Protein 2D74 (pdb70)

Solvent-accessible surface area: 25184 Å² total; per-residue (Å²): 222,34,150,6,1,54,0,4,0,0,0,0,1,33,52,98,0,11,2,48,68,0,0,126,5,2,8,20,3,56,69,127,182,114,68,136,0,77,17,5,90,1,1,17,8,21,1,19,4,38,90,0,64,89,54,25,72,24,5,6,0,41,72,1,5,43,56,37,98,139,8,98,43,62,14,26,0,0,2,2,12,1,93,31,19,47,22,2,0,14,5,2,0,11,2,18,77,7,15,32,0,0,0,0,0,0,0,5,63,59,81,0,36,80,52,37,0,100,0,1,7,33,0,0,83,50,24,34,20,137,69,4,0,0,0,0,5,47,0,24,110,9,81,107,135,122,0,38,83,4,44,129,55,0,81,145,21,0,156,65,32,18,0,70,125,4,1,6,0,0,0,0,4,84,35,10,0,0,6,13,11,0,3,74,0,0,41,100,40,2,73,42,49,205,89,88,47,134,106,54,8,35,0,15,0,0,41,1,60,31,58,67,142,143,57,102,61,123,125,188,77,58,14,0,23,0,26,0,2,3,36,58,9,57,0,100,57,51,29,100,1,26,0,27,10,10,40,70,155,141,133,157,48,194,111,129,47,88,50,30,75,11,78,3,82,25,0,80,4,25,62,120,136,19,137,33,0,39,15,5,2,34,0,10,0,0,3,116,24,74,25,172,51,0,116,64,23,139,8,17,6,13,7,1,0,96,59,66,126,39,8,56,66,28,86,47,2,68,0,48,15,76,68,15,128,12,61,26,48,80,134,100,53,58,119,24,121,90,14,122,152,154,45,78,0,8,0,7,4,15,3,13,105,2,41,2,66,0,72,29,88,43,182,100,54,12,41,0,114,12,108,62,29,1,10,1,62,58,55,52,64,0,0,0,5,24,72,39,62,104,154,52,19,1,2,0,27,0,40,3,83,114,124,116,86,30,113,50,8,73,139,0,1,137,49,0,47,125,28,1,13,42,2,46,56,96,154,86,32,16,152,124,24,56,22,24,73,28,49,20,118,47,112,78,0,8,2,76,17,4,54,52,8,1,96,25,3,104,12,67,68,114,36,0,11,128,7,1,42,113,68,12,102,29,61,18,80,63,117,67,144,113,0,39,2,120,20,49,10,1,23,16,5,0,16,20,8,17,56,62,0,9,128,41,8,0,17,1,101,108,44,14,12,34,83,1,100,49,69,125,117,86,217,133,49,53,1,14,9,127,73,63,43,32,86,42,76,9,108,144

InterPro domains:
  IPR000795 Translational (tr)-type GTP-binding domain [PF00009] (12-200)
  IPR000795 Translational (tr)-type GTP-binding domain [PR00315] (13-26)
  IPR000795 Translational (tr)-type GTP-binding domain [PR00315] (87-97)
  IPR000795 Translational (tr)-type GTP-binding domain [PR00315] (103-114)
  IPR000795 Translational (tr)-type GTP-binding domain [PR00315] (141-150)
  IPR000795 Translational (tr)-type GTP-binding domain [PS51722] (9-203)
  IPR004161 Translation elongation factor EFTu-like, domain 2 [PF03144] (232-312)
  IPR005225 Small GTP-binding domain [TIGR00231] (10-196)
  IPR009000 Translation protein, beta-barrel domain superfamily [SSF50447] (204-317)
  IPR009001 Translation elongation factor EF1A/initiation factor IF2gamma, C-terminal [SSF50465] (318-410)
  IPR015256 Initiation factor eIF2 gamma, C-terminal [PF09173] (325-409)
  IPR015256 Initiation factor eIF2 gamma, C-terminal [cd15490] (320-409)
  IPR022424 Translation initiation factor 2, gamma subunit [MF_00119] (4-410)
  IPR022424 Translation initiation factor 2, gamma subunit [TIGR03680] (8-410)
  IPR027417 P-loop containing nucleoside triphosphate hydrolase [G3DSA:3.40.50.300] (2-204)
  IPR027417 P-loop containing nucleoside triphosphate hydrolase [SSF52540] (9-200)
  IPR044127 Initiation factor eIF2 gamma, domain 2 [cd03688] (205-317)
  IPR044128 Initiation factor eIF2 gamma, GTP-binding domain [cd01888] (12-204)
  IPR050543 Eukaryotic Initiation Factor 2 Gamma Subunit [PTHR42854] (7-410)

Sequence (540 aa):
KTRQAEVNIGMVGHVDHGKTTLTKALTGVWTDTLRRGITIKIGFADAEIRRCSNCGRYSTSPICPYCGHETEFIRRVSFIDSPGHEALMTTMLAGASLMDGAILVIAANEPCPRPQTREHLMALQIIGQKNIIIAQNKIELVDKEKALENYRQIKEFIKGTVAENAPIIPISALHGANIDVLVKAIEEFIPTPKRDSNKPPKMLVLRSFDVNKPGTPPEKLVGGVLDGSIVQGKLKVGDEIEIRPGVPYEEHGRIKYEPITTEIVSLQAGGQFVEEAYPGGLVGIGTKLDPYLTKGDLMAGNVVGKPGKLPPVWTDLRLEVHLLERVVGTEQELNVEPIKRKEVLLLNVGTARTMGLVTALGKDEIELKLQIPVCAEPGERVAISRQIGSRWRLIGYGIIKELIDYYDYEKLLEKAYQELPENVKHHKSRFEVPGALVTIEGNKTIIENFKDIADALNRDPQHLLKFLLREIATAGTLEGRRVVLQGRFTPYLIANKLKKYIKEYVICPVCGSPDTKIIKRDRFHFLKCEACGAETPIQH

Radius of gyration: 26.27 Å; Cα contacts (8 Å, |Δi|>4): 1322; chains: 2; bounding box: 48×88×66 Å

CATH classification: 3.40.50.300 (+2 more: 2.40.30.10, 2.40.30.10)

B-factor: mean 60.65, std 18.27, range [8.81, 100.0]

Nearest PDB structures (foldseek):
  2d74-assembly1_A  TM=1.002E+00  e=1.323E-93  Pyrococcus furiosus DSM 3638
  2dcu-assembly1_A  TM=9.996E-01  e=8.457E-89  Pyrococcus furiosus DSM 3638
  4m0l-assembly1_A  TM=9.168E-01  e=8.173E-57  Saccharolobus solfataricus P2
  4m0l-assembly5_E  TM=9.181E-01  e=2.247E-56  Saccharolobus solfataricus P2
  4rd6-assembly1_A  TM=8.730E-01  e=1.995E-56  Saccharolobus solfataricus P2

Structure (mmCIF, N/CA/C/O backbone):
data_2D74
#
_entry.id   2D74
#
_cell.length_a   68.467
_cell.length_b   76.177
_cell.length_c   98.210
_cell.angle_alpha   90.00
_cell.angle_beta   90.00
_cell.angle_gamma   90.00
#
_symmetry.space_group_name_H-M   'P 21 21 21'
#
loop_
_entity.id
_entity.type
_entity.pdbx_descriptio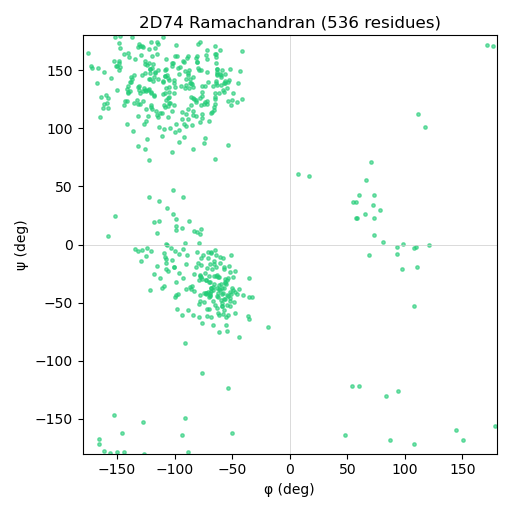n
1 polymer 'Translation initiation factor 2 gamma subunit'
2 polymer 'Translation initiation factor 2 beta subunit'
3 non-polymer 'ZINC ION'
4 water water
#
loop_
_atom_site.group_PDB
_atom_site.id
_atom_site.type_symbol
_atom_site.label_atom_id
_atom_site.label_alt_id
_atom_site.label_comp_id
_atom_site.label_asym_id
_atom_site.label_entity_id
_atom_site.label_seq_id
_atom_site.pdbx_PDB_ins_code
_atom_site.Cartn_x
_atom_site.Cartn_y
_atom_site.Cartn_z
_atom_site.occupancy
_atom_site.B_iso_or_equiv
_atom_site.auth_seq_id
_atom_site.auth_comp_id
_atom_site.auth_asym_id
_atom_site.auth_atom_id
_atom_site.pdbx_PDB_model_num
ATOM 1 N N . LYS A 1 6 ? 15.494 41.620 19.688 1.00 68.25 6 LYS A N 1
ATOM 2 C CA . LYS A 1 6 ? 16.844 41.491 19.064 1.00 68.02 6 LYS A CA 1
ATOM 3 C C . LYS A 1 6 ? 17.519 42.848 18.837 1.00 67.77 6 LYS A C 1
ATOM 4 O O . LYS A 1 6 ? 17.028 43.880 19.302 1.00 68.42 6 LYS A O 1
ATOM 10 N N . THR A 1 7 ? 18.648 42.838 18.127 1.00 67.30 7 THR A N 1
ATOM 11 C CA . THR A 1 7 ? 19.410 44.060 17.838 1.00 64.67 7 THR A CA 1
ATOM 12 C C . THR A 1 7 ? 19.116 44.587 16.437 1.00 63.23 7 THR A C 1
ATOM 13 O O . THR A 1 7 ? 18.446 43.927 15.640 1.00 63.85 7 THR A O 1
ATOM 17 N N . ARG A 1 8 ? 19.625 45.780 16.146 1.00 60.43 8 ARG A N 1
ATOM 18 C CA . ARG A 1 8 ? 19.467 46.383 14.831 1.00 57.82 8 ARG A CA 1
ATOM 19 C C . ARG A 1 8 ? 20.767 46.111 14.101 1.00 54.86 8 ARG A C 1
ATOM 20 O O . ARG A 1 8 ? 21.131 46.812 13.161 1.00 55.28 8 ARG A O 1
ATOM 28 N N . GLN A 1 9 ? 21.471 45.088 14.566 1.00 50.87 9 GLN A N 1
ATOM 29 C CA . GLN A 1 9 ? 22.739 44.693 13.979 1.00 47.22 9 GLN A CA 1
ATOM 30 C C . GLN A 1 9 ? 22.518 44.200 12.559 1.00 45.10 9 GLN A C 1
ATOM 31 O O . GLN A 1 9 ? 21.384 44.006 12.124 1.00 43.86 9 GLN A O 1
ATOM 37 N N . ALA A 1 10 ? 23.618 43.995 11.844 1.00 43.47 10 ALA A N 1
ATOM 38 C CA . ALA A 1 10 ? 23.563 43.507 10.475 1.00 41.70 10 ALA A CA 1
ATOM 39 C C . ALA A 1 10 ? 22.821 42.173 10.460 1.00 39.69 10 ALA A C 1
ATOM 40 O O . ALA A 1 10 ? 23.100 41.295 11.274 1.00 38.67 10 ALA A O 1
ATOM 42 N N . GLU A 1 11 ? 21.883 42.031 9.527 1.00 37.85 11 GLU A N 1
ATOM 43 C CA . GLU A 1 11 ? 21.075 40.820 9.411 1.00 35.32 11 GLU A CA 1
ATOM 44 C C . GLU A 1 11 ? 21.528 39.852 8.313 1.00 34.46 11 GLU A C 1
ATOM 45 O O . GLU A 1 11 ? 21.165 38.674 8.331 1.00 31.37 11 GLU A O 1
ATOM 51 N N . VAL A 1 12 ? 22.309 40.350 7.356 1.00 33.87 12 VAL A N 1
ATOM 52 C CA . VAL A 1 12 ? 22.799 39.525 6.256 1.00 34.57 12 VAL A CA 1
ATOM 53 C C . VAL A 1 12 ? 24.160 39.992 5.775 1.00 35.89 12 VAL A C 1
ATOM 54 O O . VAL A 1 12 ? 24.533 41.148 5.952 1.00 39.75 12 VAL A O 1
ATOM 58 N N . ASN A 1 13 ? 24.896 39.080 5.154 1.00 36.10 13 ASN A N 1
ATOM 59 C CA . ASN A 1 13 ? 26.208 39.400 4.606 1.00 34.77 13 ASN A CA 1
ATOM 60 C C . ASN A 1 13 ? 26.137 39.396 3.089 1.00 33.69 13 ASN A C 1
ATOM 61 O O . ASN A 1 13 ? 25.800 38.381 2.479 1.00 35.13 13 ASN A O 1
ATOM 66 N N . ILE A 1 14 ? 26.450 40.535 2.485 1.00 30.96 14 ILE A N 1
ATOM 67 C CA . ILE A 1 14 ? 26.434 40.659 1.036 1.00 28.15 14 ILE A CA 1
ATOM 68 C C . ILE A 1 14 ? 27.876 40.741 0.558 1.00 28.48 14 ILE A C 1
ATOM 69 O O . ILE A 1 14 ? 28.616 41.652 0.931 1.00 26.42 14 ILE A O 1
ATOM 74 N N . GLY A 1 15 ? 28.283 39.778 -0.256 1.00 29.63 15 GLY A N 1
ATOM 75 C CA . GLY A 1 15 ? 29.640 39.800 -0.758 1.00 31.26 15 GLY A CA 1
ATOM 76 C C . GLY A 1 15 ? 29.711 40.705 -1.967 1.00 33.10 15 GLY A C 1
ATOM 77 O O . GLY A 1 15 ? 28.827 40.661 -2.827 1.00 34.68 15 GLY A O 1
ATOM 78 N N . MET A 1 16 ? 30.736 41.546 -2.024 1.00 32.55 16 MET A N 1
ATOM 79 C CA . MET A 1 16 ? 30.922 42.449 -3.149 1.00 32.44 16 MET A CA 1
ATOM 80 C C . MET A 1 16 ? 31.940 41.801 -4.065 1.00 33.53 16 MET A C 1
ATOM 81 O O . MET A 1 16 ? 33.138 41.819 -3.785 1.00 35.95 16 MET A O 1
ATOM 86 N N . VAL A 1 17 ? 31.461 41.234 -5.164 1.00 33.57 17 VAL A N 1
ATOM 87 C CA . VAL A 1 17 ? 32.336 40.541 -6.092 1.00 33.89 17 VAL A CA 1
ATOM 88 C C . VAL A 1 17 ? 32.271 41.052 -7.528 1.00 34.47 17 VAL A C 1
ATOM 89 O O . VAL A 1 17 ? 31.264 41.604 -7.965 1.00 35.46 17 VAL A O 1
ATOM 93 N N . GLY A 1 18 ? 33.366 40.849 -8.251 1.00 35.37 18 GLY A N 1
ATOM 94 C CA . GLY A 1 18 ? 33.466 41.277 -9.636 1.00 35.19 18 GLY A CA 1
ATOM 95 C C . GLY A 1 18 ? 34.921 41.585 -9.938 1.00 36.56 18 GLY A C 1
ATOM 96 O O . GLY A 1 18 ? 35.794 41.243 -9.138 1.00 36.74 18 GLY A O 1
ATOM 97 N N . HIS A 1 19 ? 35.205 42.214 -11.076 1.00 35.99 19 HIS A N 1
ATOM 98 C CA . HIS A 1 19 ? 36.590 42.540 -11.391 1.00 34.84 19 HIS A CA 1
ATOM 99 C C . HIS A 1 19 ? 37.088 43.529 -10.347 1.00 34.41 19 HIS A C 1
ATOM 100 O O . HIS A 1 19 ? 36.358 44.428 -9.931 1.00 31.93 19 HIS A O 1
ATOM 107 N N . VAL A 1 20 ? 38.338 43.358 -9.934 1.00 34.06 20 VAL A N 1
ATOM 108 C CA . VAL A 1 20 ? 38.940 44.222 -8.932 1.00 35.13 20 VAL A CA 1
ATOM 109 C C . VAL A 1 20 ? 38.814 45.712 -9.268 1.00 35.29 20 VAL A C 1
ATOM 110 O O . VAL A 1 20 ? 38.843 46.559 -8.376 1.00 35.25 20 VAL A O 1
ATOM 114 N N . ASP A 1 21 ? 38.659 46.031 -10.551 1.00 37.33 21 ASP A N 1
ATOM 115 C CA . ASP A 1 21 ? 38.546 47.426 -10.982 1.00 37.73 21 ASP A CA 1
ATOM 116 C C . ASP A 1 21 ? 37.180 47.906 -11.455 1.00 37.71 21 ASP A C 1
ATOM 117 O O . ASP A 1 21 ? 36.981 49.113 -11.634 1.00 36.13 21 ASP A O 1
ATOM 122 N N . HIS A 1 22 ? 36.234 46.995 -11.648 1.00 38.53 22 HIS A N 1
ATOM 123 C CA . HIS A 1 22 ? 34.935 47.426 -12.130 1.00 40.71 22 HIS A CA 1
ATOM 124 C C . HIS A 1 22 ? 34.161 48.341 -11.180 1.00 41.11 22 HIS A C 1
ATOM 125 O O . HIS A 1 22 ? 33.133 48.897 -11.558 1.00 39.50 22 HIS A O 1
ATOM 132 N N . GLY A 1 23 ? 34.655 48.509 -9.956 1.00 41.32 23 GLY A N 1
ATOM 133 C CA . GLY A 1 23 ? 33.981 49.403 -9.027 1.00 41.74 23 GLY A CA 1
ATOM 134 C C . GLY A 1 23 ? 33.469 48.862 -7.702 1.00 40.88 23 GLY A C 1
ATOM 135 O O . GLY A 1 23 ? 32.905 49.623 -6.912 1.00 40.90 23 GLY A O 1
ATOM 136 N N . LYS A 1 24 ? 33.649 47.572 -7.439 1.00 39.33 24 LYS A N 1
ATOM 137 C CA . LYS A 1 24 ? 33.179 47.003 -6.184 1.00 35.73 24 LYS A CA 1
ATOM 138 C C . LYS A 1 24 ? 33.674 47.786 -4.967 1.00 34.94 24 LYS A C 1
ATOM 139 O O . LYS A 1 24 ? 32.910 48.086 -4.062 1.00 35.32 24 LYS A O 1
ATOM 145 N N . THR A 1 25 ? 34.955 48.125 -4.959 1.00 35.72 25 THR A N 1
ATOM 146 C CA . THR A 1 25 ? 35.554 48.856 -3.846 1.00 38.14 25 THR A CA 1
ATOM 147 C C . THR A 1 25 ? 34.973 50.250 -3.595 1.00 39.46 25 THR A C 1
ATOM 148 O O . THR A 1 25 ? 34.759 50.638 -2.442 1.00 39.89 25 THR A O 1
ATOM 152 N N . THR A 1 26 ? 34.728 50.999 -4.668 1.00 38.24 26 THR A N 1
ATOM 153 C CA . THR A 1 26 ? 34.189 52.349 -4.553 1.00 36.86 26 THR A CA 1
ATOM 154 C C . THR A 1 26 ? 32.727 52.343 -4.103 1.00 35.47 26 THR A C 1
ATOM 155 O O . THR A 1 26 ? 32.312 53.167 -3.282 1.00 33.60 26 THR A O 1
ATOM 159 N N . LEU A 1 27 ? 31.952 51.410 -4.641 1.00 32.71 27 LEU A N 1
ATOM 160 C CA . LEU A 1 27 ? 30.546 51.309 -4.286 1.00 31.93 27 LEU A CA 1
ATOM 161 C C . LEU A 1 27 ? 30.416 50.973 -2.800 1.00 31.72 27 LEU A C 1
ATOM 162 O O . LEU A 1 27 ? 29.591 51.560 -2.098 1.00 31.91 27 LEU A O 1
ATOM 167 N N . THR A 1 28 ? 31.227 50.034 -2.318 1.00 29.78 28 THR A N 1
ATOM 168 C CA . THR A 1 28 ? 31.165 49.654 -0.910 1.00 28.24 28 THR A CA 1
ATOM 169 C C . THR A 1 28 ? 31.430 50.860 -0.004 1.00 29.28 28 THR A C 1
ATOM 170 O O . THR A 1 28 ? 30.632 51.158 0.882 1.00 31.76 28 THR A O 1
ATOM 174 N N . LYS A 1 29 ? 32.534 51.564 -0.233 1.00 29.14 29 LYS A N 1
ATOM 175 C CA . LYS A 1 29 ? 32.873 52.738 0.579 1.00 29.63 29 LYS A CA 1
ATOM 176 C C . LYS A 1 29 ? 31.789 53.811 0.556 1.00 29.18 29 LYS A C 1
ATOM 177 O O . LYS A 1 29 ? 31.476 54.424 1.575 1.00 30.22 29 LYS A O 1
ATOM 183 N N . ALA A 1 30 ? 31.230 54.049 -0.621 1.00 30.27 30 ALA A N 1
ATOM 184 C CA . ALA A 1 30 ? 30.197 55.062 -0.773 1.00 30.71 30 ALA A CA 1
ATOM 185 C C . ALA A 1 30 ? 28.968 54.701 0.053 1.00 31.84 30 ALA A C 1
ATOM 186 O O . ALA A 1 30 ? 28.341 55.572 0.656 1.00 31.02 30 ALA A O 1
ATOM 188 N N . LEU A 1 31 ? 28.644 53.411 0.101 1.00 31.57 31 LEU A N 1
ATOM 189 C CA . LEU A 1 31 ? 27.479 52.955 0.850 1.00 33.63 31 LEU A CA 1
ATOM 190 C C . LEU A 1 31 ? 27.744 52.770 2.335 1.00 34.22 31 LEU A C 1
ATOM 191 O O . LEU A 1 31 ? 26.819 52.852 3.143 1.00 34.96 31 LEU A O 1
ATOM 196 N N . THR A 1 32 ? 28.999 52.525 2.692 1.00 31.80 32 THR A N 1
ATOM 197 C CA . THR A 1 32 ? 29.350 52.288 4.088 1.00 33.76 32 THR A CA 1
ATOM 198 C C . THR A 1 32 ? 30.068 53.408 4.846 1.00 35.34 32 THR A C 1
ATOM 199 O O . THR A 1 32 ? 30.023 53.444 6.075 1.00 36.32 32 THR A O 1
ATOM 203 N N . GLY A 1 33 ? 30.730 54.305 4.124 1.00 35.70 33 GLY A N 1
ATOM 204 C CA . GLY A 1 33 ? 31.457 55.395 4.753 1.00 35.85 33 GLY A CA 1
ATOM 205 C C . GLY A 1 33 ? 30.847 55.985 6.013 1.00 36.10 33 GLY A C 1
ATOM 206 O O . GLY A 1 33 ? 31.543 56.174 7.007 1.00 34.57 33 GLY A O 1
ATOM 207 N N . VAL A 1 34 ? 29.542 56.242 5.989 1.00 38.44 34 VAL A N 1
ATOM 208 C CA . VAL A 1 34 ? 28.846 56.865 7.120 1.00 40.42 34 VAL A CA 1
ATOM 209 C C . VAL A 1 34 ? 28.487 55.995 8.327 1.00 41.66 34 VAL A C 1
ATOM 210 O O . VAL A 1 34 ? 27.877 56.474 9.278 1.00 40.50 34 VAL A O 1
ATOM 214 N N . TRP A 1 35 ? 28.855 54.723 8.287 1.00 45.56 35 TRP A N 1
ATOM 215 C CA . TRP A 1 35 ? 28.588 53.825 9.403 1.00 50.00 35 TRP A CA 1
ATOM 216 C C . TRP A 1 35 ? 29.922 53.265 9.849 1.00 55.35 35 TRP A C 1
ATOM 217 O O . TRP A 1 35 ? 30.042 52.093 10.173 1.00 56.72 35 TRP A O 1
ATOM 228 N N . THR A 1 36 ? 30.924 54.132 9.872 1.00 63.98 36 THR A N 1
ATOM 229 C CA . THR A 1 36 ? 32.277 53.744 10.240 1.00 71.53 36 THR A CA 1
ATOM 230 C C . THR A 1 36 ? 32.723 54.247 11.596 1.00 76.63 36 THR A C 1
ATOM 231 O O . THR A 1 36 ? 32.525 55.413 11.935 1.00 77.52 36 THR A O 1
ATOM 235 N N . ASP A 1 37 ? 33.332 53.369 12.378 1.00 82.29 37 ASP A N 1
ATOM 236 C CA . ASP A 1 37 ? 33.848 53.806 13.651 1.00 87.22 37 ASP A CA 1
ATOM 237 C C . ASP A 1 37 ? 35.309 53.415 13.782 1.00 88.93 37 ASP A C 1
ATOM 238 O O . ASP A 1 37 ? 35.857 52.680 12.953 1.00 88.91 37 ASP A O 1
ATOM 243 N N . THR A 1 38 ? 35.931 53.949 14.822 1.00 91.39 38 THR A N 1
ATOM 244 C CA . THR A 1 38 ? 37.354 53.800 15.098 1.00 93.33 38 THR A CA 1
ATOM 245 C C . THR A 1 38 ? 37.970 52.430 15.440 1.00 93.45 38 THR A C 1
ATOM 246 O O . THR A 1 38 ? 37.421 51.625 16.199 1.00 93.78 38 THR A O 1
ATOM 250 N N . LEU A 1 43 ? 37.817 48.590 7.564 1.00 99.98 43 LEU A N 1
ATOM 251 C CA . LEU A 1 43 ? 37.932 47.265 6.968 1.00 99.64 43 LEU A CA 1
ATOM 252 C C . LEU A 1 43 ? 39.159 46.524 7.480 1.00 99.93 43 LEU A C 1
ATOM 253 O O . LEU A 1 43 ? 39.733 46.893 8.510 1.00 99.95 43 LEU A O 1
ATOM 258 N N . ARG A 1 44 ? 39.567 45.483 6.764 1.00 99.16 44 ARG A N 1
ATOM 259 C CA . ARG A 1 44 ? 40.720 44.714 7.194 1.00 98.49 44 ARG A CA 1
ATOM 260 C C . ARG A 1 44 ? 41.483 44.011 6.083 1.00 98.25 44 ARG A C 1
ATOM 261 O O . ARG A 1 44 ? 41.601 44.495 4.956 1.00 98.55 44 ARG A O 1
ATOM 269 N N . ARG A 1 45 ? 42.020 42.860 6.457 1.00 97.55 45 ARG A N 1
ATOM 270 C CA . ARG A 1 45 ? 42.788 41.989 5.591 1.00 95.74 45 ARG A CA 1
ATOM 271 C C . ARG A 1 45 ? 42.631 40.672 6.322 1.00 94.96 45 ARG A C 1
ATOM 272 O O . ARG A 1 45 ? 43.274 39.680 5.977 1.00 95.26 45 ARG A O 1
ATOM 280 N N . GLY A 1 46 ? 41.779 40.686 7.352 1.00 93.78 46 GLY A N 1
ATOM 281 C CA . GLY A 1 46 ? 41.582 39.502 8.165 1.00 92.24 46 GLY A CA 1
ATOM 282 C C . GLY A 1 46 ? 43.010 39.089 8.434 1.00 91.46 46 GLY A C 1
ATOM 283 O O . GLY A 1 46 ? 43.918 39.900 8.264 1.00 92.30 46 GLY A O 1
ATOM 284 N N . ILE A 1 47 ? 43.252 37.870 8.879 1.00 90.20 47 ILE A N 1
ATOM 285 C CA . ILE A 1 47 ? 44.642 37.489 9.047 1.00 88.91 47 ILE A CA 1
ATOM 286 C C . ILE A 1 47 ? 44.829 36.271 8.164 1.00 87.51 47 ILE A C 1
ATOM 287 O O . ILE A 1 47 ? 45.843 36.123 7.490 1.00 88.38 47 ILE A O 1
ATOM 292 N N . THR A 1 48 ? 43.805 35.424 8.161 1.00 85.52 48 THR A N 1
ATOM 293 C CA . THR A 1 48 ? 43.763 34.196 7.378 1.00 82.36 48 THR A CA 1
ATOM 294 C C . THR A 1 48 ? 43.295 34.537 5.972 1.00 79.84 48 THR A C 1
ATOM 295 O O . THR A 1 48 ? 44.004 34.319 4.997 1.00 78.32 48 THR A O 1
ATOM 299 N N . ILE A 1 49 ? 42.086 35.071 5.887 1.00 77.41 49 ILE A N 1
ATOM 300 C CA . ILE A 1 49 ? 41.508 35.500 4.626 1.00 75.33 49 ILE A CA 1
ATOM 301 C C . ILE A 1 49 ? 41.558 37.010 4.796 1.00 73.68 49 ILE A C 1
ATOM 302 O O . ILE A 1 49 ? 41.392 37.501 5.909 1.00 73.60 49 ILE A O 1
ATOM 307 N N . LYS A 1 50 ? 41.801 37.742 3.714 1.00 71.92 50 LYS A N 1
ATOM 308 C CA . LYS A 1 50 ? 41.927 39.195 3.806 1.00 70.05 50 LYS A CA 1
ATOM 309 C C . LYS A 1 50 ? 40.611 39.964 3.691 1.00 67.69 50 LYS A C 1
ATOM 310 O O . LYS A 1 50 ? 40.578 41.167 3.407 1.00 69.03 50 LYS A O 1
ATOM 316 N N . ILE A 1 51 ? 39.537 39.233 3.950 1.00 63.78 51 ILE A N 1
ATOM 317 C CA . ILE A 1 51 ? 38.162 39.705 3.925 1.00 59.31 51 ILE A CA 1
ATOM 318 C C . ILE A 1 51 ? 37.917 40.911 4.848 1.00 57.26 51 ILE A C 1
ATOM 319 O O . ILE A 1 51 ? 38.525 41.024 5.913 1.00 58.09 51 ILE A O 1
ATOM 324 N N . GLY A 1 52 ? 37.017 41.800 4.439 1.00 54.56 52 GLY A N 1
ATOM 325 C CA . GLY A 1 52 ? 36.687 42.959 5.254 1.00 48.81 52 GLY A CA 1
ATOM 326 C C . GLY A 1 52 ? 35.181 43.053 5.436 1.00 45.17 52 GLY A C 1
ATOM 327 O O . GLY A 1 52 ? 34.426 42.690 4.534 1.00 43.42 52 GLY A O 1
ATOM 328 N N . PHE A 1 53 ? 34.738 43.522 6.600 1.00 42.86 53 PHE A N 1
ATOM 329 C CA . PHE A 1 53 ? 33.310 43.653 6.876 1.00 40.03 53 PHE A CA 1
ATOM 330 C C . PHE A 1 53 ? 32.885 45.095 7.082 1.00 38.36 53 PHE A C 1
ATOM 331 O O . PHE A 1 53 ? 33.302 45.744 8.035 1.00 38.62 53 PHE A O 1
ATOM 339 N N . ALA A 1 54 ? 32.047 45.594 6.181 1.00 37.57 54 ALA A N 1
ATOM 340 C CA . ALA A 1 54 ? 31.556 46.965 6.281 1.00 37.18 54 ALA A CA 1
ATOM 341 C C . ALA A 1 54 ? 30.035 46.976 6.374 1.00 37.36 54 ALA A C 1
ATOM 342 O O . ALA A 1 54 ? 29.339 46.512 5.466 1.00 37.17 54 ALA A O 1
ATOM 344 N N . ASP A 1 55 ? 29.530 47.501 7.485 1.00 36.85 55 ASP A N 1
ATOM 345 C CA . ASP A 1 55 ? 28.093 47.584 7.726 1.00 37.61 55 ASP A CA 1
ATOM 346 C C . ASP A 1 55 ? 27.471 48.780 7.010 1.00 37.79 55 ASP A C 1
ATOM 347 O O . ASP A 1 55 ? 28.165 49.718 6.621 1.00 38.63 55 ASP A O 1
ATOM 352 N N . ALA A 1 56 ? 26.154 48.743 6.850 1.00 35.85 56 ALA A N 1
ATOM 353 C CA . ALA A 1 56 ? 25.430 49.824 6.198 1.00 35.02 56 ALA A CA 1
ATOM 354 C C . ALA A 1 56 ? 23.946 49.683 6.515 1.00 35.44 56 ALA A C 1
ATOM 355 O O . ALA A 1 56 ? 23.351 48.624 6.304 1.00 35.82 56 ALA A O 1
ATOM 357 N N . GLU A 1 57 ? 23.352 50.756 7.018 1.00 34.28 57 GLU A N 1
ATOM 358 C CA . GLU A 1 57 ? 21.942 50.744 7.349 1.00 34.57 57 GLU A CA 1
ATOM 359 C C . GLU A 1 57 ? 21.085 51.172 6.174 1.00 33.87 57 GLU A C 1
ATOM 360 O O . GLU A 1 57 ? 21.123 52.322 5.749 1.00 34.96 57 GLU A O 1
ATOM 366 N N . ILE A 1 58 ? 20.310 50.235 5.649 1.00 34.99 58 ILE A N 1
ATOM 367 C CA . ILE A 1 58 ? 19.421 50.526 4.534 1.00 36.76 58 ILE A CA 1
ATOM 368 C C . ILE A 1 58 ? 18.246 51.325 5.086 1.00 37.91 58 ILE A C 1
ATOM 369 O O . ILE A 1 58 ? 17.533 50.853 5.974 1.00 38.02 58 ILE A O 1
ATOM 374 N N . ARG A 1 59 ? 18.048 52.534 4.566 1.00 38.35 59 ARG A N 1
ATOM 375 C CA . ARG A 1 59 ? 16.974 53.384 5.058 1.00 40.42 59 ARG A CA 1
ATOM 376 C C . ARG A 1 59 ? 16.025 53.881 3.967 1.00 42.85 59 ARG A C 1
ATOM 377 O O . ARG A 1 59 ? 16.383 53.927 2.791 1.00 43.80 59 ARG A O 1
ATOM 385 N N . ARG A 1 60 ? 14.816 54.257 4.379 1.00 44.58 60 ARG A N 1
ATOM 386 C CA . ARG A 1 60 ? 13.780 54.740 3.469 1.00 46.19 60 ARG A CA 1
ATOM 387 C C . ARG A 1 60 ? 13.333 56.160 3.824 1.00 45.76 60 ARG A C 1
ATOM 388 O O . ARG A 1 60 ? 12.837 56.403 4.921 1.00 46.30 60 ARG A O 1
ATOM 396 N N . CYS A 1 61 ? 13.503 57.089 2.889 1.00 45.17 61 CYS A N 1
ATOM 397 C CA . CYS A 1 61 ? 13.113 58.477 3.113 1.00 45.25 61 CYS A CA 1
ATOM 398 C C . CYS A 1 61 ? 11.598 58.593 3.259 1.00 45.56 61 CYS A C 1
ATOM 399 O O . CYS A 1 61 ? 10.845 58.260 2.344 1.00 44.12 61 CYS A O 1
ATOM 402 N N . SER A 1 62 ? 11.161 59.058 4.423 1.00 46.28 62 SER A N 1
ATOM 403 C CA . SER A 1 62 ? 9.742 59.216 4.717 1.00 45.90 62 SER A CA 1
ATOM 404 C C . SER A 1 62 ? 9.018 60.148 3.745 1.00 44.43 62 SER A C 1
ATOM 405 O O . SER A 1 62 ? 7.875 59.886 3.363 1.00 45.43 62 SER A O 1
ATOM 408 N N . ASN A 1 63 ? 9.699 61.212 3.325 1.00 42.75 63 ASN A N 1
ATOM 409 C CA . ASN A 1 63 ? 9.122 62.211 2.427 1.00 41.66 63 ASN A CA 1
ATOM 410 C C . ASN A 1 63 ? 9.046 61.890 0.932 1.00 41.11 63 ASN A C 1
ATOM 411 O O . ASN A 1 63 ? 7.983 62.031 0.325 1.00 39.97 63 ASN A O 1
ATOM 416 N N . CYS A 1 64 ? 10.155 61.476 0.327 1.00 40.93 64 CYS A N 1
ATOM 417 C CA . CYS A 1 64 ? 10.141 61.173 -1.102 1.00 40.48 64 CYS A CA 1
ATOM 418 C C . CYS A 1 64 ? 10.032 59.681 -1.392 1.00 40.04 64 CYS A C 1
ATOM 419 O O . CYS A 1 64 ? 9.919 59.273 -2.545 1.00 38.48 64 CYS A O 1
ATOM 422 N N . GLY A 1 65 ? 10.089 58.875 -0.337 1.00 40.14 65 GLY A N 1
ATOM 423 C CA . GLY A 1 65 ? 9.959 57.435 -0.485 1.00 40.97 65 GLY A CA 1
ATOM 424 C C . GLY A 1 65 ? 11.106 56.648 -1.081 1.00 41.93 65 GLY A C 1
ATOM 425 O O . GLY A 1 65 ? 10.965 55.451 -1.341 1.00 42.41 65 GLY A O 1
ATOM 426 N N . ARG A 1 66 ? 12.249 57.293 -1.280 1.00 42.52 66 ARG A N 1
ATOM 427 C CA . ARG A 1 66 ? 13.392 56.601 -1.864 1.00 41.47 66 ARG A CA 1
ATOM 428 C C . ARG A 1 66 ? 14.355 55.999 -0.842 1.00 40.55 66 ARG A C 1
ATOM 429 O O . ARG A 1 66 ? 14.399 56.419 0.317 1.00 40.73 66 ARG A O 1
ATOM 437 N N . TYR A 1 67 ? 15.116 55.002 -1.288 1.00 39.80 67 TYR A N 1
ATOM 438 C CA . TYR A 1 67 ? 16.079 54.315 -0.436 1.00 36.74 67 TYR A CA 1
ATOM 439 C C . TYR A 1 67 ? 17.505 54.825 -0.567 1.00 35.92 67 TYR A C 1
ATOM 440 O O . TYR A 1 67 ? 17.919 55.314 -1.614 1.00 35.94 67 TYR A O 1
ATOM 449 N N . SER A 1 68 ? 18.256 54.689 0.516 1.00 35.39 68 SER A N 1
ATOM 450 C CA . SER A 1 68 ? 19.642 55.102 0.561 1.00 35.31 68 SER A CA 1
ATOM 451 C C . SER A 1 68 ? 20.281 54.388 1.732 1.00 37.47 68 SER A C 1
ATOM 452 O O . SER A 1 68 ? 19.637 53.582 2.413 1.00 39.12 68 SER A O 1
ATOM 455 N N . THR A 1 69 ? 21.552 54.697 1.954 1.00 38.20 69 THR A N 1
ATOM 456 C CA . THR A 1 69 ? 22.332 54.113 3.026 1.00 36.30 69 THR A CA 1
ATOM 457 C C . THR A 1 69 ? 22.616 55.269 3.957 1.00 35.38 69 THR A C 1
ATOM 458 O O . THR A 1 69 ? 23.539 55.220 4.756 1.00 35.81 69 THR A O 1
ATOM 462 N N . SER A 1 70 ? 21.813 56.318 3.838 1.00 33.99 70 SER A N 1
ATOM 463 C CA . SER A 1 70 ? 22.041 57.504 4.638 1.00 33.47 70 SER A CA 1
ATOM 464 C C . SER A 1 70 ? 20.960 58.026 5.589 1.00 32.73 70 SER A C 1
ATOM 465 O O . SER A 1 70 ? 19.764 57.896 5.340 1.00 33.65 70 SER A O 1
ATOM 468 N N . PRO A 1 71 ? 21.396 58.634 6.711 1.00 33.26 71 PRO A N 1
ATOM 469 C CA . PRO A 1 71 ? 20.584 59.221 7.783 1.00 34.53 71 PRO A CA 1
ATOM 470 C C . PRO A 1 71 ? 19.656 60.288 7.239 1.00 36.33 71 PRO A C 1
ATOM 471 O O . PRO A 1 71 ? 18.463 60.305 7.548 1.00 37.24 71 PRO A O 1
ATOM 475 N N . ILE A 1 72 ? 20.217 61.171 6.419 1.00 36.74 72 ILE A N 1
ATOM 476 C CA . ILE A 1 72 ? 19.460 62.246 5.788 1.00 39.75 72 ILE A CA 1
ATOM 477 C C . ILE A 1 72 ? 19.321 61.933 4.293 1.00 40.50 72 ILE A C 1
ATOM 478 O O . ILE A 1 72 ? 20.297 61.617 3.619 1.00 39.83 72 ILE A O 1
ATOM 483 N N . CYS A 1 73 ? 18.096 62.011 3.787 1.00 41.29 73 CYS A N 1
ATOM 484 C CA . CYS A 1 73 ? 17.835 61.743 2.385 1.00 40.70 73 CYS A CA 1
ATOM 485 C C . CYS A 1 73 ? 18.809 62.539 1.515 1.00 40.80 73 CYS A C 1
ATOM 486 O O . CYS A 1 73 ? 18.904 63.758 1.629 1.00 41.22 73 CYS A O 1
ATOM 489 N N . PRO A 1 74 ? 19.554 61.856 0.632 1.00 41.41 74 PRO A N 1
ATOM 490 C CA . PRO A 1 74 ? 20.518 62.543 -0.243 1.00 42.86 74 PRO A CA 1
ATOM 491 C C . PRO A 1 74 ? 19.862 63.637 -1.069 1.00 44.67 74 PRO A C 1
ATOM 492 O O . PRO A 1 74 ? 20.463 64.675 -1.344 1.00 45.17 74 PRO A O 1
ATOM 496 N N . TYR A 1 75 ? 18.602 63.401 -1.411 1.00 47.54 75 TYR A N 1
ATOM 497 C CA . TYR A 1 75 ? 17.829 64.301 -2.248 1.00 50.64 75 TYR A CA 1
ATOM 498 C C . TYR A 1 75 ? 17.005 65.400 -1.558 1.00 51.05 75 TYR A C 1
ATOM 499 O O . TYR A 1 75 ? 17.463 66.534 -1.434 1.00 52.34 75 TYR A O 1
ATOM 508 N N . CYS A 1 76 ? 15.794 65.078 -1.121 1.00 51.41 76 CYS A N 1
ATOM 509 C CA . CYS A 1 76 ? 14.948 66.080 -0.483 1.00 51.46 76 CYS A CA 1
ATOM 510 C C . CYS A 1 76 ? 15.566 66.678 0.777 1.00 51.67 76 CYS A C 1
ATOM 511 O O . CYS A 1 76 ? 15.437 67.877 1.021 1.00 53.12 76 CYS A O 1
ATOM 514 N N . GLY A 1 77 ? 16.231 65.847 1.573 1.00 50.30 77 GLY A N 1
ATOM 515 C CA . GLY A 1 77 ? 16.869 66.346 2.779 1.00 49.55 77 GLY A CA 1
ATOM 516 C C . GLY A 1 77 ? 16.224 65.964 4.101 1.00 50.04 77 GLY A C 1
ATOM 517 O O . GLY A 1 77 ? 16.742 66.302 5.169 1.00 49.05 77 GLY A O 1
ATOM 518 N N . HIS A 1 78 ? 15.098 65.262 4.048 1.00 51.61 78 HIS A N 1
ATOM 519 C CA . HIS A 1 78 ? 14.414 64.857 5.271 1.00 53.41 78 HIS A CA 1
ATOM 520 C C . HIS A 1 78 ? 15.090 63.665 5.931 1.00 53.97 78 HIS A C 1
ATOM 521 O O . HIS A 1 78 ? 16.036 63.087 5.389 1.00 52.14 78 HIS A O 1
ATOM 528 N N . GLU A 1 79 ? 14.590 63.313 7.111 1.00 54.40 79 GLU A N 1
ATOM 529 C CA . GLU A 1 79 ? 15.109 62.195 7.883 1.00 55.04 79 GLU A CA 1
ATOM 530 C C . GLU A 1 79 ? 14.622 60.883 7.281 1.00 54.11 79 GLU A C 1
ATOM 531 O O . GLU A 1 79 ? 13.454 60.761 6.911 1.00 53.73 79 GLU A O 1
ATOM 537 N N . THR A 1 80 ? 15.516 59.906 7.171 1.00 52.94 80 THR A N 1
ATOM 538 C CA . THR A 1 80 ? 15.133 58.605 6.632 1.00 51.35 80 THR A CA 1
ATOM 539 C C . THR A 1 80 ? 14.870 57.658 7.786 1.00 49.77 80 THR A C 1
ATOM 540 O O . THR A 1 80 ? 15.297 57.905 8.910 1.00 49.18 80 THR A O 1
ATOM 544 N N . GLU A 1 81 ? 14.169 56.569 7.509 1.00 49.52 81 GLU A N 1
ATOM 545 C CA . GLU A 1 81 ? 13.844 55.614 8.551 1.00 49.53 81 GLU A CA 1
ATOM 546 C C . GLU A 1 81 ? 14.651 54.330 8.448 1.00 48.05 81 GLU A C 1
ATOM 547 O O . GLU A 1 81 ? 14.995 53.882 7.353 1.00 46.26 81 GLU A O 1
ATOM 553 N N . PHE A 1 82 ? 14.965 53.752 9.604 1.00 46.27 82 PHE A N 1
ATOM 554 C CA . PHE A 1 82 ? 15.729 52.516 9.658 1.00 44.95 82 PHE A CA 1
ATOM 555 C C . PHE A 1 82 ? 14.891 51.351 9.188 1.00 45.37 82 PHE A C 1
ATOM 556 O O . PHE A 1 82 ? 13.823 51.083 9.731 1.00 48.11 82 PHE A O 1
ATOM 564 N N . ILE A 1 83 ? 15.380 50.646 8.181 1.00 45.10 83 ILE A N 1
ATOM 565 C CA . ILE A 1 83 ? 14.638 49.506 7.674 1.00 44.94 83 ILE A CA 1
ATOM 566 C C . ILE A 1 83 ? 15.367 48.219 8.003 1.00 44.71 83 ILE A C 1
ATOM 567 O O . ILE A 1 83 ? 14.749 47.209 8.329 1.00 46.53 83 ILE A O 1
ATOM 572 N N . ARG A 1 84 ? 16.692 48.267 7.936 1.00 42.47 84 ARG A N 1
ATOM 573 C CA . ARG A 1 84 ? 17.497 47.093 8.196 1.00 41.50 84 ARG A CA 1
ATOM 574 C C . ARG A 1 84 ? 18.963 47.489 8.163 1.00 41.11 84 ARG A C 1
ATOM 575 O O . ARG A 1 84 ? 19.319 48.559 7.675 1.00 41.85 84 ARG A O 1
ATOM 583 N N . ARG A 1 85 ? 19.805 46.611 8.691 1.00 39.86 85 ARG A N 1
ATOM 584 C CA . ARG A 1 85 ? 21.241 46.834 8.700 1.00 35.99 85 ARG A CA 1
ATOM 585 C C . ARG A 1 85 ? 21.873 45.614 8.057 1.00 35.48 85 ARG A C 1
ATOM 586 O O . ARG A 1 85 ? 21.515 44.485 8.373 1.00 34.48 85 ARG A O 1
ATOM 594 N N . VAL A 1 86 ? 22.798 45.838 7.138 1.00 34.39 86 VAL A N 1
ATOM 595 C CA . VAL A 1 86 ? 23.452 44.729 6.462 1.00 34.67 86 VAL A CA 1
ATOM 596 C C . VAL A 1 86 ? 24.961 44.910 6.505 1.00 34.68 86 VAL A C 1
ATOM 597 O O . VAL A 1 86 ? 25.451 45.961 6.914 1.00 35.70 86 VAL A O 1
ATOM 601 N N . SER A 1 87 ? 25.701 43.888 6.098 1.00 34.14 87 SER A N 1
ATOM 602 C CA . SER A 1 87 ? 27.150 44.001 6.099 1.00 37.02 87 SER A CA 1
ATOM 603 C C . SER A 1 87 ? 27.737 43.460 4.803 1.00 36.90 87 SER A C 1
ATOM 604 O O . SER A 1 87 ? 27.511 42.301 4.448 1.00 35.61 87 SER A O 1
ATOM 607 N N . PHE A 1 88 ? 28.474 44.314 4.096 1.00 36.34 88 PHE A N 1
ATOM 608 C CA . PHE A 1 88 ? 29.111 43.924 2.848 1.00 35.98 88 PHE A CA 1
ATOM 609 C C . PHE A 1 88 ? 30.487 43.347 3.153 1.00 35.94 88 PHE A C 1
ATOM 610 O O . PHE A 1 88 ? 31.167 43.775 4.084 1.00 34.36 88 PHE A O 1
ATOM 618 N N . ILE A 1 89 ? 30.885 42.369 2.353 1.00 37.17 89 ILE A N 1
ATOM 619 C CA . ILE A 1 89 ? 32.175 41.712 2.496 1.00 38.63 89 ILE A CA 1
ATOM 620 C C . ILE A 1 89 ? 32.983 42.132 1.274 1.00 40.62 89 ILE A C 1
ATOM 621 O O . ILE A 1 89 ? 32.656 41.775 0.149 1.00 39.68 89 ILE A O 1
ATOM 626 N N . ASP A 1 90 ? 34.034 42.908 1.504 1.00 45.28 90 ASP A N 1
ATOM 627 C CA . ASP A 1 90 ? 34.859 43.428 0.416 1.00 50.62 90 ASP A CA 1
ATOM 628 C C . ASP A 1 90 ? 36.314 43.011 0.523 1.00 51.30 90 ASP A C 1
ATOM 629 O O . ASP A 1 90 ? 36.829 42.803 1.616 1.00 50.37 90 ASP A O 1
ATOM 634 N N . SER A 1 91 ? 36.993 42.901 -0.610 1.00 53.01 91 SER A N 1
ATOM 635 C CA . SER A 1 91 ? 38.393 42.534 -0.538 1.00 54.54 91 SER A CA 1
ATOM 636 C C . SER A 1 91 ? 39.225 42.761 -1.783 1.00 55.43 91 SER A C 1
ATOM 637 O O . SER A 1 91 ? 39.071 42.082 -2.798 1.00 58.20 91 SER A O 1
ATOM 640 N N . PRO A 1 92 ? 40.130 43.742 -1.717 1.00 56.26 92 PRO A N 1
ATOM 641 C CA . PRO A 1 92 ? 41.018 44.070 -2.832 1.00 56.10 92 PRO A CA 1
ATOM 642 C C . PRO A 1 92 ? 41.808 42.783 -3.022 1.00 55.71 92 PRO A C 1
ATOM 643 O O . PRO A 1 92 ? 42.325 42.229 -2.053 1.00 56.33 92 PRO A O 1
ATOM 647 N N . GLY A 1 93 ? 41.888 42.286 -4.245 1.00 54.12 93 GLY A N 1
ATOM 648 C CA . GLY A 1 93 ? 42.617 41.054 -4.459 1.00 51.22 93 GLY A CA 1
ATOM 649 C C . GLY A 1 93 ? 41.685 39.983 -4.973 1.00 48.21 93 GLY A C 1
ATOM 650 O O . GLY A 1 93 ? 40.916 39.378 -4.226 1.00 45.24 93 GLY A O 1
ATOM 651 N N . HIS A 1 94 ? 41.756 39.773 -6.277 1.00 47.92 94 HIS A N 1
ATOM 652 C CA . HIS A 1 94 ? 40.924 38.797 -6.942 1.00 49.24 94 HIS A CA 1
ATOM 653 C C . HIS A 1 94 ? 40.945 37.466 -6.218 1.00 50.99 94 HIS A C 1
ATOM 654 O O . HIS A 1 94 ? 39.900 36.889 -5.925 1.00 51.92 94 HIS A O 1
ATOM 661 N N . GLU A 1 95 ? 42.148 36.993 -5.919 1.00 51.99 95 GLU A N 1
ATOM 662 C CA . GLU A 1 95 ? 42.320 35.709 -5.266 1.00 52.36 95 GLU A CA 1
ATOM 663 C C . GLU A 1 95 ? 41.703 35.641 -3.875 1.00 50.54 95 GLU A C 1
ATOM 664 O O . GLU A 1 95 ? 40.840 34.805 -3.623 1.00 50.18 95 GLU A O 1
ATOM 670 N N . ALA A 1 96 ? 42.142 36.521 -2.979 1.00 49.56 96 ALA A N 1
ATOM 671 C CA . ALA A 1 96 ? 41.634 36.539 -1.608 1.00 47.43 96 ALA A CA 1
ATOM 672 C C . ALA A 1 96 ? 40.114 36.436 -1.527 1.00 46.81 96 ALA A C 1
ATOM 673 O O . ALA A 1 96 ? 39.586 35.722 -0.681 1.00 46.90 96 ALA A O 1
ATOM 675 N N . LEU A 1 97 ? 39.408 37.152 -2.393 1.00 46.50 97 LEU A N 1
ATOM 676 C CA . LEU A 1 97 ? 37.952 37.101 -2.379 1.00 46.39 97 LEU A CA 1
ATOM 677 C C . LEU A 1 97 ? 37.507 35.721 -2.837 1.00 47.12 97 LEU A C 1
ATOM 678 O O . LEU A 1 97 ? 36.554 35.153 -2.295 1.00 47.86 97 LEU A O 1
ATOM 683 N N . MET A 1 98 ? 38.197 35.197 -3.848 1.00 46.81 98 MET A N 1
ATOM 684 C CA . MET A 1 98 ? 37.914 33.868 -4.388 1.00 43.82 98 MET A CA 1
ATOM 685 C C . MET A 1 98 ? 38.060 32.843 -3.277 1.00 43.12 98 MET A C 1
ATOM 686 O O . MET A 1 98 ? 37.184 32.010 -3.054 1.00 44.03 98 MET A O 1
ATOM 691 N N . THR A 1 99 ? 39.192 32.912 -2.590 1.00 42.76 99 THR A N 1
ATOM 692 C CA . THR A 1 99 ? 39.489 32.002 -1.500 1.00 44.52 99 THR A CA 1
ATOM 693 C C . THR A 1 99 ? 38.404 32.072 -0.434 1.00 45.87 99 THR A C 1
ATOM 694 O O . THR A 1 99 ? 37.788 31.062 -0.104 1.00 46.69 99 THR A O 1
ATOM 698 N N . THR A 1 100 ? 38.166 33.267 0.093 1.00 48.09 100 THR A N 1
ATOM 699 C CA . THR A 1 100 ? 37.151 33.465 1.123 1.00 49.89 100 THR A CA 1
ATOM 700 C C . THR A 1 100 ? 35.794 32.899 0.718 1.00 51.05 100 THR A C 1
ATOM 701 O O . THR A 1 100 ? 35.098 32.307 1.545 1.00 53.46 100 THR A O 1
ATOM 705 N N . MET A 1 101 ? 35.409 33.080 -0.543 1.00 49.95 101 MET A N 1
ATOM 706 C CA . MET A 1 101 ? 34.118 32.577 -1.004 1.00 50.51 101 MET A CA 1
ATOM 707 C C . MET A 1 101 ? 33.998 31.061 -0.975 1.00 50.48 101 MET A C 1
ATOM 708 O O . MET A 1 101 ? 33.050 30.514 -0.415 1.00 48.41 101 MET A O 1
ATOM 713 N N . LEU A 1 102 ? 34.961 30.387 -1.588 1.00 52.32 102 LEU A N 1
ATOM 714 C CA . LEU A 1 102 ? 34.965 28.933 -1.629 1.00 52.63 102 LEU A CA 1
ATOM 715 C C . LEU A 1 102 ? 35.066 28.356 -0.221 1.00 53.02 102 LEU A C 1
ATOM 716 O O . LEU A 1 102 ? 34.331 27.433 0.138 1.00 53.54 102 LEU A O 1
ATOM 721 N N . ALA A 1 103 ? 35.974 28.919 0.572 1.00 51.95 103 ALA A N 1
ATOM 722 C CA . ALA A 1 103 ? 36.207 28.461 1.940 1.00 52.71 103 ALA A CA 1
ATOM 723 C C . ALA A 1 103 ? 35.050 28.750 2.890 1.00 52.58 103 ALA A C 1
ATOM 724 O O . ALA A 1 103 ? 34.434 27.840 3.433 1.00 51.40 103 ALA A O 1
ATOM 726 N N . GLY A 1 104 ? 34.759 30.030 3.076 1.00 53.99 104 GLY A N 1
ATOM 727 C CA . GLY A 1 104 ? 33.692 30.438 3.974 1.00 56.32 104 GLY A CA 1
ATOM 728 C C . GLY A 1 104 ? 32.394 30.824 3.287 1.00 57.57 104 GLY A C 1
ATOM 729 O O . GLY A 1 104 ? 31.805 31.861 3.607 1.00 58.73 104 GLY A O 1
ATOM 730 N N . ALA A 1 105 ? 31.945 30.001 2.340 1.00 57.97 105 ALA A N 1
ATOM 731 C CA . ALA A 1 105 ? 30.704 30.275 1.624 1.00 56.45 105 ALA A CA 1
ATOM 732 C C . ALA A 1 105 ? 29.577 30.393 2.645 1.00 56.26 105 ALA A C 1
ATOM 733 O O . ALA A 1 105 ? 28.536 30.981 2.378 1.00 57.48 105 ALA A O 1
ATOM 735 N N . SER A 1 106 ? 29.805 29.831 3.827 1.00 55.26 106 SER A N 1
ATOM 736 C CA . SER A 1 106 ? 28.817 29.853 4.904 1.00 54.67 106 SER A CA 1
ATOM 737 C C . SER A 1 106 ? 28.616 31.259 5.466 1.00 53.68 106 SER A C 1
ATOM 738 O O . SER A 1 106 ? 27.718 31.480 6.277 1.00 54.02 106 SER A O 1
ATOM 741 N N . LEU A 1 107 ? 29.432 32.211 5.019 1.00 51.63 107 LEU A N 1
ATOM 742 C CA . LEU A 1 107 ? 29.340 33.589 5.498 1.00 49.51 107 LEU A CA 1
ATOM 743 C C . LEU A 1 107 ? 28.402 34.509 4.706 1.00 48.14 107 LEU A C 1
ATOM 744 O O . LEU A 1 107 ? 27.718 35.353 5.283 1.00 47.85 107 LEU A O 1
ATOM 749 N N . MET A 1 108 ? 28.383 34.357 3.386 1.00 48.03 108 MET A N 1
ATOM 750 C CA . MET A 1 108 ? 27.543 35.198 2.541 1.00 47.67 108 MET A CA 1
ATOM 751 C C . MET A 1 108 ? 26.097 34.731 2.505 1.00 46.11 108 MET A C 1
ATOM 752 O O . MET A 1 108 ? 25.805 33.570 2.763 1.00 46.10 108 MET A O 1
ATOM 757 N N . ASP A 1 109 ? 25.203 35.658 2.175 1.00 44.68 109 ASP A N 1
ATOM 758 C CA . ASP A 1 109 ? 23.773 35.376 2.075 1.00 42.47 109 ASP A CA 1
ATOM 759 C C . ASP A 1 109 ? 23.246 35.863 0.747 1.00 40.46 109 ASP A C 1
ATOM 760 O O . ASP A 1 109 ? 22.087 35.662 0.402 1.00 41.71 109 ASP A O 1
ATOM 765 N N . GLY A 1 110 ? 24.136 36.507 0.011 1.00 38.93 110 GLY A N 1
ATOM 766 C CA . GLY A 1 110 ? 23.818 37.038 -1.290 1.00 36.45 110 GLY A CA 1
ATOM 767 C C . GLY A 1 110 ? 25.069 37.753 -1.730 1.00 35.63 110 GLY A C 1
ATOM 768 O O . GLY A 1 110 ? 25.992 37.930 -0.938 1.00 35.59 110 GLY A O 1
ATOM 769 N N . ALA A 1 111 ? 25.107 38.174 -2.984 1.00 35.33 111 ALA A N 1
ATOM 770 C CA . ALA A 1 111 ? 26.266 38.876 -3.492 1.00 34.03 111 ALA A CA 1
ATOM 771 C C . ALA A 1 111 ? 25.855 39.895 -4.536 1.00 33.50 111 ALA A C 1
ATOM 772 O O . ALA A 1 111 ? 24.829 39.740 -5.195 1.00 36.08 111 ALA A O 1
ATOM 774 N N . ILE A 1 112 ? 26.650 40.948 -4.666 1.00 31.40 112 ILE A N 1
ATOM 775 C CA . ILE A 1 112 ? 26.383 41.971 -5.661 1.00 29.38 112 ILE A CA 1
ATOM 776 C C . ILE A 1 112 ? 27.544 41.917 -6.642 1.00 28.76 112 ILE A C 1
ATOM 777 O O . ILE A 1 112 ? 28.684 42.221 -6.296 1.00 25.57 112 ILE A O 1
ATOM 782 N N . LEU A 1 113 ? 27.243 41.483 -7.860 1.00 29.71 113 LEU A N 1
ATOM 783 C CA . LEU A 1 113 ? 28.255 41.362 -8.899 1.00 30.92 113 LEU A CA 1
ATOM 784 C C . LEU A 1 113 ? 28.392 42.665 -9.661 1.00 31.46 113 LEU A C 1
ATOM 785 O O . LEU A 1 113 ? 27.512 43.044 -10.429 1.00 33.70 113 LEU A O 1
ATOM 790 N N . VAL A 1 114 ? 29.499 43.358 -9.438 1.00 32.10 114 VAL A N 1
ATOM 791 C CA . VAL A 1 114 ? 29.734 44.626 -10.105 1.00 31.67 114 VAL A CA 1
ATOM 792 C C . VAL A 1 114 ? 30.537 44.436 -11.388 1.00 32.74 114 VAL A C 1
ATOM 793 O O . VAL A 1 114 ? 31.704 44.035 -11.357 1.00 32.52 114 VAL A O 1
ATOM 797 N N . ILE A 1 115 ? 29.883 44.719 -12.511 1.00 32.99 115 ILE A N 1
ATOM 798 C CA . ILE A 1 115 ? 30.482 44.584 -13.834 1.00 35.08 115 ILE A CA 1
ATOM 799 C C . ILE A 1 115 ? 30.537 45.950 -14.511 1.00 38.30 115 ILE A C 1
ATOM 800 O O . ILE A 1 115 ? 29.527 46.653 -14.577 1.00 40.14 115 ILE A O 1
ATOM 805 N N . ALA A 1 116 ? 31.712 46.327 -15.012 1.00 39.86 116 ALA A N 1
ATOM 806 C CA . ALA A 1 116 ? 31.863 47.615 -15.687 1.00 42.09 116 ALA A CA 1
ATOM 807 C C . ALA A 1 116 ? 31.262 47.569 -17.089 1.00 44.14 116 ALA A C 1
ATOM 808 O O . ALA A 1 116 ? 31.536 46.651 -17.866 1.00 45.44 116 ALA A O 1
ATOM 810 N N . ALA A 1 117 ? 30.448 48.571 -17.404 1.00 45.74 117 ALA A N 1
ATOM 811 C CA . ALA A 1 117 ? 29.780 48.664 -18.699 1.00 48.19 117 ALA A CA 1
ATOM 812 C C . ALA A 1 117 ? 30.717 49.055 -19.836 1.00 49.04 117 ALA A C 1
ATOM 813 O O . ALA A 1 117 ? 30.454 48.754 -21.000 1.00 48.56 117 ALA A O 1
ATOM 815 N N . ASN A 1 118 ? 31.805 49.734 -19.495 1.00 51.31 118 ASN A N 1
ATOM 816 C CA . ASN A 1 118 ? 32.772 50.181 -20.488 1.00 52.51 118 ASN A CA 1
ATOM 817 C C . ASN A 1 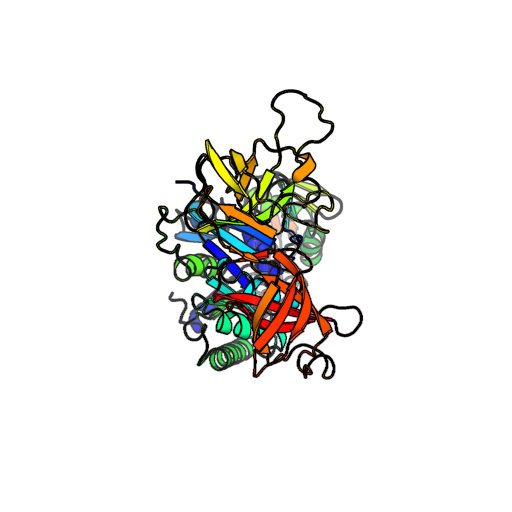118 ? 33.794 49.115 -20.898 1.00 53.55 118 ASN A C 1
ATOM 818 O O . ASN A 1 118 ? 34.778 49.424 -21.562 1.00 54.49 118 ASN A O 1
ATOM 823 N N . GLU A 1 119 ? 33.567 47.865 -20.506 1.00 55.01 119 GLU A N 1
ATOM 824 C CA . GLU A 1 119 ? 34.478 46.778 -20.860 1.00 56.39 119 GLU A CA 1
ATOM 825 C C . GLU A 1 119 ? 33.677 45.567 -21.329 1.00 56.86 119 GLU A C 1
ATOM 826 O O . GLU A 1 119 ? 32.554 45.339 -20.876 1.00 54.99 119 GLU A O 1
ATOM 832 N N . PRO A 1 120 ? 34.221 44.808 -22.291 1.00 59.18 120 PRO A N 1
ATOM 833 C CA . PRO A 1 120 ? 33.494 43.627 -22.781 1.00 60.78 120 PRO A CA 1
ATOM 834 C C . PRO A 1 120 ? 32.995 42.925 -21.527 1.00 62.72 120 PRO A C 1
ATOM 835 O O . PRO A 1 120 ? 33.705 42.882 -20.532 1.00 63.49 120 PRO A O 1
ATOM 839 N N . CYS A 1 121 ? 31.769 42.412 -21.532 1.00 64.84 121 CYS A N 1
ATOM 840 C CA . CYS A 1 121 ? 31.228 41.797 -20.315 1.00 65.76 121 CYS A CA 1
ATOM 841 C C . CYS A 1 121 ? 32.036 40.838 -19.428 1.00 65.68 121 CYS A C 1
ATOM 842 O O . CYS A 1 121 ? 32.574 41.249 -18.400 1.00 67.93 121 CYS A O 1
ATOM 845 N N . PRO A 1 122 ? 32.151 39.557 -19.812 1.00 63.08 122 PRO A N 1
ATOM 846 C CA . PRO A 1 122 ? 32.897 38.604 -18.978 1.00 59.99 122 PRO A CA 1
ATOM 847 C C . PRO A 1 122 ? 34.420 38.720 -18.962 1.00 57.71 122 PRO A C 1
ATOM 848 O O . PRO A 1 122 ? 35.087 38.103 -19.786 1.00 58.98 122 PRO A O 1
ATOM 852 N N . ARG A 1 123 ? 34.977 39.482 -18.021 1.00 55.15 123 ARG A N 1
ATOM 853 C CA . ARG A 1 123 ? 36.429 39.604 -17.920 1.00 52.43 123 ARG A CA 1
ATOM 854 C C . ARG A 1 123 ? 36.926 38.364 -17.212 1.00 51.04 123 ARG A C 1
ATOM 855 O O . ARG A 1 123 ? 36.199 37.764 -16.420 1.00 50.43 123 ARG A O 1
ATOM 863 N N . PRO A 1 124 ? 38.169 37.957 -17.494 1.00 48.78 124 PRO A N 1
ATOM 864 C CA . PRO A 1 124 ? 38.730 36.767 -16.859 1.00 46.86 124 PRO A CA 1
ATOM 865 C C . PRO A 1 124 ? 38.441 36.704 -15.366 1.00 45.32 124 PRO A C 1
ATOM 866 O O . PRO A 1 124 ? 38.176 35.634 -14.828 1.00 47.46 124 PRO A O 1
ATOM 870 N N . GLN A 1 125 ? 38.483 37.849 -14.696 1.00 43.21 125 GLN A N 1
ATOM 871 C CA . GLN A 1 125 ? 38.230 37.871 -13.264 1.00 42.30 125 GLN A CA 1
ATOM 872 C C . GLN A 1 125 ? 36.748 37.806 -12.912 1.00 42.76 125 GLN A C 1
ATOM 873 O O . GLN A 1 125 ? 36.379 37.249 -11.881 1.00 41.00 125 GLN A O 1
ATOM 879 N N . THR A 1 126 ? 35.902 38.352 -13.783 1.00 44.55 126 THR A N 1
ATOM 880 C CA . THR A 1 126 ? 34.455 38.347 -13.564 1.00 43.53 126 THR A CA 1
ATOM 881 C C . THR A 1 126 ? 33.894 36.936 -13.684 1.00 44.16 126 THR A C 1
ATOM 882 O O . THR A 1 126 ? 32.919 36.582 -13.026 1.00 42.43 126 THR A O 1
ATOM 886 N N . ARG A 1 127 ? 34.513 36.133 -14.538 1.00 45.83 127 ARG A N 1
ATOM 887 C CA . ARG A 1 127 ? 34.067 34.765 -14.736 1.00 47.61 127 ARG A CA 1
ATOM 888 C C . ARG A 1 127 ? 34.388 33.937 -13.501 1.00 46.36 127 ARG A C 1
ATOM 889 O O . ARG A 1 127 ? 33.549 33.179 -13.016 1.00 45.86 127 ARG A O 1
ATOM 897 N N . GLU A 1 128 ? 35.601 34.092 -12.986 1.00 45.41 128 GLU A N 1
ATOM 898 C CA . GLU A 1 128 ? 36.018 33.346 -11.810 1.00 46.24 128 GLU A CA 1
ATOM 899 C C . GLU A 1 128 ? 35.047 33.537 -10.661 1.00 47.08 128 GLU A C 1
ATOM 900 O O . GLU A 1 128 ? 34.679 32.576 -9.982 1.00 48.03 128 GLU A O 1
ATOM 906 N N . HIS A 1 129 ? 34.617 34.774 -10.443 1.00 47.13 129 HIS A N 1
ATOM 907 C CA . HIS A 1 129 ? 33.679 35.026 -9.367 1.00 48.90 129 HIS A CA 1
ATOM 908 C C . HIS A 1 129 ? 32.368 34.307 -9.628 1.00 49.82 129 HIS A C 1
ATOM 909 O O . HIS A 1 129 ? 31.912 33.519 -8.794 1.00 50.65 129 HIS A O 1
ATOM 916 N N . LEU A 1 130 ? 31.769 34.557 -10.788 1.00 48.88 130 LEU A N 1
ATOM 917 C CA . LEU A 1 130 ? 30.512 33.900 -11.110 1.00 48.71 130 LEU A CA 1
ATOM 918 C C . LEU A 1 130 ? 30.711 32.398 -10.963 1.00 49.26 130 LEU A C 1
ATOM 919 O O . LEU A 1 130 ? 29.780 31.659 -10.648 1.00 49.06 130 LEU A O 1
ATOM 924 N N . MET A 1 131 ? 31.948 31.968 -11.185 1.00 49.87 131 MET A N 1
ATOM 925 C CA . MET A 1 131 ? 32.336 30.567 -11.087 1.00 50.01 131 MET A CA 1
ATOM 926 C C . MET A 1 131 ? 32.290 30.117 -9.631 1.00 48.73 131 MET A C 1
ATOM 927 O O . MET A 1 131 ? 31.787 29.028 -9.318 1.00 47.36 131 MET A O 1
ATOM 932 N N . ALA A 1 132 ? 32.820 30.963 -8.750 1.00 45.33 132 ALA A N 1
ATOM 933 C CA . ALA A 1 132 ? 32.839 30.666 -7.325 1.00 43.18 132 ALA A CA 1
ATOM 934 C C . ALA A 1 132 ? 31.425 30.723 -6.759 1.00 41.92 132 ALA A C 1
ATOM 935 O O . ALA A 1 132 ? 31.030 29.872 -5.965 1.00 40.05 132 ALA A O 1
ATOM 937 N N . LEU A 1 133 ? 30.665 31.736 -7.157 1.00 42.03 133 LEU A N 1
ATOM 938 C CA . LEU A 1 133 ? 29.293 31.861 -6.683 1.00 43.89 133 LEU A CA 1
ATOM 939 C C . LEU A 1 133 ? 28.512 30.636 -7.131 1.00 44.33 133 LEU A C 1
ATOM 940 O O . LEU A 1 133 ? 27.634 30.152 -6.419 1.00 45.91 133 LEU A O 1
ATOM 945 N N . GLN A 1 134 ? 28.849 30.135 -8.315 1.00 44.73 134 GLN A N 1
ATOM 946 C CA . GLN A 1 134 ? 28.186 28.960 -8.870 1.00 44.50 134 GLN A CA 1
ATOM 947 C C . GLN A 1 134 ? 28.507 27.696 -8.078 1.00 43.82 134 GLN A C 1
ATOM 948 O O . GLN A 1 134 ? 27.649 26.835 -7.891 1.00 44.12 134 GLN A O 1
ATOM 954 N N . ILE A 1 135 ? 29.746 27.594 -7.612 1.00 44.31 135 ILE A N 1
ATOM 955 C CA . ILE A 1 135 ? 30.193 26.432 -6.850 1.00 44.03 135 ILE A CA 1
ATOM 956 C C . ILE A 1 135 ? 29.637 26.351 -5.432 1.00 44.51 135 ILE A C 1
ATOM 957 O O . ILE A 1 135 ? 29.446 25.254 -4.904 1.00 46.05 135 ILE A O 1
ATOM 962 N N . ILE A 1 136 ? 29.376 27.497 -4.811 1.00 43.65 136 ILE A N 1
ATOM 963 C CA . ILE A 1 136 ? 28.858 27.489 -3.449 1.00 42.86 136 ILE A CA 1
ATOM 964 C C . ILE A 1 136 ? 27.347 27.673 -3.406 1.00 42.73 136 ILE A C 1
ATOM 965 O O . ILE A 1 136 ? 26.778 27.982 -2.359 1.00 43.74 136 ILE A O 1
ATOM 970 N N . GLY A 1 137 ? 26.705 27.489 -4.556 1.00 41.46 137 GLY A N 1
ATOM 971 C CA . GLY A 1 137 ? 25.259 27.604 -4.642 1.00 41.54 137 GLY A CA 1
ATOM 972 C C . GLY A 1 137 ? 24.612 28.913 -4.223 1.00 42.43 137 GLY A C 1
ATOM 973 O O . GLY A 1 137 ? 23.429 28.931 -3.879 1.00 42.64 137 GLY A O 1
ATOM 974 N N . GLN A 1 138 ? 25.370 30.004 -4.247 1.00 42.93 138 GLN A N 1
ATOM 975 C CA . GLN A 1 138 ? 24.829 31.309 -3.874 1.00 43.87 138 GLN A CA 1
ATOM 976 C C . GLN A 1 138 ? 24.017 31.836 -5.049 1.00 45.89 138 GLN A C 1
ATOM 977 O O . GLN A 1 138 ? 24.580 32.295 -6.041 1.00 49.17 138 GLN A O 1
ATOM 983 N N . LYS A 1 139 ? 22.693 31.789 -4.927 1.00 47.25 139 LYS A N 1
ATOM 984 C CA . LYS A 1 139 ? 21.806 32.222 -6.002 1.00 47.12 139 LYS A CA 1
ATOM 985 C C . LYS A 1 139 ? 21.176 33.602 -5.830 1.00 47.12 139 LYS A C 1
ATOM 986 O O . LYS A 1 139 ? 20.615 34.149 -6.779 1.00 47.18 139 LYS A O 1
ATOM 992 N N . ASN A 1 140 ? 21.257 34.161 -4.626 1.00 47.17 140 ASN A N 1
ATOM 993 C CA . ASN A 1 140 ? 20.689 35.484 -4.368 1.00 48.14 140 ASN A CA 1
ATOM 994 C C . ASN A 1 140 ? 21.694 36.552 -4.780 1.00 46.72 140 ASN A C 1
ATOM 995 O O . ASN A 1 140 ? 22.423 37.108 -3.958 1.00 47.78 140 ASN A O 1
ATOM 1000 N N . ILE A 1 141 ? 21.696 36.839 -6.075 1.00 43.97 141 ILE A N 1
ATOM 1001 C CA . ILE A 1 141 ? 22.615 37.790 -6.668 1.00 39.22 141 ILE A CA 1
ATOM 1002 C C . ILE A 1 141 ? 21.913 38.947 -7.367 1.00 38.55 141 ILE A C 1
ATOM 1003 O O . ILE A 1 141 ? 20.791 38.810 -7.852 1.00 37.87 141 ILE A O 1
ATOM 1008 N N . ILE A 1 142 ? 22.590 40.089 -7.399 1.00 36.83 142 ILE A N 1
ATOM 1009 C CA . ILE A 1 142 ? 22.090 41.286 -8.058 1.00 34.32 142 ILE A CA 1
ATOM 1010 C C . ILE A 1 142 ? 23.270 41.742 -8.918 1.00 34.96 142 ILE A C 1
ATOM 1011 O O . ILE A 1 142 ? 24.414 41.718 -8.458 1.00 36.21 142 ILE A O 1
ATOM 1016 N N . ILE A 1 143 ? 23.015 42.131 -10.163 1.00 35.00 143 ILE A N 1
ATOM 1017 C CA . ILE A 1 143 ? 24.106 42.579 -11.032 1.00 35.41 143 ILE A CA 1
ATOM 1018 C C . ILE A 1 143 ? 24.084 44.092 -11.188 1.00 35.59 143 ILE A C 1
ATOM 1019 O O . ILE A 1 143 ? 23.057 44.681 -11.536 1.00 36.57 143 ILE A O 1
ATOM 1024 N N . ALA A 1 144 ? 25.226 44.714 -10.913 1.00 35.34 144 ALA A N 1
ATOM 1025 C CA . ALA A 1 144 ? 25.349 46.163 -11.000 1.00 36.24 144 ALA A CA 1
ATOM 1026 C C . ALA A 1 144 ? 26.240 46.611 -12.146 1.00 37.32 144 ALA A C 1
ATOM 1027 O O . ALA A 1 144 ? 27.461 46.692 -11.999 1.00 40.17 144 ALA A O 1
ATOM 1029 N N . GLN A 1 145 ? 25.633 46.891 -13.293 1.00 36.71 145 GLN A N 1
ATOM 1030 C CA . GLN A 1 145 ? 26.402 47.365 -14.431 1.00 36.06 145 GLN A CA 1
ATOM 1031 C C . GLN A 1 145 ? 26.831 48.773 -14.043 1.00 34.72 145 GLN A C 1
ATOM 1032 O O . GLN A 1 145 ? 26.015 49.698 -14.034 1.00 34.74 145 GLN A O 1
ATOM 1038 N N . ASN A 1 146 ? 28.110 48.933 -13.716 1.00 33.52 146 ASN A N 1
ATOM 1039 C CA . ASN A 1 146 ? 28.617 50.230 -13.288 1.00 33.84 146 ASN A CA 1
ATOM 1040 C C . ASN A 1 146 ? 29.339 51.051 -14.340 1.00 33.61 146 ASN A C 1
ATOM 1041 O O . ASN A 1 146 ? 29.765 50.537 -15.376 1.00 33.84 146 ASN A O 1
ATOM 1046 N N . LYS A 1 147 ? 29.464 52.340 -14.047 1.00 33.63 147 LYS A N 1
ATOM 1047 C CA . LYS A 1 147 ? 30.136 53.295 -14.911 1.00 34.69 147 LYS A CA 1
ATOM 1048 C C . LYS A 1 147 ? 29.325 53.606 -16.159 1.00 35.77 147 LYS A C 1
ATOM 1049 O O . LYS A 1 147 ? 29.879 53.843 -17.234 1.00 35.98 147 LYS A O 1
ATOM 1055 N N . ILE A 1 148 ? 28.006 53.611 -16.005 1.00 37.72 148 ILE A N 1
ATOM 1056 C CA . ILE A 1 148 ? 27.104 53.899 -17.110 1.00 37.74 148 ILE A CA 1
ATOM 1057 C C . ILE A 1 148 ? 27.398 55.307 -17.632 1.00 40.71 148 ILE A C 1
ATOM 1058 O O . ILE A 1 148 ? 26.984 55.675 -18.727 1.00 42.22 148 ILE A O 1
ATOM 1063 N N . GLU A 1 149 ? 28.127 56.090 -16.840 1.00 42.75 149 GLU A N 1
ATOM 1064 C CA . GLU A 1 149 ? 28.479 57.454 -17.223 1.00 44.21 149 GLU A CA 1
ATOM 1065 C C . GLU A 1 149 ? 29.622 57.487 -18.216 1.00 45.57 149 GLU A C 1
ATOM 1066 O O . GLU A 1 149 ? 30.150 58.553 -18.517 1.00 47.72 149 GLU A O 1
ATOM 1072 N N . LEU A 1 150 ? 30.005 56.324 -18.724 1.00 46.30 150 LEU A N 1
ATOM 1073 C CA . LEU A 1 150 ? 31.110 56.258 -19.668 1.00 48.93 150 LEU A CA 1
ATOM 1074 C C . LEU A 1 150 ? 30.786 55.601 -21.005 1.00 51.17 150 LEU A C 1
ATOM 1075 O O . LEU A 1 150 ? 31.639 55.541 -21.890 1.00 52.92 150 LEU A O 1
ATOM 1080 N N . VAL A 1 151 ? 29.560 55.112 -21.156 1.00 53.18 151 VAL A N 1
ATOM 1081 C CA . VAL A 1 151 ? 29.146 54.478 -22.404 1.00 55.65 151 VAL A CA 1
ATOM 1082 C C . VAL A 1 151 ? 27.821 55.047 -22.886 1.00 57.87 151 VAL A C 1
ATOM 1083 O O . VAL A 1 151 ? 26.860 55.133 -22.116 1.00 57.85 151 VAL A O 1
ATOM 1087 N N . ASP A 1 152 ? 27.759 55.446 -24.153 1.00 59.13 152 ASP A N 1
ATOM 1088 C CA . ASP A 1 152 ? 26.508 55.971 -24.681 1.00 60.16 152 ASP A CA 1
ATOM 1089 C C . ASP A 1 152 ? 25.502 54.831 -24.625 1.00 59.90 152 ASP A C 1
ATOM 1090 O O . ASP A 1 152 ? 25.887 53.663 -24.543 1.00 59.65 152 ASP A O 1
ATOM 1095 N N . LYS A 1 153 ? 24.219 55.167 -24.688 1.00 59.24 153 LYS A N 1
ATOM 1096 C CA . LYS A 1 153 ? 23.170 54.159 -24.616 1.00 58.95 153 LYS A CA 1
ATOM 1097 C C . LYS A 1 153 ? 23.309 53.008 -25.602 1.00 60.02 153 LYS A C 1
ATOM 1098 O O . LYS A 1 153 ? 22.679 51.965 -25.429 1.00 61.06 153 LYS A O 1
ATOM 1104 N N . GLU A 1 154 ? 24.107 53.194 -26.646 1.00 60.86 154 GLU A N 1
ATOM 1105 C CA . GLU A 1 154 ? 24.294 52.128 -27.619 1.00 61.94 154 GLU A CA 1
ATOM 1106 C C . GLU A 1 154 ? 25.147 51.040 -26.975 1.00 61.76 154 GLU A C 1
ATOM 1107 O O . GLU A 1 154 ? 24.704 49.906 -26.807 1.00 62.29 154 GLU A O 1
ATOM 1113 N N . LYS A 1 155 ? 26.372 51.398 -26.607 1.00 61.12 155 LYS A N 1
ATOM 1114 C CA . LYS A 1 155 ? 27.296 50.460 -25.971 1.00 60.21 155 LYS A CA 1
ATOM 1115 C C . LYS A 1 155 ? 26.683 49.833 -24.717 1.00 59.15 155 LYS A C 1
ATOM 1116 O O . LYS A 1 155 ? 26.941 48.669 -24.403 1.00 58.19 155 LYS A O 1
ATOM 1122 N N . ALA A 1 156 ? 25.870 50.610 -24.006 1.00 58.42 156 ALA A N 1
ATOM 1123 C CA . ALA A 1 156 ? 25.224 50.139 -22.783 1.00 56.52 156 ALA A CA 1
ATOM 1124 C C . ALA A 1 156 ? 24.353 48.916 -23.043 1.00 55.16 156 ALA A C 1
ATOM 1125 O O . ALA A 1 156 ? 24.493 47.892 -22.374 1.00 54.85 156 ALA A O 1
ATOM 1127 N N . LEU A 1 157 ? 23.451 49.026 -24.014 1.00 53.77 157 LEU A N 1
ATOM 1128 C CA . LEU A 1 157 ? 22.567 47.920 -24.356 1.00 52.42 157 LEU A CA 1
ATOM 1129 C C . LEU A 1 157 ? 23.346 46.711 -24.856 1.00 53.56 157 LEU A C 1
ATOM 1130 O O . LEU A 1 157 ? 22.898 45.572 -24.708 1.00 53.05 157 LEU A O 1
ATOM 1135 N N . GLU A 1 158 ? 24.515 46.960 -25.438 1.00 54.22 158 GLU A N 1
ATOM 1136 C CA . GLU A 1 158 ? 25.349 45.883 -25.959 1.00 55.26 158 GLU A CA 1
ATOM 1137 C C . GLU A 1 158 ? 26.049 45.168 -24.809 1.00 53.74 158 GLU A C 1
ATOM 1138 O O . GLU A 1 158 ? 26.337 43.976 -24.892 1.00 51.76 158 GLU A O 1
ATOM 1144 N N . ASN A 1 159 ? 26.321 45.909 -23.739 1.00 53.34 159 ASN A N 1
ATOM 1145 C CA . ASN A 1 159 ? 26.957 45.355 -22.549 1.00 51.46 159 ASN A CA 1
ATOM 1146 C C . ASN A 1 159 ? 25.875 44.539 -21.844 1.00 51.65 159 ASN A C 1
ATOM 1147 O O . ASN A 1 159 ? 26.090 43.380 -21.489 1.00 50.35 159 ASN A O 1
ATOM 1152 N N . TYR A 1 160 ? 24.705 45.152 -21.665 1.00 52.76 160 TYR A N 1
ATOM 1153 C CA . TYR A 1 160 ? 23.575 44.488 -21.029 1.00 55.53 160 TYR A CA 1
ATOM 1154 C C . TYR A 1 160 ? 23.383 43.110 -21.639 1.00 57.28 160 TYR A C 1
ATOM 1155 O O . TYR A 1 160 ? 23.422 42.099 -20.933 1.00 57.98 160 TYR A O 1
ATOM 1164 N N . ARG A 1 161 ? 23.163 43.071 -22.950 1.00 58.42 161 ARG A N 1
ATOM 1165 C CA . ARG A 1 161 ? 22.972 41.800 -23.628 1.00 58.30 161 ARG A CA 1
ATOM 1166 C C . ARG A 1 161 ? 24.116 40.852 -23.275 1.00 57.68 161 ARG A C 1
ATOM 1167 O O . ARG A 1 161 ? 23.882 39.704 -22.893 1.00 59.98 161 ARG A O 1
ATOM 1175 N N . GLN A 1 162 ? 25.350 41.333 -23.374 1.00 55.48 162 GLN A N 1
ATOM 1176 C CA . GLN A 1 162 ? 26.496 40.497 -23.040 1.00 54.50 162 GLN A CA 1
ATOM 1177 C C . GLN A 1 162 ? 26.308 39.887 -21.658 1.00 53.61 162 GLN A C 1
ATOM 1178 O O . GLN A 1 162 ? 26.400 38.669 -21.492 1.00 53.98 162 GLN A O 1
ATOM 1184 N N . ILE A 1 163 ? 26.035 40.736 -20.673 1.00 51.27 163 ILE A N 1
ATOM 1185 C CA . ILE A 1 163 ? 25.817 40.270 -19.312 1.00 49.13 163 ILE A CA 1
ATOM 1186 C C . ILE A 1 163 ? 24.740 39.191 -19.304 1.00 50.47 163 ILE A C 1
ATOM 1187 O O . ILE A 1 163 ? 24.886 38.160 -18.643 1.00 51.10 163 ILE A O 1
ATOM 1192 N N . LYS A 1 164 ? 23.661 39.430 -20.043 1.00 51.04 164 LYS A N 1
ATOM 1193 C CA . LYS A 1 164 ? 22.568 38.473 -20.116 1.00 53.03 164 LYS A CA 1
ATOM 1194 C C . LYS A 1 164 ? 23.029 37.120 -20.648 1.00 55.00 164 LYS A C 1
ATOM 1195 O O . LYS A 1 164 ? 22.635 36.077 -20.131 1.00 54.59 164 LYS A O 1
ATOM 1201 N N . GLU A 1 165 ? 23.858 37.137 -21.686 1.00 57.42 165 GLU A N 1
ATOM 1202 C CA . GLU A 1 165 ? 24.369 35.901 -22.267 1.00 59.41 165 GLU A CA 1
ATOM 1203 C C . GLU A 1 165 ? 25.365 35.224 -21.328 1.00 58.88 165 GLU A C 1
ATOM 1204 O O . GLU A 1 165 ? 25.530 34.002 -21.350 1.00 60.18 165 GLU A O 1
ATOM 1210 N N . PHE A 1 166 ? 26.020 36.030 -20.501 1.00 58.40 166 PHE A N 1
ATOM 1211 C CA . PHE A 1 166 ? 27.002 35.531 -19.549 1.00 58.83 166 PHE A CA 1
ATOM 1212 C C . PHE A 1 166 ? 26.345 34.794 -18.385 1.00 58.82 166 PHE A C 1
ATOM 1213 O O . PHE A 1 166 ? 26.809 33.729 -17.982 1.00 56.56 166 PHE A O 1
ATOM 1221 N N . ILE A 1 167 ? 25.256 35.348 -17.861 1.00 58.99 167 ILE A N 1
ATOM 1222 C CA . ILE A 1 167 ? 24.567 34.728 -16.733 1.00 60.36 167 ILE A CA 1
ATOM 1223 C C . ILE A 1 167 ? 23.605 33.578 -17.038 1.00 60.86 167 ILE A C 1
ATOM 1224 O O . ILE A 1 167 ? 23.279 32.794 -16.143 1.00 61.00 167 ILE A O 1
ATOM 1229 N N . LYS A 1 168 ? 23.141 33.464 -18.277 1.00 61.82 168 LYS A N 1
ATOM 1230 C CA . LYS A 1 168 ? 22.220 32.383 -18.605 1.00 62.41 168 LYS A CA 1
ATOM 1231 C C . LYS A 1 168 ? 22.846 31.052 -18.200 1.00 61.85 168 LYS A C 1
ATOM 1232 O O . LYS A 1 168 ? 24.028 30.811 -18.450 1.00 62.01 168 LYS A O 1
ATOM 1238 N N . GLY A 1 169 ? 22.059 30.200 -17.553 1.00 61.10 169 GLY A N 1
ATOM 1239 C CA . GLY A 1 169 ? 22.569 28.907 -17.136 1.00 60.48 169 GLY A CA 1
ATOM 1240 C C . GLY A 1 169 ? 23.526 28.983 -15.965 1.00 60.75 169 GLY A C 1
ATOM 1241 O O . GLY A 1 169 ? 24.356 28.096 -15.775 1.00 62.13 169 GLY A O 1
ATOM 1242 N N . THR A 1 170 ? 23.424 30.056 -15.185 1.00 59.73 170 THR A N 1
ATOM 1243 C CA . THR A 1 170 ? 24.272 30.229 -14.010 1.00 57.73 170 THR A CA 1
ATOM 1244 C C . THR A 1 170 ? 23.368 30.599 -12.840 1.00 57.96 170 THR A C 1
ATOM 1245 O O . THR A 1 170 ? 22.173 30.832 -13.027 1.00 58.57 170 THR A O 1
ATOM 1249 N N . VAL A 1 171 ? 23.933 30.654 -11.638 1.00 57.36 171 VAL A N 1
ATOM 1250 C CA . VAL A 1 171 ? 23.158 30.987 -10.446 1.00 55.52 171 VAL A CA 1
ATOM 1251 C C . VAL A 1 171 ? 22.607 32.401 -10.489 1.00 54.64 171 VAL A C 1
ATOM 1252 O O . VAL A 1 171 ? 21.680 32.736 -9.753 1.00 55.81 171 VAL A O 1
ATOM 1256 N N . ALA A 1 172 ? 23.198 33.234 -11.334 1.00 53.70 172 ALA A N 1
ATOM 1257 C CA . ALA A 1 172 ? 22.769 34.616 -11.460 1.00 53.65 172 ALA A CA 1
ATOM 1258 C C . ALA A 1 172 ? 21.913 34.772 -12.702 1.00 53.54 172 ALA A C 1
ATOM 1259 O O . ALA A 1 172 ? 21.829 35.850 -13.279 1.00 54.17 172 ALA A O 1
ATOM 1261 N N . GLU A 1 173 ? 21.269 33.687 -13.110 1.00 54.64 173 GLU A N 1
ATOM 1262 C CA . GLU A 1 173 ? 20.434 33.724 -14.298 1.00 56.04 173 GLU A CA 1
ATOM 1263 C C . GLU A 1 173 ? 19.220 34.634 -14.113 1.00 55.45 173 GLU A C 1
ATOM 1264 O O . GLU A 1 173 ? 18.788 35.292 -15.061 1.00 56.72 173 GLU A O 1
ATOM 1270 N N . ASN A 1 174 ? 18.682 34.687 -12.896 1.00 54.54 174 ASN A N 1
ATOM 1271 C CA . ASN A 1 174 ? 17.524 35.537 -12.608 1.00 53.37 174 ASN A CA 1
ATOM 1272 C C . ASN A 1 174 ? 17.884 36.770 -11.786 1.00 52.10 174 ASN A C 1
ATOM 1273 O O . ASN A 1 174 ? 17.072 37.257 -10.999 1.00 52.82 174 ASN A O 1
ATOM 1278 N N . ALA A 1 175 ? 19.098 37.277 -11.967 1.00 49.78 175 ALA A N 1
ATOM 1279 C CA . ALA A 1 175 ? 19.534 38.450 -11.227 1.00 47.14 175 ALA A CA 1
ATOM 1280 C C . ALA A 1 175 ? 19.280 39.713 -12.031 1.00 45.25 175 ALA A C 1
ATOM 1281 O O . ALA A 1 175 ? 19.528 39.756 -13.237 1.00 44.26 175 ALA A O 1
ATOM 1283 N N . PRO A 1 176 ? 18.764 40.761 -11.375 1.00 43.72 176 PRO A N 1
ATOM 1284 C CA . PRO A 1 176 ? 18.509 42.001 -12.112 1.00 41.90 176 PRO A CA 1
ATOM 1285 C C . PRO A 1 176 ? 19.840 42.568 -12.578 1.00 40.49 176 PRO A C 1
ATOM 1286 O O . PRO A 1 176 ? 20.898 42.165 -12.105 1.00 39.35 176 PRO A O 1
ATOM 1290 N N . ILE A 1 177 ? 19.781 43.492 -13.520 1.00 40.16 177 ILE A N 1
ATOM 1291 C CA . ILE A 1 177 ? 20.981 44.134 -14.017 1.00 40.18 177 ILE A CA 1
ATOM 1292 C C . ILE A 1 177 ? 20.693 45.609 -13.862 1.00 40.25 177 ILE A C 1
ATOM 1293 O O . ILE A 1 177 ? 19.933 46.189 -14.631 1.00 41.42 177 ILE A O 1
ATOM 1298 N N . ILE A 1 178 ? 21.292 46.214 -12.851 1.00 38.38 178 ILE A N 1
ATOM 1299 C CA . ILE A 1 178 ? 21.039 47.609 -12.607 1.00 35.99 178 ILE A CA 1
ATOM 1300 C C . ILE A 1 178 ? 22.175 48.513 -13.019 1.00 37.10 178 ILE A C 1
ATOM 1301 O O . ILE A 1 178 ? 23.312 48.383 -12.568 1.00 38.17 178 ILE A O 1
ATOM 1306 N N . PRO A 1 179 ? 21.868 49.444 -13.921 1.00 37.57 179 PRO A N 1
ATOM 1307 C CA . PRO A 1 179 ? 22.772 50.447 -14.486 1.00 36.46 179 PRO A CA 1
ATOM 1308 C C . PRO A 1 179 ? 23.015 51.439 -13.369 1.00 35.61 179 PRO A C 1
ATOM 1309 O O . PRO A 1 179 ? 22.062 52.027 -12.842 1.00 35.66 179 PRO A O 1
ATOM 1313 N N . ILE A 1 180 ? 24.270 51.610 -12.976 1.00 34.74 180 ILE A N 1
ATOM 1314 C CA . ILE A 1 180 ? 24.553 52.543 -11.899 1.00 34.25 180 ILE A CA 1
ATOM 1315 C C . ILE A 1 180 ? 25.861 53.280 -12.102 1.00 36.03 180 ILE A C 1
ATOM 1316 O O . ILE A 1 180 ? 26.702 52.881 -12.909 1.00 35.40 180 ILE A O 1
ATOM 1321 N N . SER A 1 181 ? 26.012 54.367 -11.355 1.00 37.87 181 SER A N 1
ATOM 1322 C CA . SER A 1 181 ? 27.216 55.171 -11.384 1.00 38.53 181 SER A CA 1
ATOM 1323 C C . SER A 1 181 ? 27.704 55.214 -9.951 1.00 39.88 181 SER A C 1
ATOM 1324 O O . SER A 1 181 ? 27.295 56.083 -9.184 1.00 41.45 181 SER A O 1
ATOM 1327 N N . ALA A 1 182 ? 28.555 54.267 -9.577 1.00 39.78 182 ALA A N 1
ATOM 1328 C CA . ALA A 1 182 ? 29.077 54.232 -8.223 1.00 38.81 182 ALA A CA 1
ATOM 1329 C C . ALA A 1 182 ? 29.780 55.548 -7.902 1.00 38.65 182 ALA A C 1
ATOM 1330 O O . ALA A 1 182 ? 29.974 55.893 -6.735 1.00 37.71 182 ALA A O 1
ATOM 1332 N N . LEU A 1 183 ? 30.142 56.284 -8.949 1.00 37.80 183 LEU A N 1
ATOM 1333 C CA . LEU A 1 183 ? 30.850 57.551 -8.808 1.00 39.73 183 LEU A CA 1
ATOM 1334 C C . LEU A 1 183 ? 29.920 58.752 -8.602 1.00 41.18 183 LEU A C 1
ATOM 1335 O O . LEU A 1 183 ? 30.229 59.662 -7.834 1.00 42.40 183 LEU A O 1
ATOM 1340 N N . HIS A 1 184 ? 28.784 58.762 -9.288 1.00 41.41 184 HIS A N 1
ATOM 1341 C CA . HIS A 1 184 ? 27.839 59.864 -9.155 1.00 40.48 184 HIS A CA 1
ATOM 1342 C C . HIS A 1 184 ? 26.631 59.378 -8.362 1.00 41.16 184 HIS A C 1
ATOM 1343 O O . HIS A 1 184 ? 25.808 60.170 -7.903 1.00 41.03 184 HIS A O 1
ATOM 1350 N N . GLY A 1 185 ? 26.542 58.064 -8.195 1.00 42.00 185 GLY A N 1
ATOM 1351 C CA . GLY A 1 185 ? 25.440 57.482 -7.461 1.00 42.98 185 GLY A CA 1
ATOM 1352 C C . GLY A 1 185 ? 24.144 57.528 -8.243 1.00 43.02 185 GLY A C 1
ATOM 1353 O O . GLY A 1 185 ? 23.088 57.843 -7.692 1.00 45.00 185 GLY A O 1
ATOM 1354 N N . ALA A 1 186 ? 24.221 57.215 -9.531 1.00 41.68 186 ALA A N 1
ATOM 1355 C CA . ALA A 1 186 ? 23.031 57.203 -10.371 1.00 40.12 186 ALA A CA 1
ATOM 1356 C C . ALA A 1 186 ? 22.370 55.852 -10.175 1.00 39.00 186 ALA A C 1
ATOM 1357 O O . ALA A 1 186 ? 22.945 54.816 -10.512 1.00 39.42 186 ALA A O 1
ATOM 1359 N N . ASN A 1 187 ? 21.173 55.870 -9.604 1.00 37.61 187 ASN A N 1
ATOM 1360 C CA . ASN A 1 187 ? 20.418 54.650 -9.355 1.00 37.28 187 ASN A CA 1
ATOM 1361 C C . ASN A 1 187 ? 20.894 53.872 -8.142 1.00 35.75 187 ASN A C 1
ATOM 1362 O O . ASN A 1 187 ? 20.773 52.648 -8.104 1.00 35.01 187 ASN A O 1
ATOM 1367 N N . ILE A 1 188 ? 21.439 54.571 -7.153 1.00 34.30 188 ILE A N 1
ATOM 1368 C CA . ILE A 1 188 ? 21.878 53.898 -5.940 1.00 34.21 188 ILE A CA 1
ATOM 1369 C C . ILE A 1 188 ? 20.610 53.635 -5.142 1.00 34.13 188 ILE A C 1
ATOM 1370 O O . ILE A 1 188 ? 20.544 52.707 -4.347 1.00 33.06 188 ILE A O 1
ATOM 1375 N N . ASP A 1 189 ? 19.599 54.465 -5.371 1.00 35.11 189 ASP A N 1
ATOM 1376 C CA . ASP A 1 189 ? 18.330 54.321 -4.669 1.00 38.17 189 ASP A CA 1
ATOM 1377 C C . ASP A 1 189 ? 17.665 53.028 -5.115 1.00 37.45 189 ASP A C 1
ATOM 1378 O O . ASP A 1 189 ? 17.041 52.329 -4.314 1.00 39.86 189 ASP A O 1
ATOM 1383 N N . VAL A 1 190 ? 17.814 52.705 -6.396 1.00 35.73 190 VAL A N 1
ATOM 1384 C CA . VAL A 1 190 ? 17.244 51.482 -6.959 1.00 31.70 190 VAL A CA 1
ATOM 1385 C C . VAL A 1 190 ? 18.036 50.281 -6.469 1.00 30.56 190 VAL A C 1
ATOM 1386 O O . VAL A 1 190 ? 17.471 49.245 -6.132 1.00 29.44 190 VAL A O 1
ATOM 1390 N N . LEU A 1 191 ? 19.356 50.432 -6.442 1.00 28.43 191 LEU A N 1
ATOM 1391 C CA . LEU A 1 191 ? 20.227 49.363 -5.991 1.00 26.46 191 LEU A CA 1
ATOM 1392 C C . LEU A 1 191 ? 19.916 49.016 -4.539 1.00 27.51 191 LEU A C 1
ATOM 1393 O O . LEU A 1 191 ? 19.538 47.885 -4.234 1.00 28.28 191 LEU A O 1
ATOM 1398 N N . VAL A 1 192 ? 20.074 49.992 -3.647 1.00 27.34 192 VAL A N 1
ATOM 1399 C CA . VAL A 1 192 ? 19.810 49.780 -2.226 1.00 27.93 192 VAL A CA 1
ATOM 1400 C C . VAL A 1 192 ? 18.456 49.123 -1.993 1.00 29.53 192 VAL A C 1
ATOM 1401 O O . VAL A 1 192 ? 18.318 48.267 -1.117 1.00 32.63 192 VAL A O 1
ATOM 1405 N N . LYS A 1 193 ? 17.457 49.529 -2.768 1.00 29.66 193 LYS A N 1
ATOM 1406 C CA . LYS A 1 193 ? 16.122 48.964 -2.629 1.00 30.86 193 LYS A CA 1
ATOM 1407 C C . LYS A 1 193 ? 16.128 47.497 -3.046 1.00 31.39 193 LYS A C 1
ATOM 1408 O O . LYS A 1 193 ? 15.463 46.668 -2.432 1.00 31.56 193 LYS A O 1
ATOM 1414 N N . ALA A 1 194 ? 16.882 47.185 -4.095 1.00 31.26 194 ALA A N 1
ATOM 1415 C CA . ALA A 1 194 ? 16.967 45.821 -4.602 1.00 32.33 194 ALA A CA 1
ATOM 1416 C C . ALA A 1 194 ? 17.589 44.856 -3.590 1.00 35.22 194 ALA A C 1
ATOM 1417 O O . ALA A 1 194 ? 17.312 43.655 -3.628 1.00 34.11 194 ALA A O 1
ATOM 1419 N N . ILE A 1 195 ? 18.432 45.379 -2.698 1.00 38.06 195 ILE A N 1
ATOM 1420 C CA . ILE A 1 195 ? 19.074 44.559 -1.669 1.00 40.37 195 ILE A CA 1
ATOM 1421 C C . ILE A 1 195 ? 17.995 44.042 -0.725 1.00 40.39 195 ILE A C 1
ATOM 1422 O O . ILE A 1 195 ? 18.157 43.002 -0.081 1.00 39.86 195 ILE A O 1
ATOM 1427 N N . GLU A 1 196 ? 16.905 44.793 -0.630 1.00 40.62 196 GLU A N 1
ATOM 1428 C CA . GLU A 1 196 ? 15.791 44.411 0.224 1.00 41.42 196 GLU A CA 1
ATOM 1429 C C . GLU A 1 196 ? 14.889 43.453 -0.538 1.00 41.31 196 GLU A C 1
ATOM 1430 O O . GLU A 1 196 ? 14.322 42.525 0.039 1.00 41.02 196 GLU A O 1
ATOM 1436 N N . GLU A 1 197 ? 14.768 43.689 -1.841 1.00 41.68 197 GLU A N 1
ATOM 1437 C CA . GLU A 1 197 ? 13.934 42.869 -2.716 1.00 41.89 197 GLU A CA 1
ATOM 1438 C C . GLU A 1 197 ? 14.586 41.500 -2.865 1.00 40.76 197 GLU A C 1
ATOM 1439 O O . GLU A 1 197 ? 13.969 40.464 -2.615 1.00 41.26 197 GLU A O 1
ATOM 1445 N N . PHE A 1 198 ? 15.836 41.514 -3.301 1.00 39.23 198 PHE A N 1
ATOM 1446 C CA . PHE A 1 198 ? 16.617 40.302 -3.454 1.00 38.75 198 PHE A CA 1
ATOM 1447 C C . PHE A 1 198 ? 17.476 40.394 -2.200 1.00 38.92 198 PHE A C 1
ATOM 1448 O O . PHE A 1 198 ? 17.660 41.486 -1.665 1.00 43.98 198 PHE A O 1
ATOM 1456 N N . ILE A 1 199 ? 17.942 39.268 -1.681 1.00 34.89 199 ILE A N 1
ATOM 1457 C CA . ILE A 1 199 ? 18.766 39.234 -0.458 1.00 33.02 199 ILE A CA 1
ATOM 1458 C C . ILE A 1 199 ? 18.078 39.651 0.849 1.00 32.80 199 ILE A C 1
ATOM 1459 O O . ILE A 1 199 ? 18.533 40.547 1.545 1.00 32.98 199 ILE A O 1
ATOM 1464 N N . PRO A 1 200 ? 16.971 39.000 1.199 1.00 33.53 200 PRO A N 1
ATOM 1465 C CA . PRO A 1 200 ? 16.269 39.333 2.440 1.00 35.12 200 PRO A CA 1
ATOM 1466 C C . PRO A 1 200 ? 16.873 38.480 3.561 1.00 36.60 200 PRO A C 1
ATOM 1467 O O . PRO A 1 200 ? 17.543 37.482 3.290 1.00 36.85 200 PRO A O 1
ATOM 1471 N N . THR A 1 201 ? 16.643 38.864 4.813 1.00 38.63 201 THR A N 1
ATOM 1472 C CA . THR A 1 201 ? 17.191 38.118 5.948 1.00 41.04 201 THR A CA 1
ATOM 1473 C C . THR A 1 201 ? 16.550 36.746 5.955 1.00 42.47 201 THR A C 1
ATOM 1474 O O . THR A 1 201 ? 15.332 36.636 6.048 1.00 43.06 201 THR A O 1
ATOM 1478 N N . PRO A 1 202 ? 17.357 35.680 5.859 1.00 44.21 202 PRO A N 1
ATOM 1479 C CA . PRO A 1 202 ? 16.825 34.316 5.848 1.00 45.10 202 PRO A CA 1
ATOM 1480 C C . PRO A 1 202 ? 16.127 33.938 7.145 1.00 47.74 202 PRO A C 1
ATOM 1481 O O . PRO A 1 202 ? 16.286 34.612 8.163 1.00 48.34 202 PRO A O 1
ATOM 1485 N N . LYS A 1 203 ? 15.344 32.864 7.106 1.00 50.35 203 LYS A N 1
ATOM 1486 C CA . LYS A 1 203 ? 14.693 32.382 8.316 1.00 52.05 203 LYS A CA 1
ATOM 1487 C C . LYS A 1 203 ? 15.776 31.512 8.909 1.00 51.23 203 LYS A C 1
ATOM 1488 O O . LYS A 1 203 ? 16.268 30.594 8.259 1.00 49.95 203 LYS A O 1
ATOM 1494 N N . ARG A 1 204 ? 16.195 31.852 10.119 1.00 52.03 204 ARG A N 1
ATOM 1495 C CA . ARG A 1 204 ? 17.230 31.099 10.803 1.00 51.14 204 ARG A CA 1
ATOM 1496 C C . ARG A 1 204 ? 16.698 30.723 12.166 1.00 50.90 204 ARG A C 1
ATOM 1497 O O . ARG A 1 204 ? 16.145 31.558 12.875 1.00 50.91 204 ARG A O 1
ATOM 1505 N N . ASP A 1 205 ? 16.852 29.463 12.538 1.00 51.18 205 ASP A N 1
ATOM 1506 C CA . ASP A 1 205 ? 16.382 29.048 13.844 1.00 52.45 205 ASP A CA 1
ATOM 1507 C C . ASP A 1 205 ? 17.461 29.386 14.861 1.00 52.61 205 ASP A C 1
ATOM 1508 O O . ASP A 1 205 ? 18.535 28.790 14.860 1.00 52.62 205 ASP A O 1
ATOM 1513 N N . SER A 1 206 ? 17.175 30.351 15.725 1.00 52.44 206 SER A N 1
ATOM 1514 C CA . SER A 1 206 ? 18.146 30.761 16.727 1.00 54.34 206 SER A CA 1
ATOM 1515 C C . SER A 1 206 ? 18.524 29.649 17.699 1.00 55.31 206 SER A C 1
ATOM 1516 O O . SER A 1 206 ? 19.640 29.637 18.224 1.00 56.70 206 SER A O 1
ATOM 1519 N N . ASN A 1 207 ? 17.612 28.706 17.921 1.00 55.94 207 ASN A N 1
ATOM 1520 C CA . ASN A 1 207 ? 17.868 27.608 18.848 1.00 56.60 207 ASN A CA 1
ATOM 1521 C C . ASN A 1 207 ? 18.969 26.620 18.470 1.00 55.75 207 ASN A C 1
ATOM 1522 O O . ASN A 1 207 ? 19.433 25.872 19.322 1.00 55.22 207 ASN A O 1
ATOM 1527 N N . LYS A 1 208 ? 19.389 26.590 17.211 1.00 55.82 208 LYS A N 1
ATOM 1528 C CA . LYS A 1 208 ? 20.461 25.674 16.823 1.00 55.10 208 LYS A CA 1
ATOM 1529 C C . LYS A 1 208 ? 21.689 26.035 17.660 1.00 53.96 208 LYS A C 1
ATOM 1530 O O . LYS A 1 208 ? 21.887 27.200 18.013 1.00 50.95 208 LYS A O 1
ATOM 1536 N N . PRO A 1 209 ? 22.508 25.044 18.027 1.00 54.47 209 PRO A N 1
ATOM 1537 C CA . PRO A 1 209 ? 23.705 25.341 18.825 1.00 54.38 209 PRO A CA 1
ATOM 1538 C C . PRO A 1 209 ? 24.571 26.370 18.101 1.00 53.15 209 PRO A C 1
ATOM 1539 O O . PRO A 1 209 ? 24.756 26.316 16.889 1.00 53.14 209 PRO A O 1
ATOM 1543 N N . PRO A 1 210 ? 25.118 27.331 18.850 1.00 52.55 210 PRO A N 1
ATOM 1544 C CA . PRO A 1 210 ? 25.960 28.412 18.320 1.00 52.50 210 PRO A CA 1
ATOM 1545 C C . PRO A 1 210 ? 27.286 28.026 17.672 1.00 51.99 210 PRO A C 1
ATOM 1546 O O . PRO A 1 210 ? 28.017 27.181 18.175 1.00 52.12 210 PRO A O 1
ATOM 1550 N N . LYS A 1 211 ? 27.592 28.663 16.549 1.00 52.38 211 LYS A N 1
ATOM 1551 C CA . LYS A 1 211 ? 28.841 28.435 15.849 1.00 53.01 211 LYS A CA 1
ATOM 1552 C C . LYS A 1 211 ? 29.304 29.761 15.279 1.00 52.52 211 LYS A C 1
ATOM 1553 O O . LYS A 1 211 ? 28.567 30.423 14.548 1.00 52.47 211 LYS A O 1
ATOM 1559 N N . MET A 1 212 ? 30.516 30.151 15.649 1.00 50.72 212 MET A N 1
ATOM 1560 C CA . MET A 1 212 ? 31.102 31.390 15.182 1.00 50.07 212 MET A CA 1
ATOM 1561 C C . MET A 1 212 ? 32.508 31.137 14.676 1.00 50.50 212 MET A C 1
ATOM 1562 O O . MET A 1 212 ? 33.311 30.472 15.335 1.00 50.02 212 MET A O 1
ATOM 1567 N N . LEU A 1 213 ? 32.803 31.677 13.501 1.00 49.82 213 LEU A N 1
ATOM 1568 C CA . LEU A 1 213 ? 34.120 31.532 12.920 1.00 47.84 213 LEU A CA 1
ATOM 1569 C C . LEU A 1 213 ? 34.918 32.757 13.345 1.00 47.32 213 LEU A C 1
ATOM 1570 O O . LEU A 1 213 ? 34.659 33.866 12.876 1.00 48.94 213 LEU A O 1
ATOM 1575 N N . VAL A 1 214 ? 35.868 32.562 14.255 1.00 46.08 214 VAL A N 1
ATOM 1576 C CA . VAL A 1 214 ? 36.697 33.661 14.730 1.00 45.40 214 VAL A CA 1
ATOM 1577 C C . VAL A 1 214 ? 37.571 34.179 13.603 1.00 46.10 214 VAL A C 1
ATOM 1578 O O . VAL A 1 214 ? 38.428 33.463 13.084 1.00 44.78 214 VAL A O 1
ATOM 1582 N N . LEU A 1 215 ? 37.334 35.427 13.219 1.00 47.82 215 LEU A N 1
ATOM 1583 C CA . LEU A 1 215 ? 38.109 36.049 12.164 1.00 49.29 215 LEU A CA 1
ATOM 1584 C C . LEU A 1 215 ? 39.363 36.671 12.767 1.00 50.98 215 LEU A C 1
ATOM 1585 O O . LEU A 1 215 ? 40.431 36.641 12.165 1.00 51.89 215 LEU A O 1
ATOM 1590 N N . ARG A 1 216 ? 39.226 37.219 13.971 1.00 52.75 216 ARG A N 1
ATOM 1591 C CA . ARG A 1 216 ? 40.339 37.869 14.655 1.00 55.97 216 ARG A CA 1
ATOM 1592 C C . ARG A 1 216 ? 40.255 37.728 16.179 1.00 56.58 216 ARG A C 1
ATOM 1593 O O . ARG A 1 216 ? 39.177 37.494 16.724 1.00 56.88 216 ARG A O 1
ATOM 1601 N N . SER A 1 217 ? 41.400 37.865 16.852 1.00 57.91 217 SER A N 1
ATOM 1602 C CA . SER A 1 217 ? 41.489 37.752 18.313 1.00 59.33 217 SER A CA 1
ATOM 1603 C C . SER A 1 217 ? 42.427 38.845 18.792 1.00 60.23 217 SER A C 1
ATOM 1604 O O . SER A 1 217 ? 43.454 39.061 18.165 1.00 59.40 217 SER A O 1
ATOM 1607 N N . PHE A 1 218 ? 42.102 39.500 19.911 1.00 62.17 218 PHE A N 1
ATOM 1608 C CA . PHE A 1 218 ? 42.945 40.595 20.393 1.00 65.51 218 PHE A CA 1
ATOM 1609 C C . PHE A 1 218 ? 43.147 40.800 21.888 1.00 67.59 218 PHE A C 1
ATOM 1610 O O . PHE A 1 218 ? 42.599 40.079 22.725 1.00 67.19 218 PHE A O 1
ATOM 1618 N N . ASP A 1 219 ? 43.918 41.851 22.170 1.00 70.49 219 ASP A N 1
ATOM 1619 C CA . ASP A 1 219 ? 44.264 42.309 23.507 1.00 73.47 219 ASP A CA 1
ATOM 1620 C C . ASP A 1 219 ? 43.990 43.819 23.450 1.00 75.72 219 ASP A C 1
ATOM 1621 O O . ASP A 1 219 ? 44.887 44.608 23.172 1.00 75.92 219 ASP A O 1
ATOM 1626 N N . VAL A 1 220 ? 42.740 44.214 23.680 1.00 78.75 220 VAL A N 1
ATOM 1627 C CA . VAL A 1 220 ? 42.366 45.626 23.640 1.00 81.71 220 VAL A CA 1
ATOM 1628 C C . VAL A 1 220 ? 43.088 46.374 24.759 1.00 84.46 220 VAL A C 1
ATOM 1629 O O . VAL A 1 220 ? 43.008 47.599 24.863 1.00 84.41 220 VAL A O 1
ATOM 1633 N N . ASN A 1 221 ? 43.807 45.624 25.590 1.00 87.48 221 ASN A N 1
ATOM 1634 C CA . ASN A 1 221 ? 44.570 46.222 26.679 1.00 89.81 221 ASN A CA 1
ATOM 1635 C C . ASN A 1 221 ? 45.653 47.107 26.089 1.00 91.06 221 ASN A C 1
ATOM 1636 O O . ASN A 1 221 ? 46.081 46.910 24.950 1.00 91.13 221 ASN A O 1
ATOM 1641 N N . LYS A 1 222 ? 46.100 48.077 26.873 1.00 92.28 222 LYS A N 1
ATOM 1642 C CA . LYS A 1 222 ? 47.133 48.998 26.429 1.00 93.65 222 LYS A CA 1
ATOM 1643 C C . LYS A 1 222 ? 47.566 49.697 27.688 1.00 94.49 222 LYS A C 1
ATOM 1644 O O . LYS A 1 222 ? 46.725 49.995 28.529 1.00 94.96 222 LYS A O 1
ATOM 1650 N N . PRO A 1 223 ? 48.878 49.929 27.864 1.00 95.06 223 PRO A N 1
ATOM 1651 C CA . PRO A 1 223 ? 49.186 50.629 29.105 1.00 95.29 223 PRO A CA 1
ATOM 1652 C C . PRO A 1 223 ? 48.335 51.894 29.159 1.00 95.73 223 PRO A C 1
ATOM 1653 O O . PRO A 1 223 ? 48.708 52.973 28.697 1.00 95.97 223 PRO A O 1
ATOM 1657 N N . GLY A 1 224 ? 47.128 51.664 29.658 1.00 96.51 224 GLY A N 1
ATOM 1658 C CA . GLY A 1 224 ? 46.111 52.671 29.872 1.00 96.94 224 GLY A CA 1
ATOM 1659 C C . GLY A 1 224 ? 46.123 52.499 31.367 1.00 97.25 224 GLY A C 1
ATOM 1660 O O . GLY A 1 224 ? 45.637 53.321 32.142 1.00 97.89 224 GLY A O 1
ATOM 1661 N N . THR A 1 225 ? 46.673 51.336 31.718 1.00 97.02 225 THR A N 1
ATOM 1662 C CA . THR A 1 225 ? 46.975 50.896 33.072 1.00 97.74 225 THR A CA 1
ATOM 1663 C C . THR A 1 225 ? 45.978 50.521 34.191 1.00 98.63 225 THR A C 1
ATOM 1664 O O . THR A 1 225 ? 46.398 49.971 35.207 1.00 98.74 225 THR A O 1
ATOM 1668 N N . PRO A 1 226 ? 44.665 50.758 34.031 1.00 99.36 226 PRO A N 1
ATOM 1669 C CA . PRO A 1 226 ? 43.903 50.331 35.220 1.00 99.66 226 PRO A CA 1
ATOM 1670 C C . PRO A 1 226 ? 43.954 48.814 35.470 1.00 99.85 226 PRO A C 1
ATOM 1671 O O . PRO A 1 226 ? 43.702 48.017 34.571 1.00 99.99 226 PRO A O 1
ATOM 1675 N N . PRO A 1 227 ? 44.337 48.402 36.692 1.00 99.70 227 PRO A N 1
ATOM 1676 C CA . PRO A 1 227 ? 44.401 46.964 36.978 1.00 99.74 227 PRO A CA 1
ATOM 1677 C C . PRO A 1 227 ? 43.103 46.187 37.245 1.00 99.63 227 PRO A C 1
ATOM 1678 O O . PRO A 1 227 ? 43.109 44.959 37.153 1.00 99.77 227 PRO A O 1
ATOM 1682 N N . GLU A 1 228 ? 42.007 46.881 37.554 1.00 98.81 228 GLU A N 1
ATOM 1683 C CA . GLU A 1 228 ? 40.734 46.215 37.873 1.00 99.04 228 GLU A CA 1
ATOM 1684 C C . GLU A 1 228 ? 40.160 45.211 36.894 1.00 99.18 228 GLU A C 1
ATOM 1685 O O . GLU A 1 228 ? 40.788 44.202 36.566 1.00 99.06 228 GLU A O 1
ATOM 1691 N N . LYS A 1 229 ? 38.925 45.488 36.478 1.00 98.42 229 LYS A N 1
ATOM 1692 C CA . LYS A 1 229 ? 38.214 44.636 35.545 1.00 97.34 229 LYS A CA 1
ATOM 1693 C C . LYS A 1 229 ? 38.412 45.097 34.128 1.00 95.83 229 LYS A C 1
ATOM 1694 O O . LYS A 1 229 ? 37.484 45.118 33.310 1.00 95.86 229 LYS A O 1
ATOM 1700 N N . LEU A 1 230 ? 39.649 45.484 33.853 1.00 93.29 230 LEU A N 1
ATOM 1701 C CA . LEU A 1 230 ? 40.024 45.905 32.525 1.00 89.80 230 LEU A CA 1
ATOM 1702 C C . LEU A 1 230 ? 39.890 44.595 31.751 1.00 87.24 230 LEU A C 1
ATOM 1703 O O . LEU A 1 230 ? 40.293 43.528 32.233 1.00 86.82 230 LEU A O 1
ATOM 1708 N N . VAL A 1 231 ? 39.297 44.693 30.568 1.00 83.73 231 VAL A N 1
ATOM 1709 C CA . VAL A 1 231 ? 38.982 43.554 29.716 1.00 80.30 231 VAL A CA 1
ATOM 1710 C C . VAL A 1 231 ? 39.952 42.400 29.477 1.00 77.76 231 VAL A C 1
ATOM 1711 O O . VAL A 1 231 ? 41.168 42.566 29.470 1.00 77.29 231 VAL A O 1
ATOM 1715 N N . GLY A 1 232 ? 39.364 41.226 29.252 1.00 74.82 232 GLY A N 1
ATOM 1716 C CA . GLY A 1 232 ? 40.116 40.018 28.975 1.00 71.25 232 GLY A CA 1
ATOM 1717 C C . GLY A 1 232 ? 40.222 39.877 27.462 1.00 69.72 232 GLY A C 1
ATOM 1718 O O . GLY A 1 232 ? 39.984 40.841 26.723 1.00 69.37 232 GLY A O 1
ATOM 1719 N N . GLY A 1 233 ? 40.572 38.684 26.992 1.00 67.62 233 GLY A N 1
ATOM 1720 C CA . GLY A 1 233 ? 40.701 38.477 25.561 1.00 64.53 233 GLY A CA 1
ATOM 1721 C C . GLY A 1 233 ? 39.417 38.755 24.814 1.00 61.49 233 GLY A C 1
ATOM 1722 O O . GLY A 1 233 ? 38.327 38.499 25.317 1.00 62.19 233 GLY A O 1
ATOM 1723 N N . VAL A 1 234 ? 39.544 39.300 23.613 1.00 58.95 234 VAL A N 1
ATOM 1724 C CA . VAL A 1 234 ? 38.378 39.602 22.803 1.00 56.86 234 VAL A CA 1
ATOM 1725 C C . VAL A 1 234 ? 38.523 38.957 21.436 1.00 54.78 234 VAL A C 1
ATOM 1726 O O . VAL A 1 234 ? 39.581 39.032 20.810 1.00 52.88 234 VAL A O 1
ATOM 1730 N N . LEU A 1 235 ? 37.452 38.318 20.982 1.00 53.09 235 LEU A N 1
ATOM 1731 C CA . LEU A 1 235 ? 37.442 37.648 19.687 1.00 50.13 235 LEU A CA 1
ATOM 1732 C C . LEU A 1 235 ? 36.396 38.275 18.779 1.00 48.57 235 LEU A C 1
ATOM 1733 O O . LEU A 1 235 ? 35.327 38.682 19.236 1.00 48.39 235 LEU A O 1
ATOM 1738 N N . ASP A 1 236 ? 36.713 38.351 17.493 1.00 46.17 236 ASP A N 1
ATOM 1739 C CA . ASP A 1 236 ? 35.803 38.914 16.514 1.00 43.86 236 ASP A CA 1
ATOM 1740 C C . ASP A 1 236 ? 35.570 37.862 15.456 1.00 42.98 236 ASP A C 1
ATOM 1741 O O . ASP A 1 236 ? 36.515 37.233 14.970 1.00 42.42 236 ASP A O 1
ATOM 1746 N N . GLY A 1 237 ? 34.309 37.661 15.103 1.00 42.19 237 GLY A N 1
ATOM 1747 C CA . GLY A 1 237 ? 34.007 36.663 14.102 1.00 40.83 237 GLY A CA 1
ATOM 1748 C C . GLY A 1 237 ? 32.607 36.782 13.556 1.00 40.05 237 GLY A C 1
ATOM 1749 O O . GLY A 1 237 ? 31.885 37.737 13.849 1.00 40.09 237 GLY A O 1
ATOM 1750 N N . SER A 1 238 ? 32.221 35.796 12.759 1.00 39.87 238 SER A N 1
ATOM 1751 C CA . SER A 1 238 ? 30.903 35.790 12.153 1.00 41.06 238 SER A CA 1
ATOM 1752 C C . SER A 1 238 ? 30.041 34.649 12.662 1.00 41.03 238 SER A C 1
ATOM 1753 O O . SER A 1 238 ? 30.301 33.483 12.357 1.00 40.60 238 SER A O 1
ATOM 1756 N N . ILE A 1 239 ? 29.021 34.975 13.449 1.00 40.69 239 ILE A N 1
ATOM 1757 C CA . ILE A 1 239 ? 28.133 33.931 13.929 1.00 42.23 239 ILE A CA 1
ATOM 1758 C C . ILE A 1 239 ? 27.471 33.413 12.662 1.00 42.73 239 ILE A C 1
ATOM 1759 O O . ILE A 1 239 ? 26.993 34.195 11.840 1.00 44.43 239 ILE A O 1
ATOM 1764 N N . VAL A 1 240 ? 27.474 32.099 12.494 1.00 42.13 240 VAL A N 1
ATOM 1765 C CA . VAL A 1 240 ? 26.894 31.484 11.312 1.00 42.37 240 VAL A CA 1
ATOM 1766 C C . VAL A 1 240 ? 25.767 30.528 11.673 1.00 42.34 240 VAL A C 1
ATOM 1767 O O . VAL A 1 240 ? 25.088 30.006 10.794 1.00 41.15 240 VAL A O 1
ATOM 1771 N N . GLN A 1 241 ? 25.565 30.308 12.967 1.00 42.68 241 GLN A N 1
ATOM 1772 C CA . GLN A 1 241 ? 24.534 29.382 13.405 1.00 43.64 241 GLN A CA 1
ATOM 1773 C C . GLN A 1 241 ? 24.130 29.574 14.861 1.00 43.10 241 GLN A C 1
ATOM 1774 O O . GLN A 1 241 ? 24.946 29.458 15.769 1.00 41.82 241 GLN A O 1
ATOM 1780 N N . GLY A 1 242 ? 22.850 29.853 15.067 1.00 43.95 242 GLY A N 1
ATOM 1781 C CA . GLY A 1 242 ? 22.345 30.058 16.409 1.00 46.21 242 GLY A CA 1
ATOM 1782 C C . GLY A 1 242 ? 22.559 31.475 16.905 1.00 47.18 242 GLY A C 1
ATOM 1783 O O . GLY A 1 242 ? 22.228 32.436 16.223 1.00 48.00 242 GLY A O 1
ATOM 1784 N N . LYS A 1 243 ? 23.114 31.611 18.101 1.00 48.40 243 LYS A N 1
ATOM 1785 C CA . LYS A 1 243 ? 23.343 32.925 18.681 1.00 49.42 243 LYS A CA 1
ATOM 1786 C C . LYS A 1 243 ? 24.173 32.838 19.949 1.00 48.95 243 LYS A C 1
ATOM 1787 O O . LYS A 1 243 ? 24.136 31.838 20.656 1.00 50.90 243 LYS A O 1
ATOM 1793 N N . LEU A 1 244 ? 24.906 33.902 20.236 1.00 48.27 244 LEU A N 1
ATOM 1794 C CA . LEU A 1 244 ? 25.711 33.970 21.443 1.00 49.95 244 LEU A CA 1
ATOM 1795 C C . LEU A 1 244 ? 25.001 34.976 22.337 1.00 51.15 244 LEU A C 1
ATOM 1796 O O . LEU A 1 244 ? 24.346 35.890 21.843 1.00 50.90 244 LEU A O 1
ATOM 1801 N N . LYS A 1 245 ? 25.113 34.804 23.647 1.00 53.20 245 LYS A N 1
ATOM 1802 C CA . LYS A 1 245 ? 24.439 35.702 24.572 1.00 55.89 245 LYS A CA 1
ATOM 1803 C C . LYS A 1 245 ? 25.321 36.016 25.776 1.00 56.17 245 LYS A C 1
ATOM 1804 O O . LYS A 1 245 ? 25.962 35.129 26.327 1.00 57.32 245 LYS A O 1
ATOM 1810 N N . VAL A 1 246 ? 25.366 37.283 26.176 1.00 57.06 246 VAL A N 1
ATOM 1811 C CA . VAL A 1 246 ? 26.182 37.681 27.319 1.00 57.73 246 VAL A CA 1
ATOM 1812 C C . VAL A 1 246 ? 25.904 36.756 28.498 1.00 58.88 246 VAL A C 1
ATOM 1813 O O . VAL A 1 246 ? 24.753 36.510 28.851 1.00 60.12 246 VAL A O 1
ATOM 1817 N N . GLY A 1 247 ? 26.969 36.235 29.092 1.00 59.13 247 GLY A N 1
ATOM 1818 C CA . GLY A 1 247 ? 26.809 35.343 30.223 1.00 60.02 247 GLY A CA 1
ATOM 1819 C C . GLY A 1 247 ? 26.894 33.891 29.803 1.00 61.10 247 GLY A C 1
ATOM 1820 O O . GLY A 1 247 ? 26.775 32.987 30.627 1.00 61.97 247 GLY A O 1
ATOM 1821 N N . ASP A 1 248 ? 27.098 33.666 28.510 1.00 60.17 248 ASP A N 1
ATOM 1822 C CA . ASP A 1 248 ? 27.206 32.309 27.995 1.00 59.85 248 ASP A CA 1
ATOM 1823 C C . ASP A 1 248 ? 28.588 31.743 28.266 1.00 60.87 248 ASP A C 1
ATOM 1824 O O . ASP A 1 248 ? 29.572 32.480 28.352 1.00 61.18 248 ASP A O 1
ATOM 1829 N N . GLU A 1 249 ? 28.646 30.427 28.421 1.00 61.95 249 GLU A N 1
ATOM 1830 C CA . GLU A 1 249 ? 29.901 29.738 28.640 1.00 63.23 249 GLU A CA 1
ATOM 1831 C C . GLU A 1 249 ? 30.238 29.129 27.295 1.00 63.71 249 GLU A C 1
ATOM 1832 O O . GLU A 1 249 ? 29.519 28.257 26.804 1.00 64.28 249 GLU A O 1
ATOM 1838 N N . ILE A 1 250 ? 31.321 29.596 26.687 1.00 64.11 250 ILE A N 1
ATOM 1839 C CA . ILE A 1 250 ? 31.703 29.071 25.388 1.00 64.00 250 ILE A CA 1
ATOM 1840 C C . ILE A 1 250 ? 32.927 28.190 25.434 1.00 64.33 250 ILE A C 1
ATOM 1841 O O . ILE A 1 250 ? 33.722 28.241 26.370 1.00 62.92 250 ILE A O 1
ATOM 1846 N N . GLU A 1 251 ? 33.055 27.370 24.402 1.00 67.37 251 GLU A N 1
ATOM 1847 C CA . GLU A 1 251 ? 34.187 26.477 24.254 1.00 70.72 251 GLU A CA 1
ATOM 1848 C C . GLU A 1 251 ? 34.848 26.935 22.966 1.00 72.30 251 GLU A C 1
ATOM 1849 O O . GLU A 1 251 ? 34.192 27.077 21.932 1.00 71.30 251 GLU A O 1
ATOM 1855 N N . ILE A 1 252 ? 36.146 27.189 23.036 1.00 74.29 252 ILE A N 1
ATOM 1856 C CA . ILE A 1 252 ? 36.864 27.638 21.863 1.00 76.52 252 ILE A CA 1
ATOM 1857 C C . ILE A 1 252 ? 37.398 26.393 21.188 1.00 77.26 252 ILE A C 1
ATOM 1858 O O . ILE A 1 252 ? 37.593 25.364 21.838 1.00 77.61 252 ILE A O 1
ATOM 1863 N N . ARG A 1 253 ? 37.669 26.485 19.894 1.00 78.82 253 ARG A N 1
ATOM 1864 C CA . ARG A 1 253 ? 38.068 25.294 19.182 1.00 80.69 253 ARG A CA 1
ATOM 1865 C C . ARG A 1 253 ? 39.444 24.615 19.243 1.00 79.53 253 ARG A C 1
ATOM 1866 O O . ARG A 1 253 ? 39.754 24.005 20.258 1.00 80.05 253 ARG A O 1
ATOM 1874 N N . PRO A 1 254 ? 40.252 24.644 18.158 1.00 77.69 254 PRO A N 1
ATOM 1875 C CA . PRO A 1 254 ? 41.542 23.944 18.304 1.00 76.49 254 PRO A CA 1
ATOM 1876 C C . PRO A 1 254 ? 42.027 24.135 19.720 1.00 76.31 254 PRO A C 1
ATOM 1877 O O . PRO A 1 254 ? 42.136 23.186 20.493 1.00 76.75 254 PRO A O 1
ATOM 1881 N N . GLY A 1 255 ? 42.254 25.391 20.071 1.00 76.83 255 GLY A N 1
ATOM 1882 C CA . GLY A 1 255 ? 42.679 25.687 21.417 1.00 78.48 255 GLY A CA 1
ATOM 1883 C C . GLY A 1 255 ? 44.111 26.109 21.628 1.00 79.28 255 GLY A C 1
ATOM 1884 O O . GLY A 1 255 ? 44.867 26.334 20.689 1.00 78.53 255 GLY A O 1
ATOM 1885 N N . VAL A 1 256 ? 44.469 26.190 22.902 1.00 80.72 256 VAL A N 1
ATOM 1886 C CA . VAL A 1 256 ? 45.787 26.613 23.325 1.00 82.54 256 VAL A CA 1
ATOM 1887 C C . VAL A 1 256 ? 46.813 25.477 23.375 1.00 84.66 256 VAL A C 1
ATOM 1888 O O . VAL A 1 256 ? 46.587 24.441 23.996 1.00 84.69 256 VAL A O 1
ATOM 1892 N N . PRO A 1 257 ? 47.959 25.669 22.708 1.00 86.57 257 PRO A N 1
ATOM 1893 C CA . PRO A 1 257 ? 49.109 24.759 22.582 1.00 88.61 257 PRO A CA 1
ATOM 1894 C C . PRO A 1 257 ? 49.717 24.379 23.923 1.00 90.91 257 PRO A C 1
ATOM 1895 O O . PRO A 1 257 ? 49.653 25.151 24.885 1.00 91.54 257 PRO A O 1
ATOM 1899 N N . TYR A 1 258 ? 50.284 23.179 23.999 1.00 92.95 258 TYR A N 1
ATOM 1900 C CA . TYR A 1 258 ? 50.942 22.758 25.229 1.00 95.15 258 TYR A CA 1
ATOM 1901 C C . TYR A 1 258 ? 52.383 22.298 24.980 1.00 95.77 258 TYR A C 1
ATOM 1902 O O . TYR A 1 258 ? 52.848 22.300 23.841 1.00 95.38 258 TYR A O 1
ATOM 1911 N N . GLU A 1 259 ? 53.083 21.889 26.035 1.00 97.04 259 GLU A N 1
ATOM 1912 C CA . GLU A 1 259 ? 54.497 21.531 25.931 1.00 98.23 259 GLU A CA 1
ATOM 1913 C C . GLU A 1 259 ? 54.984 20.106 25.656 1.00 99.09 259 GLU A C 1
ATOM 1914 O O . GLU A 1 259 ? 55.070 19.269 26.558 1.00 99.51 259 GLU A O 1
ATOM 1920 N N . GLU A 1 260 ? 55.391 19.896 24.410 1.00 99.47 260 GLU A N 1
ATOM 1921 C CA . GLU A 1 260 ? 55.935 18.650 23.867 1.00 98.91 260 GLU A CA 1
ATOM 1922 C C . GLU A 1 260 ? 55.809 17.262 24.530 1.00 98.48 260 GLU A C 1
ATOM 1923 O O . GLU A 1 260 ? 56.816 16.612 24.800 1.00 97.78 260 GLU A O 1
ATOM 1929 N N . HIS A 1 261 ? 54.584 16.790 24.749 1.00 98.30 261 HIS A N 1
ATOM 1930 C CA . HIS A 1 261 ? 54.377 15.438 25.297 1.00 98.83 261 HIS A CA 1
ATOM 1931 C C . HIS A 1 261 ? 54.612 14.741 23.975 1.00 99.04 261 HIS A C 1
ATOM 1932 O O . HIS A 1 261 ? 55.561 13.973 23.787 1.00 99.05 261 HIS A O 1
ATOM 1939 N N . GLY A 1 262 ? 53.718 15.076 23.054 1.00 98.98 262 GLY A N 1
ATOM 1940 C CA . GLY A 1 262 ? 53.815 14.642 21.683 1.00 98.99 262 GLY A CA 1
ATOM 1941 C C . GLY A 1 262 ? 54.594 15.882 21.296 1.00 99.47 262 GLY A C 1
ATOM 1942 O O . GLY A 1 262 ? 55.289 16.424 22.152 1.00 99.97 262 GLY A O 1
ATOM 1943 N N . ARG A 1 263 ? 54.481 16.375 20.073 1.00 99.33 263 ARG A N 1
ATOM 1944 C CA . ARG A 1 263 ? 55.249 17.566 19.708 1.00 98.47 263 ARG A CA 1
ATOM 1945 C C . ARG A 1 263 ? 54.476 18.869 19.904 1.00 97.24 263 ARG A C 1
ATOM 1946 O O . ARG A 1 263 ? 54.870 19.734 20.678 1.00 96.45 263 ARG A O 1
ATOM 1954 N N . ILE A 1 264 ? 53.364 18.979 19.194 1.00 96.14 264 ILE A N 1
ATOM 1955 C CA . ILE A 1 264 ? 52.497 20.146 19.217 1.00 94.99 264 ILE A CA 1
ATOM 1956 C C . ILE A 1 264 ? 51.085 19.673 19.442 1.00 93.97 264 ILE A C 1
ATOM 1957 O O . ILE A 1 264 ? 50.567 18.878 18.663 1.00 93.60 264 ILE A O 1
ATOM 1962 N N . LYS A 1 265 ? 50.456 20.139 20.506 1.00 92.94 265 LYS A N 1
ATOM 1963 C CA . LYS A 1 265 ? 49.096 19.716 20.722 1.00 91.98 265 LYS A CA 1
ATOM 1964 C C . LYS A 1 265 ? 48.230 20.837 21.247 1.00 90.56 265 LYS A C 1
ATOM 1965 O O . LYS A 1 265 ? 48.613 21.576 22.156 1.00 90.58 265 LYS A O 1
ATOM 1971 N N . TYR A 1 266 ? 47.060 20.963 20.640 1.00 88.47 266 TYR A N 1
ATOM 1972 C CA . TYR A 1 266 ? 46.115 21.984 21.030 1.00 86.91 266 TYR A CA 1
ATOM 1973 C C . TYR A 1 266 ? 44.982 21.358 21.828 1.00 85.43 266 TYR A C 1
ATOM 1974 O O . TYR A 1 266 ? 44.405 20.354 21.417 1.00 84.92 266 TYR A O 1
ATOM 1983 N N . GLU A 1 267 ? 44.678 21.958 22.972 1.00 83.20 267 GLU A N 1
ATOM 1984 C CA . GLU A 1 267 ? 43.603 21.482 23.822 1.00 81.58 267 GLU A CA 1
ATOM 1985 C C . GLU A 1 267 ? 42.530 22.552 23.691 1.00 79.24 267 GLU A C 1
ATOM 1986 O O . GLU A 1 267 ? 42.829 23.740 23.622 1.00 77.77 267 GLU A O 1
ATOM 1992 N N . PRO A 1 268 ? 41.261 22.143 23.621 1.00 77.45 268 PRO A N 1
ATOM 1993 C CA . PRO A 1 268 ? 40.165 23.104 23.492 1.00 77.33 268 PRO A CA 1
ATOM 1994 C C . PRO A 1 268 ? 39.905 23.764 24.824 1.00 77.26 268 PRO A C 1
ATOM 1995 O O . PRO A 1 268 ? 39.705 23.084 25.826 1.00 77.66 268 PRO A O 1
ATOM 1999 N N . ILE A 1 269 ? 39.881 25.091 24.827 1.00 77.12 269 ILE A N 1
ATOM 2000 C CA . ILE A 1 269 ? 39.662 25.854 26.049 1.00 76.29 269 ILE A CA 1
ATOM 2001 C C . ILE A 1 269 ? 38.232 26.390 26.202 1.00 75.56 269 ILE A C 1
ATOM 2002 O O . ILE A 1 269 ? 37.516 26.568 25.218 1.00 76.02 269 ILE A O 1
ATOM 2007 N N . THR A 1 270 ? 37.824 26.645 27.444 1.00 74.45 270 THR A N 1
ATOM 2008 C CA . THR A 1 270 ? 36.479 27.150 27.720 1.00 72.65 270 THR A CA 1
ATOM 2009 C C . THR A 1 270 ? 36.531 28.480 28.468 1.00 72.02 270 THR A C 1
ATOM 2010 O O . THR A 1 270 ? 37.390 28.685 29.330 1.00 71.34 270 THR A O 1
ATOM 2014 N N . THR A 1 271 ? 35.611 29.385 28.142 1.00 70.75 271 THR A N 1
ATOM 2015 C CA . THR A 1 271 ? 35.566 30.676 28.814 1.00 69.56 271 THR A CA 1
ATOM 2016 C C . THR A 1 271 ? 34.143 31.200 28.924 1.00 69.07 271 THR A C 1
ATOM 2017 O O . THR A 1 271 ? 33.193 30.560 28.460 1.00 69.85 271 THR A O 1
ATOM 2021 N N . GLU A 1 272 ? 34.004 32.372 29.534 1.00 67.83 272 GLU A N 1
ATOM 2022 C CA . GLU A 1 272 ? 32.696 32.975 29.725 1.00 67.22 272 GLU A CA 1
ATOM 2023 C C . GLU A 1 272 ? 32.623 34.340 29.048 1.00 65.64 272 GLU A C 1
ATOM 2024 O O . GLU A 1 272 ? 33.514 35.179 29.203 1.00 65.44 272 GLU A O 1
ATOM 2030 N N . ILE A 1 273 ? 31.554 34.546 28.288 1.00 64.31 273 ILE A N 1
ATOM 2031 C CA . ILE A 1 273 ? 31.332 35.792 27.569 1.00 61.84 273 ILE A CA 1
ATOM 2032 C C . ILE A 1 273 ? 30.926 36.918 28.509 1.00 60.26 273 ILE A C 1
ATOM 2033 O O . ILE A 1 273 ? 29.937 36.818 29.231 1.00 59.93 273 ILE A O 1
ATOM 2038 N N . VAL A 1 274 ? 31.701 37.996 28.486 1.00 59.44 274 VAL A N 1
ATOM 2039 C CA . VAL A 1 274 ? 31.440 39.160 29.323 1.00 57.11 274 VAL A CA 1
ATOM 2040 C C . VAL A 1 274 ? 30.720 40.255 28.554 1.00 54.18 274 VAL A C 1
ATOM 2041 O O . VAL A 1 274 ? 29.920 40.996 29.112 1.00 53.31 274 VAL A O 1
ATOM 2045 N N . SER A 1 275 ? 31.013 40.352 27.266 1.00 54.32 275 SER A N 1
ATOM 2046 C CA . SER A 1 275 ? 30.385 41.360 26.432 1.00 53.79 275 SER A CA 1
ATOM 2047 C C . SER A 1 275 ? 30.210 40.871 25.005 1.00 52.35 275 SER A C 1
ATOM 2048 O O . SER A 1 275 ? 30.672 39.793 24.635 1.00 52.82 275 SER A O 1
ATOM 2051 N N . LEU A 1 276 ? 29.528 41.683 24.212 1.00 51.60 276 LEU A N 1
ATOM 2052 C CA . LEU A 1 276 ? 29.282 41.376 22.814 1.00 50.72 276 LEU A CA 1
ATOM 2053 C C . LEU A 1 276 ? 28.978 42.652 22.059 1.00 51.29 276 LEU A C 1
ATOM 2054 O O . LEU A 1 276 ? 27.997 43.335 22.352 1.00 51.30 276 LEU A O 1
ATOM 2059 N N . GLN A 1 277 ? 29.826 42.977 21.092 1.00 51.54 277 GLN A N 1
ATOM 2060 C CA . GLN A 1 277 ? 29.624 44.164 20.275 1.00 51.02 277 GLN A CA 1
ATOM 2061 C C . GLN A 1 277 ? 29.124 43.728 18.908 1.00 50.98 277 GLN A C 1
ATOM 2062 O O . GLN A 1 277 ? 29.647 42.782 18.323 1.00 51.49 277 GLN A O 1
ATOM 2068 N N . ALA A 1 278 ? 28.112 44.423 18.409 1.00 49.59 278 ALA A N 1
ATOM 2069 C CA . ALA A 1 278 ? 27.524 44.124 17.116 1.00 48.86 278 ALA A CA 1
ATOM 2070 C C . ALA A 1 278 ? 26.734 45.357 16.688 1.00 50.21 278 ALA A C 1
ATOM 2071 O O . ALA A 1 27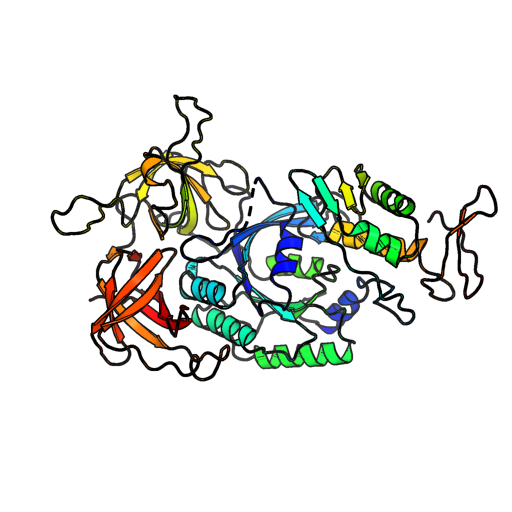8 ? 25.785 45.764 17.366 1.00 52.81 278 ALA A O 1
ATOM 2073 N N . GLY A 1 279 ? 27.154 45.964 15.581 1.00 49.38 279 GLY A N 1
ATOM 2074 C CA . GLY A 1 279 ? 26.465 47.139 15.074 1.00 50.38 279 GLY A CA 1
ATOM 2075 C C . GLY A 1 279 ? 27.041 48.463 15.545 1.00 50.75 279 GLY A C 1
ATOM 2076 O O . GLY A 1 279 ? 26.569 49.522 15.159 1.00 49.82 279 GLY A O 1
ATOM 2077 N N . GLY A 1 280 ? 28.070 48.398 16.383 1.00 52.77 280 GLY A N 1
ATOM 2078 C CA . GLY A 1 280 ? 28.698 49.600 16.903 1.00 55.62 280 GLY A CA 1
ATOM 2079 C C . GLY A 1 280 ? 28.405 49.753 18.379 1.00 57.54 280 GLY A C 1
ATOM 2080 O O . GLY A 1 280 ? 29.105 50.464 19.093 1.00 58.22 280 GLY A O 1
ATOM 2081 N N . GLN A 1 281 ? 27.363 49.071 18.837 1.00 59.47 281 GLN A N 1
ATOM 2082 C CA . GLN A 1 281 ? 26.981 49.131 20.238 1.00 61.55 281 GLN A CA 1
ATOM 2083 C C . GLN A 1 281 ? 27.262 47.805 20.918 1.00 62.14 281 GLN A C 1
ATOM 2084 O O . GLN A 1 281 ? 27.717 46.849 20.287 1.00 62.87 281 GLN A O 1
ATOM 2090 N N . PHE A 1 282 ? 26.974 47.766 22.214 1.00 62.28 282 PHE A N 1
ATOM 2091 C CA . PHE A 1 282 ? 27.138 46.559 23.001 1.00 61.65 282 PHE A CA 1
ATOM 2092 C C . PHE A 1 282 ? 25.751 45.958 23.135 1.00 61.00 282 PHE A C 1
ATOM 2093 O O . PHE A 1 282 ? 24.770 46.677 23.325 1.00 60.69 282 PHE A O 1
ATOM 2101 N N . VAL A 1 283 ? 25.667 44.641 23.018 1.00 60.62 283 VAL A N 1
ATOM 2102 C CA . VAL A 1 283 ? 24.390 43.962 23.119 1.00 60.69 283 VAL A CA 1
ATOM 2103 C C . VAL A 1 283 ? 24.491 42.782 24.076 1.00 61.98 283 VAL A C 1
ATOM 2104 O O . VAL A 1 283 ? 25.584 42.409 24.500 1.00 61.82 283 VAL A O 1
ATOM 2108 N N . GLU A 1 284 ? 23.342 42.202 24.407 1.00 62.75 284 GLU A N 1
ATOM 2109 C CA . GLU A 1 284 ? 23.278 41.076 25.323 1.00 62.28 284 GLU A CA 1
ATOM 2110 C C . GLU A 1 284 ? 23.074 39.794 24.555 1.00 60.93 284 GLU A C 1
ATOM 2111 O O . GLU A 1 284 ? 23.026 38.707 25.128 1.00 60.80 284 GLU A O 1
ATOM 2117 N N . GLU A 1 285 ? 22.937 39.936 23.247 1.00 60.60 285 GLU A N 1
ATOM 2118 C CA . GLU A 1 285 ? 22.728 38.789 22.387 1.00 59.78 285 GLU A CA 1
ATOM 2119 C C . GLU A 1 285 ? 23.110 39.208 20.967 1.00 58.04 285 GLU A C 1
ATOM 2120 O O . GLU A 1 285 ? 22.659 40.243 20.476 1.00 58.86 285 GLU A O 1
ATOM 2126 N N . ALA A 1 286 ? 23.966 38.420 20.327 1.00 55.81 286 ALA A N 1
ATOM 2127 C CA . ALA A 1 286 ? 24.428 38.728 18.983 1.00 54.11 286 ALA A CA 1
ATOM 2128 C C . ALA A 1 286 ? 24.011 37.663 17.981 1.00 52.39 286 ALA A C 1
ATOM 2129 O O . ALA A 1 286 ? 23.953 36.488 18.315 1.00 50.99 286 ALA A O 1
ATOM 2131 N N . TYR A 1 287 ? 23.759 38.084 16.744 1.00 51.72 287 TYR A N 1
ATOM 2132 C CA . TYR A 1 287 ? 23.304 37.172 15.705 1.00 49.95 287 TYR A CA 1
ATOM 2133 C C . TYR A 1 287 ? 24.133 37.259 14.428 1.00 48.91 287 TYR A C 1
ATOM 2134 O O . TYR A 1 287 ? 24.992 38.127 14.287 1.00 49.51 287 TYR A O 1
ATOM 2143 N N . PRO A 1 288 ? 23.915 36.323 13.492 1.00 47.30 288 PRO A N 1
ATOM 2144 C CA . PRO A 1 288 ? 24.663 36.346 12.234 1.00 46.13 288 PRO A CA 1
ATOM 2145 C C . PRO A 1 288 ? 24.374 37.610 11.427 1.00 45.74 288 PRO A C 1
ATOM 2146 O O . PRO A 1 288 ? 23.285 38.175 11.492 1.00 43.89 288 PRO A O 1
ATOM 2150 N N . GLY A 1 289 ? 25.373 38.061 10.684 1.00 47.07 289 GLY A N 1
ATOM 2151 C CA . GLY A 1 289 ? 25.231 39.277 9.910 1.00 47.17 289 GLY A CA 1
ATOM 2152 C C . GLY A 1 289 ? 26.153 40.277 10.568 1.00 46.73 289 GLY A C 1
ATOM 2153 O O . GLY A 1 289 ? 25.930 40.673 11.708 1.00 47.18 289 GLY A O 1
ATOM 2154 N N . GLY A 1 290 ? 27.206 40.661 9.860 1.00 45.85 290 GLY A N 1
ATOM 2155 C CA . GLY A 1 290 ? 28.159 41.590 10.421 1.00 46.46 290 GLY A CA 1
ATOM 2156 C C . GLY A 1 290 ? 29.221 40.852 11.209 1.00 45.90 290 GLY A C 1
ATOM 2157 O O . GLY A 1 290 ? 29.340 39.631 11.135 1.00 47.49 290 GLY A O 1
ATOM 2158 N N . LEU A 1 291 ? 30.001 41.613 11.964 1.00 45.68 291 LEU A N 1
ATOM 2159 C CA . LEU A 1 291 ? 31.068 41.058 12.782 1.00 45.12 291 LEU A CA 1
ATOM 2160 C C . LEU A 1 291 ? 30.640 41.146 14.241 1.00 45.77 291 LEU A C 1
ATOM 2161 O O . LEU A 1 291 ? 29.947 42.089 14.632 1.00 45.50 291 LEU A O 1
ATOM 2166 N N . VAL A 1 292 ? 31.031 40.161 15.041 1.00 45.51 292 VAL A N 1
ATOM 2167 C CA . VAL A 1 292 ? 30.672 40.173 16.450 1.00 44.78 292 VAL A CA 1
ATOM 2168 C C . VAL A 1 292 ? 31.919 40.175 17.324 1.00 45.63 292 VAL A C 1
ATOM 2169 O O . VAL A 1 292 ? 32.834 39.372 17.125 1.00 44.15 292 VAL A O 1
ATOM 2173 N N . GLY A 1 293 ? 31.950 41.092 18.288 1.00 46.33 293 GLY A N 1
ATOM 2174 C CA . GLY A 1 293 ? 33.085 41.184 19.184 1.00 47.81 293 GLY A CA 1
ATOM 2175 C C . GLY A 1 293 ? 32.758 40.599 20.541 1.00 48.51 293 GLY A C 1
ATOM 2176 O O . GLY A 1 293 ? 32.123 41.251 21.368 1.00 47.84 293 GLY A O 1
ATOM 2177 N N . ILE A 1 294 ? 33.194 39.366 20.772 1.00 49.97 294 ILE A N 1
ATOM 2178 C CA . ILE A 1 294 ? 32.930 38.702 22.036 1.00 52.24 294 ILE A CA 1
ATOM 2179 C C . ILE A 1 294 ? 33.964 39.062 23.103 1.00 52.84 294 ILE A C 1
ATOM 2180 O O . ILE A 1 294 ? 35.164 39.134 22.836 1.00 53.05 294 ILE A O 1
ATOM 2185 N N . GLY A 1 295 ? 33.481 39.292 24.318 1.00 54.19 295 GLY A N 1
ATOM 2186 C CA . GLY A 1 295 ? 34.363 39.632 25.418 1.00 55.25 295 GLY A CA 1
ATOM 2187 C C . GLY A 1 295 ? 34.460 38.420 26.315 1.00 55.29 295 GLY A C 1
ATOM 2188 O O . GLY A 1 295 ? 33.436 37.903 26.750 1.00 56.13 295 GLY A O 1
ATOM 2189 N N . THR A 1 296 ? 35.673 37.961 26.594 1.00 55.76 296 THR A N 1
ATOM 2190 C CA . THR A 1 296 ? 35.858 36.776 27.425 1.00 58.41 296 THR A CA 1
ATOM 2191 C C . THR A 1 296 ? 36.596 37.045 28.725 1.00 60.26 296 THR A C 1
ATOM 2192 O O . THR A 1 296 ? 37.171 38.119 28.917 1.00 61.29 296 THR A O 1
ATOM 2196 N N . LYS A 1 297 ? 36.585 36.051 29.610 1.00 62.32 297 LYS A N 1
ATOM 2197 C CA . LYS A 1 297 ? 37.263 36.154 30.898 1.00 65.43 297 LYS A CA 1
ATOM 2198 C C . LYS A 1 297 ? 38.647 35.559 30.733 1.00 67.07 297 LYS A C 1
ATOM 2199 O O . LYS A 1 297 ? 39.326 35.264 31.711 1.00 67.96 297 LYS A O 1
ATOM 2205 N N . LEU A 1 298 ? 39.058 35.364 29.488 1.00 68.48 298 LEU A N 1
ATOM 2206 C CA . LEU A 1 298 ? 40.363 34.775 29.230 1.00 69.01 298 LEU A CA 1
ATOM 2207 C C . LEU A 1 298 ? 41.568 35.698 29.303 1.00 68.97 298 LEU A C 1
ATOM 2208 O O . LEU A 1 298 ? 41.453 36.917 29.211 1.00 68.77 298 LEU A O 1
ATOM 2213 N N . ASP A 1 299 ? 42.735 35.086 29.464 1.00 69.33 299 ASP A N 1
ATOM 2214 C CA . ASP A 1 299 ? 43.975 35.828 29.539 1.00 69.35 299 ASP A CA 1
ATOM 2215 C C . ASP A 1 299 ? 44.286 36.458 28.188 1.00 68.02 299 ASP A C 1
ATOM 2216 O O . ASP A 1 299 ? 44.577 35.767 27.209 1.00 66.52 299 ASP A O 1
ATOM 2221 N N . PRO A 1 300 ? 44.241 37.791 28.124 1.00 66.73 300 PRO A N 1
ATOM 2222 C CA . PRO A 1 300 ? 44.512 38.566 26.908 1.00 66.77 300 PRO A CA 1
ATOM 2223 C C . PRO A 1 300 ? 45.795 38.071 26.257 1.00 66.18 300 PRO A C 1
ATOM 2224 O O . PRO A 1 300 ? 46.000 38.226 25.053 1.00 66.97 300 PRO A O 1
ATOM 2228 N N . TYR A 1 301 ? 46.640 37.447 27.074 1.00 65.06 301 TYR A N 1
ATOM 2229 C CA . TYR A 1 301 ? 47.926 36.899 26.651 1.00 64.20 301 TYR A CA 1
ATOM 2230 C C . TYR A 1 301 ? 47.716 35.745 25.675 1.00 63.01 301 TYR A C 1
ATOM 2231 O O . TYR A 1 301 ? 48.643 35.313 24.996 1.00 62.56 301 TYR A O 1
ATOM 2240 N N . LEU A 1 302 ? 46.483 35.256 25.605 1.00 61.69 302 LEU A N 1
ATOM 2241 C CA . LEU A 1 302 ? 46.152 34.139 24.731 1.00 60.53 302 LEU A CA 1
ATOM 2242 C C . LEU A 1 302 ? 45.488 34.544 23.422 1.00 59.99 302 LEU A C 1
ATOM 2243 O O . LEU A 1 302 ? 45.487 33.774 22.462 1.00 60.36 302 LEU A O 1
ATOM 2248 N N . THR A 1 303 ? 44.933 35.750 23.378 1.00 58.67 303 THR A N 1
ATOM 2249 C CA . THR A 1 303 ? 44.268 36.230 22.174 1.00 58.38 303 THR A CA 1
ATOM 2250 C C . THR A 1 303 ? 45.081 37.309 21.471 1.00 59.37 303 THR A C 1
ATOM 2251 O O . THR A 1 303 ? 44.837 37.626 20.309 1.00 58.59 303 THR A O 1
ATOM 2255 N N . LYS A 1 304 ? 46.049 37.864 22.192 1.00 61.58 304 LYS A N 1
ATOM 2256 C CA . LYS A 1 304 ? 46.928 38.909 21.673 1.00 63.57 304 LYS A CA 1
ATOM 2257 C C . LYS A 1 304 ? 47.516 38.417 20.348 1.00 64.17 304 LYS A C 1
ATOM 2258 O O . LYS A 1 304 ? 47.642 37.207 20.129 1.00 63.63 304 LYS A O 1
ATOM 2264 N N . GLY A 1 305 ? 47.838 39.348 19.454 1.00 64.20 305 GLY A N 1
ATOM 2265 C CA . GLY A 1 305 ? 48.427 38.981 18.173 1.00 63.46 305 GLY A CA 1
ATOM 2266 C C . GLY A 1 305 ? 47.643 38.046 17.266 1.00 63.14 305 GLY A C 1
ATOM 2267 O O . GLY A 1 305 ? 48.222 37.382 16.413 1.00 63.45 305 GLY A O 1
ATOM 2268 N N . ASP A 1 306 ? 46.328 37.988 17.444 1.00 62.98 306 ASP A N 1
ATOM 2269 C CA . ASP A 1 306 ? 45.483 37.130 16.620 1.00 62.62 306 ASP A CA 1
ATOM 2270 C C . ASP A 1 306 ? 45.874 35.656 16.653 1.00 61.83 306 ASP A C 1
ATOM 2271 O O . ASP A 1 306 ? 45.792 34.964 15.641 1.00 63.50 306 ASP A O 1
ATOM 2276 N N . LEU A 1 307 ? 46.302 35.167 17.810 1.00 60.64 307 LEU A N 1
ATOM 2277 C CA . LEU A 1 307 ? 46.676 33.762 17.913 1.00 60.26 307 LEU A CA 1
ATOM 2278 C C . LEU A 1 307 ? 45.439 32.866 17.884 1.00 59.55 307 LEU A C 1
ATOM 2279 O O . LEU A 1 307 ? 45.497 31.737 17.399 1.00 58.92 307 LEU A O 1
ATOM 2284 N N . MET A 1 308 ? 44.322 33.378 18.398 1.00 58.22 308 MET A N 1
ATOM 2285 C CA . MET A 1 308 ? 43.067 32.627 18.425 1.00 56.81 308 MET A CA 1
ATOM 2286 C C . MET A 1 308 ? 42.383 32.600 17.057 1.00 54.97 308 MET A C 1
ATOM 2287 O O . MET A 1 308 ? 41.431 31.843 16.849 1.00 54.66 308 MET A O 1
ATOM 2292 N N . ALA A 1 309 ? 42.863 33.425 16.129 1.00 52.94 309 ALA A N 1
ATOM 2293 C CA . ALA A 1 309 ? 42.274 33.498 14.794 1.00 51.65 309 ALA A CA 1
ATOM 2294 C C . ALA A 1 309 ? 42.195 32.125 14.126 1.00 50.68 309 ALA A C 1
ATOM 2295 O O . ALA A 1 309 ? 43.111 31.311 14.245 1.00 50.23 309 ALA A O 1
ATOM 2297 N N . GLY A 1 310 ? 41.086 31.875 13.434 1.00 49.27 310 GLY A N 1
ATOM 2298 C CA . GLY A 1 310 ? 40.894 30.599 12.767 1.00 47.68 310 GLY A CA 1
ATOM 2299 C C . GLY A 1 310 ? 40.060 29.635 13.595 1.00 48.57 310 GLY A C 1
ATOM 2300 O O . GLY A 1 310 ? 39.478 28.686 13.069 1.00 47.86 310 GLY A O 1
ATOM 2301 N N . ASN A 1 311 ? 40.000 29.879 14.900 1.00 48.90 311 ASN A N 1
ATOM 2302 C CA . ASN A 1 311 ? 39.228 29.029 15.797 1.00 49.52 311 ASN A CA 1
ATOM 2303 C C . ASN A 1 311 ? 37.733 29.230 15.643 1.00 49.76 311 ASN A C 1
ATOM 2304 O O . ASN A 1 311 ? 37.272 30.231 15.089 1.00 47.65 311 ASN A O 1
ATOM 2309 N N . VAL A 1 312 ? 36.990 28.257 16.156 1.00 50.92 312 VAL A N 1
ATOM 2310 C CA . VAL A 1 312 ? 35.541 28.280 16.121 1.00 52.25 312 VAL A CA 1
ATOM 2311 C C . VAL A 1 312 ? 35.075 28.325 17.566 1.00 53.56 312 VAL A C 1
ATOM 2312 O O . VAL A 1 312 ? 35.737 27.795 18.457 1.00 56.20 312 VAL A O 1
ATOM 2316 N N . VAL A 1 313 ? 33.941 28.963 17.807 1.00 53.73 313 VAL A N 1
ATOM 2317 C CA . VAL A 1 313 ? 33.421 29.029 19.160 1.00 54.23 313 VAL A CA 1
ATOM 2318 C C . VAL A 1 313 ? 32.048 28.366 19.167 1.00 55.58 313 VAL A C 1
ATOM 2319 O O . VAL A 1 313 ? 31.358 28.346 18.150 1.00 54.58 313 VAL A O 1
ATOM 2323 N N . GLY A 1 314 ? 31.665 27.805 20.307 1.00 57.68 314 GLY A N 1
ATOM 2324 C CA . GLY A 1 314 ? 30.372 27.157 20.403 1.00 59.31 314 GLY A CA 1
ATOM 2325 C C . GLY A 1 314 ? 30.038 26.933 21.856 1.00 60.39 314 GLY A C 1
ATOM 2326 O O . GLY A 1 314 ? 30.680 27.510 22.729 1.00 60.68 314 GLY A O 1
ATOM 2327 N N . LYS A 1 315 ? 29.025 26.121 22.124 1.00 61.66 315 LYS A N 1
ATOM 2328 C CA . LYS A 1 315 ? 28.641 25.833 23.494 1.00 63.38 315 LYS A CA 1
ATOM 2329 C C . LYS A 1 315 ? 29.457 24.612 23.867 1.00 64.58 315 LYS A C 1
ATOM 2330 O O . LYS A 1 315 ? 29.596 23.694 23.065 1.00 64.77 315 LYS A O 1
ATOM 2336 N N . PRO A 1 316 ? 30.033 24.586 25.074 1.00 66.11 316 PRO A N 1
ATOM 2337 C CA . PRO A 1 316 ? 30.825 23.403 25.431 1.00 66.11 316 PRO A CA 1
ATOM 2338 C C . PRO A 1 316 ? 30.132 22.088 25.093 1.00 66.19 316 PRO A C 1
ATOM 2339 O O . PRO A 1 316 ? 29.017 21.833 25.536 1.00 66.20 316 PRO A O 1
ATOM 2343 N N . GLY A 1 317 ? 30.793 21.268 24.284 1.00 66.66 317 GLY A N 1
ATOM 2344 C CA . GLY A 1 317 ? 30.223 19.991 23.895 1.00 68.02 317 GLY A CA 1
ATOM 2345 C C . GLY A 1 317 ? 29.777 19.990 22.447 1.00 68.43 317 GLY A C 1
ATOM 2346 O O . GLY A 1 317 ? 30.160 19.119 21.659 1.00 67.60 317 GLY A O 1
ATOM 2347 N N . LYS A 1 318 ? 28.967 20.984 22.099 1.00 69.77 318 LYS A N 1
ATOM 2348 C CA . LYS A 1 318 ? 28.453 21.123 20.747 1.00 69.80 318 LYS A CA 1
ATOM 2349 C C . LYS A 1 318 ? 29.316 21.999 19.849 1.00 67.95 318 LYS A C 1
ATOM 2350 O O . LYS A 1 318 ? 29.157 23.219 19.808 1.00 67.35 318 LYS A O 1
ATOM 2356 N N . LEU A 1 319 ? 30.230 21.343 19.141 1.00 66.42 319 LEU A N 1
ATOM 2357 C CA . LEU A 1 319 ? 31.133 22.001 18.219 1.00 64.54 319 LEU A CA 1
ATOM 2358 C C . LEU A 1 319 ? 31.502 21.023 17.127 1.00 65.06 319 LEU A C 1
ATOM 2359 O O . LEU A 1 319 ? 31.067 19.875 17.112 1.00 65.63 319 LEU A O 1
ATOM 2364 N N . PRO A 1 320 ? 32.315 21.477 16.176 1.00 65.99 320 PRO A N 1
ATOM 2365 C CA . PRO A 1 320 ? 32.756 20.633 15.063 1.00 66.19 320 PRO A CA 1
ATOM 2366 C C . PRO A 1 320 ? 33.886 19.725 15.545 1.00 66.23 320 PRO A C 1
ATOM 2367 O O . PRO A 1 320 ? 34.356 19.848 16.672 1.00 64.70 320 PRO A O 1
ATOM 2371 N N . PRO A 1 321 ? 34.316 18.780 14.704 1.00 67.85 321 PRO A N 1
ATOM 2372 C CA . PRO A 1 321 ? 35.405 17.884 15.101 1.00 68.43 321 PRO A CA 1
ATOM 2373 C C . PRO A 1 321 ? 36.701 18.595 14.750 1.00 69.09 321 PRO A C 1
ATOM 2374 O O . PRO A 1 321 ? 36.755 19.295 13.738 1.00 69.84 321 PRO A O 1
ATOM 2378 N N . VAL A 1 322 ? 37.723 18.455 15.587 1.00 68.61 322 VAL A N 1
ATOM 2379 C CA . VAL A 1 322 ? 38.997 19.082 15.290 1.00 68.41 322 VAL A CA 1
ATOM 2380 C C . VAL A 1 322 ? 39.710 18.032 14.455 1.00 67.80 322 VAL A C 1
ATOM 2381 O O . VAL A 1 322 ? 39.491 16.840 14.654 1.00 69.02 322 VAL A O 1
ATOM 2385 N N . TRP A 1 323 ? 40.541 18.455 13.512 1.00 66.79 323 TRP A N 1
ATOM 2386 C CA . TRP A 1 323 ? 41.254 17.498 12.676 1.00 64.82 323 TRP A CA 1
ATOM 2387 C C . TRP A 1 323 ? 42.754 17.686 12.787 1.00 64.39 323 TRP A C 1
ATOM 2388 O O . TRP A 1 323 ? 43.230 18.766 13.134 1.00 63.24 323 TRP A O 1
ATOM 2399 N N . THR A 1 324 ? 43.496 16.626 12.490 1.00 64.16 324 THR A N 1
ATOM 2400 C CA . THR A 1 324 ? 44.948 16.681 12.555 1.00 63.10 324 THR A CA 1
ATOM 2401 C C . THR A 1 324 ? 45.497 16.150 11.235 1.00 63.45 324 THR A C 1
ATOM 2402 O O . THR A 1 324 ? 46.674 16.312 10.920 1.00 63.84 324 THR A O 1
ATOM 2406 N N . ASP A 1 325 ? 44.613 15.509 10.478 1.00 63.75 325 ASP A N 1
ATOM 2407 C CA . ASP A 1 325 ? 44.910 14.950 9.161 1.00 64.63 325 ASP A CA 1
ATOM 2408 C C . ASP A 1 325 ? 43.680 15.245 8.322 1.00 64.45 325 ASP A C 1
ATOM 2409 O O . ASP A 1 325 ? 42.626 15.561 8.871 1.00 64.33 325 ASP A O 1
ATOM 2414 N N . LEU A 1 326 ? 43.789 15.132 7.005 1.00 64.32 326 LEU A N 1
ATOM 2415 C CA . LEU A 1 326 ? 42.638 15.440 6.174 1.00 65.91 326 LEU A CA 1
ATOM 2416 C C . LEU A 1 326 ? 42.644 14.807 4.790 1.00 68.25 326 LEU A C 1
ATOM 2417 O O . LEU A 1 326 ? 43.603 14.944 4.035 1.00 69.38 326 LEU A O 1
ATOM 2422 N N . ARG A 1 327 ? 41.575 14.096 4.464 1.00 70.74 327 ARG A N 1
ATOM 2423 C CA . ARG A 1 327 ? 41.454 13.510 3.140 1.00 72.96 327 ARG A CA 1
ATOM 2424 C C . ARG A 1 327 ? 40.416 14.424 2.525 1.00 72.74 327 ARG A C 1
ATOM 2425 O O . ARG A 1 327 ? 39.478 14.846 3.210 1.00 72.29 327 ARG A O 1
ATOM 2433 N N . LEU A 1 328 ? 40.561 14.712 1.243 1.00 71.65 328 LEU A N 1
ATOM 2434 C CA . LEU A 1 328 ? 39.608 15.579 0.587 1.00 71.61 328 LEU A CA 1
ATOM 2435 C C . LEU A 1 328 ? 39.185 15.011 -0.750 1.00 72.10 328 LEU A C 1
ATOM 2436 O O . LEU A 1 328 ? 39.855 14.153 -1.322 1.00 72.01 328 LEU A O 1
ATOM 2441 N N . GLU A 1 329 ? 38.044 15.488 -1.224 1.00 73.50 329 GLU A N 1
ATOM 2442 C CA . GLU A 1 329 ? 37.517 15.097 -2.517 1.00 74.51 329 GLU A CA 1
ATOM 2443 C C . GLU A 1 329 ? 37.935 16.282 -3.366 1.00 74.19 329 GLU A C 1
ATOM 2444 O O . GLU A 1 329 ? 37.258 17.312 -3.381 1.00 74.94 329 GLU A O 1
ATOM 2450 N N . VAL A 1 330 ? 39.059 16.147 -4.058 1.00 72.87 330 VAL A N 1
ATOM 2451 C CA . VAL A 1 330 ? 39.575 17.242 -4.860 1.00 72.34 330 VAL A CA 1
ATOM 2452 C C . VAL A 1 330 ? 38.841 17.555 -6.156 1.00 73.33 330 VAL A C 1
ATOM 2453 O O . VAL A 1 330 ? 38.468 16.666 -6.917 1.00 74.11 330 VAL A O 1
ATOM 2457 N N . HIS A 1 331 ? 38.649 18.851 -6.384 1.00 73.52 331 HIS A N 1
ATOM 2458 C CA . HIS A 1 331 ? 37.997 19.375 -7.575 1.00 72.43 331 HIS A CA 1
ATOM 2459 C C . HIS A 1 331 ? 38.834 20.567 -8.021 1.00 70.76 331 HIS A C 1
ATOM 2460 O O . HIS A 1 331 ? 38.700 21.661 -7.475 1.00 70.04 331 HIS A O 1
ATOM 2467 N N . LEU A 1 332 ? 39.720 20.347 -8.988 1.00 69.52 332 LEU A N 1
ATOM 2468 C CA . LEU A 1 332 ? 40.560 21.430 -9.479 1.00 68.25 332 LEU A CA 1
ATOM 2469 C C . LEU A 1 332 ? 39.692 22.375 -10.281 1.00 67.43 332 LEU A C 1
ATOM 2470 O O . LEU A 1 332 ? 38.718 21.958 -10.907 1.00 66.96 332 LEU A O 1
ATOM 2475 N N . LEU A 1 333 ? 40.041 23.654 -10.259 1.00 66.89 333 LEU A N 1
ATOM 2476 C CA . LEU A 1 333 ? 39.256 24.639 -10.982 1.00 66.31 333 LEU A CA 1
ATOM 2477 C C . LEU A 1 333 ? 39.787 24.957 -12.367 1.00 66.33 333 LEU A C 1
ATOM 2478 O O . LEU A 1 333 ? 40.983 24.834 -12.642 1.00 65.46 333 LEU A O 1
ATOM 2483 N N . GLU A 1 334 ? 38.874 25.362 -13.240 1.00 67.27 334 GLU A N 1
ATOM 2484 C CA . GLU A 1 334 ? 39.212 25.756 -14.598 1.00 69.40 334 GLU A CA 1
ATOM 2485 C C . GLU A 1 334 ? 39.330 27.267 -14.487 1.00 69.19 334 GLU A C 1
ATOM 2486 O O . GLU A 1 334 ? 38.344 27.981 -14.667 1.00 68.02 334 GLU A O 1
ATOM 2492 N N . ARG A 1 335 ? 40.519 27.760 -14.161 1.00 68.93 335 ARG A N 1
ATOM 2493 C CA . ARG A 1 335 ? 40.692 29.199 -13.996 1.00 69.95 335 ARG A CA 1
ATOM 2494 C C . ARG A 1 335 ? 41.109 29.860 -15.289 1.00 71.01 335 ARG A C 1
ATOM 2495 O O . ARG A 1 335 ? 41.803 29.260 -16.106 1.00 72.45 335 ARG A O 1
ATOM 2503 N N . VAL A 1 336 ? 40.697 31.111 -15.454 1.00 70.84 336 VAL A N 1
ATOM 2504 C CA . VAL A 1 336 ? 41.025 31.869 -16.648 1.00 70.98 336 VAL A CA 1
ATOM 2505 C C . VAL A 1 336 ? 41.978 33.039 -16.388 1.00 71.50 336 VAL A C 1
ATOM 2506 O O . VAL A 1 336 ? 42.746 33.417 -17.270 1.00 70.26 336 VAL A O 1
ATOM 2510 N N . VAL A 1 337 ? 41.939 33.606 -15.183 1.00 73.22 337 VAL A N 1
ATOM 2511 C CA . VAL A 1 337 ? 42.823 34.723 -14.849 1.00 75.14 337 VAL A CA 1
ATOM 2512 C C . VAL A 1 337 ? 44.207 34.234 -14.450 1.00 77.66 337 VAL A C 1
ATOM 2513 O O . VAL A 1 337 ? 44.352 33.425 -13.531 1.00 78.17 337 VAL A O 1
ATOM 2517 N N . GLY A 1 338 ? 45.215 34.743 -15.152 1.00 79.86 338 GLY A N 1
ATOM 2518 C CA . GLY A 1 338 ? 46.590 34.369 -14.885 1.00 82.88 338 GLY A CA 1
ATOM 2519 C C . GLY A 1 338 ? 47.395 34.304 -16.169 1.00 85.09 338 GLY A C 1
ATOM 2520 O O . GLY A 1 338 ? 47.021 34.897 -17.181 1.00 85.60 338 GLY A O 1
ATOM 2521 N N . THR A 1 339 ? 48.511 33.590 -16.123 1.00 86.94 339 THR A N 1
ATOM 2522 C CA . THR A 1 339 ? 49.376 33.422 -17.282 1.00 89.13 339 THR A CA 1
ATOM 2523 C C . THR A 1 339 ? 49.409 31.911 -17.481 1.00 90.72 339 THR A C 1
ATOM 2524 O O . THR A 1 339 ? 49.436 31.163 -16.505 1.00 91.67 339 THR A O 1
ATOM 2528 N N . GLU A 1 340 ? 49.408 31.471 -18.736 1.00 92.29 340 GLU A N 1
ATOM 2529 C CA . GLU A 1 340 ? 49.378 30.046 -19.089 1.00 93.47 340 GLU A CA 1
ATOM 2530 C C . GLU A 1 340 ? 50.079 29.052 -18.140 1.00 94.00 340 GLU A C 1
ATOM 2531 O O . GLU A 1 340 ? 49.517 28.007 -17.823 1.00 93.92 340 GLU A O 1
ATOM 2537 N N . GLN A 1 341 ? 51.289 29.372 -17.684 1.00 95.13 341 GLN A N 1
ATOM 2538 C CA . GLN A 1 341 ? 52.011 28.513 -16.742 1.00 96.03 341 GLN A CA 1
ATOM 2539 C C . GLN A 1 341 ? 51.050 28.312 -15.583 1.00 96.47 341 GLN A C 1
ATOM 2540 O O . GLN A 1 341 ? 50.468 27.246 -15.411 1.00 97.39 341 GLN A O 1
ATOM 2546 N N . GLU A 1 342 ? 50.910 29.362 -14.785 1.00 96.32 342 GLU A N 1
ATOM 2547 C CA . GLU A 1 342 ? 50.021 29.379 -13.629 1.00 95.66 342 GLU A CA 1
ATOM 2548 C C . GLU A 1 342 ? 48.692 28.694 -13.916 1.00 94.89 342 GLU A C 1
ATOM 2549 O O . GLU A 1 342 ? 48.180 27.922 -13.111 1.00 94.69 342 GLU A O 1
ATOM 2555 N N . LEU A 1 343 ? 48.153 28.988 -15.090 1.00 93.60 343 LEU A N 1
ATOM 2556 C CA . LEU A 1 343 ? 46.861 28.476 -15.529 1.00 93.48 343 LEU A CA 1
ATOM 2557 C C . LEU A 1 343 ? 46.596 26.969 -15.565 1.00 93.93 343 LEU A C 1
ATOM 2558 O O . LEU A 1 343 ? 45.780 26.472 -14.783 1.00 95.12 343 LEU A O 1
ATOM 2563 N N . ASN A 1 344 ? 47.242 26.234 -16.467 1.00 94.09 344 ASN A N 1
ATOM 2564 C CA . ASN A 1 344 ? 46.968 24.804 -16.523 1.00 94.06 344 ASN A CA 1
ATOM 2565 C C . ASN A 1 344 ? 47.623 24.111 -15.354 1.00 92.66 344 ASN A C 1
ATOM 2566 O O . ASN A 1 344 ? 48.753 23.646 -15.436 1.00 91.90 344 ASN A O 1
ATOM 2571 N N . VAL A 1 345 ? 46.893 24.065 -14.253 1.00 92.48 345 VAL A N 1
ATOM 2572 C CA . VAL A 1 345 ? 47.387 23.442 -13.041 1.00 92.43 345 VAL A CA 1
ATOM 2573 C C . VAL A 1 345 ? 47.774 21.983 -13.258 1.00 91.98 345 VAL A C 1
ATOM 2574 O O . VAL A 1 345 ? 47.022 21.210 -13.852 1.00 92.45 345 VAL A O 1
ATOM 2578 N N . GLU A 1 346 ? 48.965 21.620 -12.798 1.00 91.28 346 GLU A N 1
ATOM 2579 C CA . GLU A 1 346 ? 49.422 20.241 -12.884 1.00 91.10 346 GLU A CA 1
ATOM 2580 C C . GLU A 1 346 ? 48.764 19.676 -11.635 1.00 90.23 346 GLU A C 1
ATOM 2581 O O . GLU A 1 346 ? 48.633 20.370 -10.635 1.00 90.05 346 GLU A O 1
ATOM 2587 N N . PRO A 1 347 ? 48.306 18.425 -11.677 1.00 89.30 347 PRO A N 1
ATOM 2588 C CA . PRO A 1 347 ? 47.666 17.901 -10.469 1.00 88.73 347 PRO A CA 1
ATOM 2589 C C . PRO A 1 347 ? 48.556 17.798 -9.234 1.00 87.98 347 PRO A C 1
ATOM 2590 O O . PRO A 1 347 ? 49.771 17.638 -9.341 1.00 86.92 347 PRO A O 1
ATOM 2594 N N . ILE A 1 348 ? 47.936 17.907 -8.064 1.00 88.03 348 ILE A N 1
ATOM 2595 C CA . ILE A 1 348 ? 48.650 17.823 -6.797 1.00 88.83 348 ILE A CA 1
ATOM 2596 C C . ILE A 1 348 ? 49.481 16.548 -6.773 1.00 90.30 348 ILE A C 1
ATOM 2597 O O . ILE A 1 348 ? 49.041 15.495 -7.235 1.00 90.00 348 ILE A O 1
ATOM 2602 N N . LYS A 1 349 ? 50.676 16.650 -6.208 1.00 91.89 349 LYS A N 1
ATOM 2603 C CA . LYS A 1 349 ? 51.590 15.523 -6.144 1.00 92.96 349 LYS A CA 1
ATOM 2604 C C . LYS A 1 349 ? 51.819 15.080 -4.706 1.00 92.75 349 LYS A C 1
ATOM 2605 O O . LYS A 1 349 ? 51.752 15.893 -3.781 1.00 93.15 349 LYS A O 1
ATOM 2611 N N . ARG A 1 350 ? 52.079 13.790 -4.518 1.00 92.05 350 ARG A N 1
ATOM 2612 C CA . ARG A 1 350 ? 52.370 13.275 -3.188 1.00 90.56 350 ARG A CA 1
ATOM 2613 C C . ARG A 1 350 ? 53.563 14.102 -2.713 1.00 88.61 350 ARG A C 1
ATOM 2614 O O . ARG A 1 350 ? 54.473 14.387 -3.498 1.00 88.81 350 ARG A O 1
ATOM 2622 N N . LYS A 1 351 ? 53.549 14.503 -1.446 1.00 85.89 351 LYS A N 1
ATOM 2623 C CA . LYS A 1 351 ? 54.643 15.274 -0.860 1.00 83.50 351 LYS A CA 1
ATOM 2624 C C . LYS A 1 351 ? 54.693 16.783 -1.113 1.00 81.56 351 LYS A C 1
ATOM 2625 O O . LYS A 1 351 ? 55.626 17.448 -0.666 1.00 80.87 351 LYS A O 1
ATOM 2631 N N . GLU A 1 352 ? 53.708 17.335 -1.814 1.00 79.44 352 GLU A N 1
ATOM 2632 C CA . GLU A 1 352 ? 53.717 18.773 -2.058 1.00 75.90 352 GLU A CA 1
ATOM 2633 C C . GLU A 1 352 ? 53.180 19.431 -0.792 1.00 72.97 352 GLU A C 1
ATOM 2634 O O . GLU A 1 352 ? 52.494 18.783 0.004 1.00 72.81 352 GLU A O 1
ATOM 2640 N N . VAL A 1 353 ? 53.517 20.700 -0.590 1.00 69.06 353 VAL A N 1
ATOM 2641 C CA . VAL A 1 353 ? 53.044 21.423 0.586 1.00 65.58 353 VAL A CA 1
ATOM 2642 C C . VAL A 1 353 ? 52.017 22.459 0.148 1.00 63.02 353 VAL A C 1
ATOM 2643 O O . VAL A 1 353 ? 52.370 23.542 -0.321 1.00 63.45 353 VAL A O 1
ATOM 2647 N N . LEU A 1 354 ? 50.743 22.114 0.304 1.00 58.75 354 LEU A N 1
ATOM 2648 C CA . LEU A 1 354 ? 49.651 22.993 -0.092 1.00 54.82 354 LEU A CA 1
ATOM 2649 C C . LEU A 1 354 ? 49.194 23.957 0.997 1.00 52.69 354 LEU A C 1
ATOM 2650 O O . LEU A 1 354 ? 49.451 23.756 2.187 1.00 51.65 354 LEU A O 1
ATOM 2655 N N . LEU A 1 355 ? 48.512 25.012 0.565 1.00 50.98 355 LEU A N 1
ATOM 2656 C CA . LEU A 1 355 ? 47.978 26.026 1.465 1.00 48.36 355 LEU A CA 1
ATOM 2657 C C . LEU A 1 355 ? 46.482 25.765 1.557 1.00 46.84 355 LEU A C 1
ATOM 2658 O O . LEU A 1 355 ? 45.784 25.751 0.541 1.00 45.23 355 LEU A O 1
ATOM 2663 N N . LEU A 1 356 ? 45.994 25.541 2.773 1.00 45.59 356 LEU A N 1
ATOM 2664 C CA . LEU A 1 356 ? 44.582 25.260 2.962 1.00 44.26 356 LEU A CA 1
ATOM 2665 C C . LEU A 1 356 ? 43.843 26.339 3.738 1.00 42.79 356 LEU A C 1
ATOM 2666 O O . LEU A 1 356 ? 44.371 26.929 4.686 1.00 42.12 356 LEU A O 1
ATOM 2671 N N . ASN A 1 357 ? 42.611 26.587 3.308 1.00 41.30 357 ASN A N 1
ATOM 2672 C CA . ASN A 1 357 ? 41.743 27.572 3.922 1.00 40.69 357 ASN A CA 1
ATOM 2673 C C . ASN A 1 357 ? 40.376 26.933 4.148 1.00 40.84 357 ASN A C 1
ATOM 2674 O O . ASN A 1 357 ? 39.742 26.453 3.214 1.00 42.28 357 ASN A O 1
ATOM 2679 N N . VAL A 1 358 ? 39.944 26.896 5.400 1.00 40.78 358 VAL A N 1
ATOM 2680 C CA . VAL A 1 358 ? 38.641 26.346 5.754 1.00 41.36 358 VAL A CA 1
ATOM 2681 C C . VAL A 1 358 ? 38.073 27.260 6.841 1.00 41.45 358 VAL A C 1
ATOM 2682 O O . VAL A 1 358 ? 38.775 27.578 7.806 1.00 41.94 358 VAL A O 1
ATOM 2686 N N . GLY A 1 359 ? 36.828 27.708 6.679 1.00 40.59 359 GLY A N 1
ATOM 2687 C CA . GLY A 1 359 ? 36.250 28.605 7.666 1.00 41.70 359 GLY A CA 1
ATOM 2688 C C . GLY A 1 359 ? 37.145 29.826 7.669 1.00 40.98 359 GLY A C 1
ATOM 2689 O O . GLY A 1 359 ? 37.335 30.457 6.638 1.00 40.44 359 GLY A O 1
ATOM 2690 N N . THR A 1 360 ? 37.717 30.148 8.817 1.00 41.21 360 THR A N 1
ATOM 2691 C CA . THR A 1 360 ? 38.617 31.282 8.900 1.00 42.21 360 THR A CA 1
ATOM 2692 C C . THR A 1 360 ? 39.994 30.762 9.244 1.00 43.25 360 THR A C 1
ATOM 2693 O O . THR A 1 360 ? 40.894 31.538 9.545 1.00 43.77 360 THR A O 1
ATOM 2697 N N . ALA A 1 361 ? 40.150 29.444 9.200 1.00 43.34 361 ALA A N 1
ATOM 2698 C CA . ALA A 1 361 ? 41.424 28.827 9.506 1.00 43.29 361 ALA A CA 1
ATOM 2699 C C . ALA A 1 361 ? 42.275 28.687 8.249 1.00 45.34 361 ALA A C 1
ATOM 2700 O O . ALA A 1 361 ? 41.769 28.407 7.155 1.00 45.85 361 ALA A O 1
ATOM 2702 N N . ARG A 1 362 ? 43.574 28.888 8.424 1.00 46.21 362 ARG A N 1
ATOM 2703 C CA . ARG A 1 362 ? 44.529 28.792 7.334 1.00 47.67 362 ARG A CA 1
ATOM 2704 C C . ARG A 1 362 ? 45.686 27.938 7.828 1.00 48.34 362 ARG A C 1
ATOM 2705 O O . ARG A 1 362 ? 46.289 28.230 8.863 1.00 47.69 362 ARG A O 1
ATOM 2713 N N . THR A 1 363 ? 45.982 26.871 7.092 1.00 48.97 363 THR A N 1
ATOM 2714 C CA . THR A 1 363 ? 47.056 25.964 7.472 1.00 50.14 363 THR A CA 1
ATOM 2715 C C . THR A 1 363 ? 47.696 25.282 6.278 1.00 51.65 363 THR A C 1
ATOM 2716 O O . THR A 1 363 ? 47.065 25.105 5.235 1.00 51.88 363 THR A O 1
ATOM 2720 N N . MET A 1 364 ? 48.954 24.896 6.450 1.00 52.99 364 MET A N 1
ATOM 2721 C CA . MET A 1 364 ? 49.692 24.200 5.410 1.00 53.84 364 MET A CA 1
ATOM 2722 C C . MET A 1 364 ? 49.405 22.710 5.570 1.00 54.38 364 MET A C 1
ATOM 2723 O O . MET A 1 364 ? 49.166 22.232 6.679 1.00 52.19 364 MET A O 1
ATOM 2728 N N . GLY A 1 365 ? 49.433 21.981 4.462 1.00 56.09 365 GLY A N 1
ATOM 2729 C CA . GLY A 1 365 ? 49.184 20.553 4.517 1.00 58.89 365 GLY A CA 1
ATOM 2730 C C . GLY A 1 365 ? 50.144 19.792 3.625 1.00 60.99 365 GLY A C 1
ATOM 2731 O O . GLY A 1 365 ? 50.518 20.278 2.553 1.00 62.01 365 GLY A O 1
ATOM 2732 N N . LEU A 1 366 ? 50.553 18.605 4.065 1.00 62.44 366 LEU A N 1
ATOM 2733 C CA . LEU A 1 366 ? 51.471 17.780 3.288 1.00 63.45 366 LEU A CA 1
ATOM 2734 C C . LEU A 1 366 ? 50.741 16.608 2.647 1.00 63.95 366 LEU A C 1
ATOM 2735 O O . LEU A 1 366 ? 50.164 15.776 3.347 1.00 64.26 366 LEU A O 1
ATOM 2740 N N . VAL A 1 367 ? 50.767 16.543 1.319 1.00 65.29 367 VAL A N 1
ATOM 2741 C CA . VAL A 1 367 ? 50.108 15.455 0.605 1.00 66.66 367 VAL A CA 1
ATOM 2742 C C . VAL A 1 367 ? 50.824 14.138 0.891 1.00 67.74 367 VAL A C 1
ATOM 2743 O O . VAL A 1 367 ? 51.980 13.954 0.508 1.00 68.69 367 VAL A O 1
ATOM 2747 N N . THR A 1 368 ? 50.127 13.227 1.566 1.00 69.05 368 THR A N 1
ATOM 2748 C CA . THR A 1 368 ? 50.702 11.934 1.921 1.00 69.17 368 THR A CA 1
ATOM 2749 C C . THR A 1 368 ? 49.949 10.765 1.293 1.00 69.24 368 THR A C 1
ATOM 2750 O O . THR A 1 368 ? 50.063 9.628 1.750 1.00 69.97 368 THR A O 1
ATOM 2754 N N . ALA A 1 369 ? 49.179 11.047 0.248 1.00 68.96 369 ALA A N 1
ATOM 2755 C CA . ALA A 1 369 ? 48.413 10.007 -0.429 1.00 68.97 369 ALA A CA 1
ATOM 2756 C C . ALA A 1 369 ? 47.747 10.510 -1.703 1.00 68.71 369 ALA A C 1
ATOM 2757 O O . ALA A 1 369 ? 47.459 11.700 -1.842 1.00 69.43 369 ALA A O 1
ATOM 2759 N N . LEU A 1 370 ? 47.509 9.589 -2.629 1.00 68.50 370 LEU A N 1
ATOM 2760 C CA . LEU A 1 370 ? 46.878 9.911 -3.899 1.00 69.26 370 LEU A CA 1
ATOM 2761 C C . LEU A 1 370 ? 45.855 8.852 -4.279 1.00 70.16 370 LEU A C 1
ATOM 2762 O O . LEU A 1 370 ? 46.082 7.662 -4.096 1.00 70.55 370 LEU A O 1
ATOM 2767 N N . GLY A 1 371 ? 44.732 9.298 -4.822 1.00 71.23 371 GLY A N 1
ATOM 2768 C CA . GLY A 1 371 ? 43.689 8.383 -5.238 1.00 72.67 371 GLY A CA 1
ATOM 2769 C C . GLY A 1 371 ? 43.052 8.976 -6.471 1.00 73.74 371 GLY A C 1
ATOM 2770 O O . GLY A 1 371 ? 43.632 9.858 -7.101 1.00 73.96 371 GLY A O 1
ATOM 2771 N N . LYS A 1 372 ? 41.860 8.513 -6.817 1.00 74.83 372 LYS A N 1
ATOM 2772 C CA . LYS A 1 372 ? 41.200 9.052 -7.988 1.00 78.08 372 LYS A CA 1
ATOM 2773 C C . LYS A 1 372 ? 40.353 10.239 -7.551 1.00 79.12 372 LYS A C 1
ATOM 2774 O O . LYS A 1 372 ? 39.281 10.071 -6.966 1.00 79.68 372 LYS A O 1
ATOM 2780 N N . ASP A 1 373 ? 40.868 11.439 -7.797 1.00 79.75 373 ASP A N 1
ATOM 2781 C CA . ASP A 1 373 ? 40.162 12.672 -7.455 1.00 79.71 373 ASP A CA 1
ATOM 2782 C C . ASP A 1 373 ? 39.862 12.816 -5.961 1.00 79.49 373 ASP A C 1
ATOM 2783 O O . ASP A 1 373 ? 38.780 13.251 -5.556 1.00 78.53 373 ASP A O 1
ATOM 2788 N N . GLU A 1 374 ? 40.862 12.469 -5.161 1.00 79.04 374 GLU A N 1
ATOM 2789 C CA . GLU A 1 374 ? 40.800 12.521 -3.709 1.00 78.66 374 GLU A CA 1
ATOM 2790 C C . GLU A 1 374 ? 42.258 12.499 -3.262 1.00 77.49 374 GLU A C 1
ATOM 2791 O O . GLU A 1 374 ? 43.097 11.917 -3.945 1.00 77.77 374 GLU A O 1
ATOM 2797 N N . ILE A 1 375 ? 42.570 13.145 -2.143 1.00 75.62 375 ILE A N 1
ATOM 2798 C CA . ILE A 1 375 ? 43.943 13.160 -1.646 1.00 73.73 375 ILE A CA 1
ATOM 2799 C C . ILE A 1 375 ? 43.985 13.211 -0.133 1.00 72.69 375 ILE A C 1
ATOM 2800 O O . ILE A 1 375 ? 42.974 13.442 0.524 1.00 71.48 375 ILE A O 1
ATOM 2805 N N . GLU A 1 376 ? 45.175 13.006 0.414 1.00 72.59 376 GLU A N 1
ATOM 2806 C CA . GLU A 1 376 ? 45.363 13.041 1.852 1.00 71.93 376 GLU A CA 1
ATOM 2807 C C . GLU A 1 376 ? 46.336 14.155 2.210 1.00 70.29 376 GLU A C 1
ATOM 2808 O O . GLU A 1 376 ? 47.164 14.557 1.391 1.00 69.27 376 GLU A O 1
ATOM 2814 N N . LEU A 1 377 ? 46.227 14.650 3.439 1.00 68.62 377 LEU A N 1
ATOM 2815 C CA . LEU A 1 377 ? 47.078 15.732 3.909 1.00 65.58 377 LEU A CA 1
ATOM 2816 C C . LEU A 1 377 ? 47.233 15.740 5.420 1.00 63.54 377 LEU A C 1
ATOM 2817 O O . LEU A 1 377 ? 46.295 15.446 6.156 1.00 61.87 377 LEU A O 1
ATOM 2822 N N . LYS A 1 378 ? 48.430 16.085 5.877 1.00 63.04 378 LYS A N 1
ATOM 2823 C CA . LYS A 1 378 ? 48.697 16.193 7.301 1.00 62.59 378 LYS A CA 1
ATOM 2824 C C . LYS A 1 378 ? 48.616 17.686 7.568 1.00 60.17 378 LYS A C 1
ATOM 2825 O O . LYS A 1 378 ? 49.145 18.482 6.794 1.00 59.43 378 LYS A O 1
ATOM 2831 N N . LEU A 1 379 ? 47.948 18.078 8.644 1.00 57.32 379 LEU A N 1
ATOM 2832 C CA . LEU A 1 379 ? 47.802 19.496 8.932 1.00 56.08 379 LEU A CA 1
ATOM 2833 C C . LEU A 1 379 ? 48.899 20.091 9.808 1.00 56.61 379 LEU A C 1
ATOM 2834 O O . LEU A 1 379 ? 49.309 19.511 10.815 1.00 57.11 379 LEU A O 1
ATOM 2839 N N . GLN A 1 380 ? 49.369 21.259 9.384 1.00 56.56 380 GLN A N 1
ATOM 2840 C CA . GLN A 1 380 ? 50.414 22.015 10.061 1.00 56.20 380 GLN A CA 1
ATOM 2841 C C . GLN A 1 380 ? 49.805 22.543 11.353 1.00 57.14 380 GLN A C 1
ATOM 2842 O O . GLN A 1 380 ? 50.483 22.697 12.369 1.00 56.33 380 GLN A O 1
ATOM 2848 N N . ILE A 1 381 ? 48.509 22.831 11.288 1.00 58.44 381 ILE A N 1
ATOM 2849 C CA . ILE A 1 381 ? 47.757 23.334 12.428 1.00 60.65 381 ILE A CA 1
ATOM 2850 C C . ILE A 1 381 ? 46.382 22.683 12.414 1.00 60.10 381 ILE A C 1
ATOM 2851 O O . ILE A 1 381 ? 45.717 22.646 11.381 1.00 60.73 381 ILE A O 1
ATOM 2856 N N . PRO A 1 382 ? 45.944 22.141 13.556 1.00 59.31 382 PRO A N 1
ATOM 2857 C CA . PRO A 1 382 ? 44.630 21.505 13.622 1.00 58.43 382 PRO A CA 1
ATOM 2858 C C . PRO A 1 382 ? 43.576 22.510 13.183 1.00 56.81 382 PRO A C 1
ATOM 2859 O O . PRO A 1 382 ? 43.672 23.693 13.506 1.00 56.22 382 PRO A O 1
ATOM 2863 N N . VAL A 1 383 ? 42.582 22.044 12.436 1.00 55.30 383 VAL A N 1
ATOM 2864 C CA . VAL A 1 383 ? 41.522 22.924 11.979 1.00 54.36 383 VAL A CA 1
ATOM 2865 C C . VAL A 1 383 ? 40.172 22.329 12.350 1.00 54.21 383 VAL A C 1
ATOM 2866 O O . VAL A 1 383 ? 39.849 21.192 11.993 1.00 54.46 383 VAL A O 1
ATOM 2870 N N . CYS A 1 384 ? 39.391 23.103 13.090 1.00 53.54 384 CYS A N 1
ATOM 2871 C CA . CYS A 1 384 ? 38.070 22.668 13.506 1.00 53.36 384 CYS A CA 1
ATOM 2872 C C . CYS A 1 384 ? 37.107 22.760 12.354 1.00 53.45 384 CYS A C 1
ATOM 2873 O O . CYS A 1 384 ? 36.774 23.856 11.916 1.00 54.42 384 CYS A O 1
ATOM 2876 N N . ALA A 1 385 ? 36.631 21.628 11.864 1.00 54.03 385 ALA A N 1
ATOM 2877 C CA . ALA A 1 385 ? 35.702 21.694 10.750 1.00 55.46 385 ALA A CA 1
ATOM 2878 C C . ALA A 1 385 ? 34.671 20.582 10.726 1.00 55.81 385 ALA A C 1
ATOM 2879 O O . ALA A 1 385 ? 34.919 19.475 11.189 1.00 55.15 385 ALA A O 1
ATOM 2881 N N . GLU A 1 386 ? 33.507 20.898 10.174 1.00 57.88 386 GLU A N 1
ATOM 2882 C CA . GLU A 1 386 ? 32.434 19.931 10.059 1.00 59.49 386 GLU A CA 1
ATOM 2883 C C . GLU A 1 386 ? 32.692 19.217 8.738 1.00 57.79 386 GLU A C 1
ATOM 2884 O O . GLU A 1 386 ? 33.015 19.849 7.737 1.00 57.97 386 GLU A O 1
ATOM 2890 N N . PRO A 1 387 ? 32.599 17.884 8.723 1.00 56.89 387 PRO A N 1
ATOM 2891 C CA . PRO A 1 387 ? 32.835 17.156 7.472 1.00 56.45 387 PRO A CA 1
ATOM 2892 C C . PRO A 1 387 ? 31.801 17.517 6.403 1.00 56.28 387 PRO A C 1
ATOM 2893 O O . PRO A 1 387 ? 30.647 17.798 6.714 1.00 57.20 387 PRO A O 1
ATOM 2897 N N . GLY A 1 388 ? 32.227 17.527 5.146 1.00 55.74 388 GLY A N 1
ATOM 2898 C CA . GLY A 1 388 ? 31.323 17.894 4.072 1.00 55.87 388 GLY A CA 1
ATOM 2899 C C . GLY A 1 388 ? 31.483 19.380 3.823 1.00 56.10 388 GLY A C 1
ATOM 2900 O O . GLY A 1 388 ? 30.926 19.942 2.874 1.00 56.10 388 GLY A O 1
ATOM 2901 N N . GLU A 1 389 ? 32.244 20.027 4.702 1.00 54.81 389 GLU A N 1
ATOM 2902 C CA . GLU A 1 389 ? 32.512 21.444 4.551 1.00 52.19 389 GLU A CA 1
ATOM 2903 C C . GLU A 1 389 ? 33.561 21.555 3.459 1.00 51.08 389 GLU A C 1
ATOM 2904 O O . GLU A 1 389 ? 34.394 20.658 3.284 1.00 47.96 389 GLU A O 1
ATOM 2910 N N . ARG A 1 390 ? 33.517 22.664 2.734 1.00 51.59 390 ARG A N 1
ATOM 2911 C CA . ARG A 1 390 ? 34.435 22.905 1.637 1.00 50.76 390 ARG A CA 1
ATOM 2912 C C . ARG A 1 390 ? 35.730 23.526 2.139 1.00 50.73 390 ARG A C 1
ATOM 2913 O O . ARG A 1 390 ? 35.718 24.399 3.008 1.00 50.33 390 ARG A O 1
ATOM 2921 N N . VAL A 1 391 ? 36.849 23.066 1.594 1.00 51.44 391 VAL A N 1
ATOM 2922 C CA . VAL A 1 391 ? 38.148 23.588 1.984 1.00 51.61 391 VAL A CA 1
ATOM 2923 C C . VAL A 1 391 ? 38.854 24.129 0.751 1.00 51.04 391 VAL A C 1
ATOM 2924 O O . VAL A 1 391 ? 38.878 23.487 -0.300 1.00 50.14 391 VAL A O 1
ATOM 2928 N N . ALA A 1 392 ? 39.413 25.326 0.884 1.00 50.78 392 ALA A N 1
ATOM 2929 C CA . ALA A 1 392 ? 40.121 25.964 -0.212 1.00 50.21 392 ALA A CA 1
ATOM 2930 C C . ALA A 1 392 ? 41.543 25.429 -0.263 1.00 50.83 392 ALA A C 1
ATOM 2931 O O . ALA A 1 392 ? 42.275 25.479 0.727 1.00 50.17 392 ALA A O 1
ATOM 2933 N N . ILE A 1 393 ? 41.923 24.913 -1.425 1.00 51.58 393 ILE A N 1
ATOM 2934 C CA . ILE A 1 393 ? 43.251 24.363 -1.629 1.00 52.78 393 ILE A CA 1
ATOM 2935 C C . ILE A 1 393 ? 44.049 25.309 -2.513 1.00 53.33 393 ILE A C 1
ATOM 2936 O O . ILE A 1 393 ? 43.623 25.632 -3.614 1.00 52.59 393 ILE A O 1
ATOM 2941 N N . SER A 1 394 ? 45.205 25.749 -2.027 1.00 55.00 394 SER A N 1
ATOM 2942 C CA . SER A 1 394 ? 46.048 26.676 -2.781 1.00 57.82 394 SER A CA 1
ATOM 2943 C C . SER A 1 394 ? 47.473 26.145 -2.961 1.00 59.40 394 SER A C 1
ATOM 2944 O O . SER A 1 394 ? 48.096 25.694 -2.003 1.00 59.19 394 SER A O 1
ATOM 2947 N N . ARG A 1 395 ? 47.985 26.203 -4.189 1.00 61.00 395 ARG A N 1
ATOM 2948 C CA . ARG A 1 395 ? 49.349 25.755 -4.479 1.00 63.27 395 ARG A CA 1
ATOM 2949 C C . ARG A 1 395 ? 50.205 27.002 -4.729 1.00 65.84 395 ARG A C 1
ATOM 2950 O O . ARG A 1 395 ? 49.696 28.009 -5.210 1.00 65.28 395 ARG A O 1
ATOM 2958 N N . GLN A 1 396 ? 51.502 26.921 -4.434 1.00 69.20 396 GLN A N 1
ATOM 2959 C CA . GLN A 1 396 ? 52.407 28.063 -4.579 1.00 72.69 396 GLN A CA 1
ATOM 2960 C C . GLN A 1 396 ? 52.654 28.725 -5.940 1.00 73.91 396 GLN A C 1
ATOM 2961 O O . GLN A 1 396 ? 52.163 29.833 -6.176 1.00 75.44 396 GLN A O 1
ATOM 2967 N N . ILE A 1 397 ? 53.439 28.095 -6.811 1.00 74.40 397 ILE A N 1
ATOM 2968 C CA . ILE A 1 397 ? 53.733 28.669 -8.134 1.00 75.15 397 ILE A CA 1
ATOM 2969 C C . ILE A 1 397 ? 54.646 29.895 -8.042 1.00 75.53 397 ILE A C 1
ATOM 2970 O O . ILE A 1 397 ? 54.203 31.032 -8.232 1.00 76.12 397 ILE A O 1
ATOM 2975 N N . GLY A 1 398 ? 55.915 29.662 -7.716 1.00 75.87 398 GLY A N 1
ATOM 2976 C CA . GLY A 1 398 ? 56.854 30.766 -7.602 1.00 75.59 398 GLY A CA 1
ATOM 2977 C C . GLY A 1 398 ? 56.986 31.281 -6.183 1.00 74.84 398 GLY A C 1
ATOM 2978 O O . GLY A 1 398 ? 57.265 30.512 -5.266 1.00 74.31 398 GLY A O 1
ATOM 2979 N N . SER A 1 399 ? 56.783 32.582 -6.001 1.00 74.24 399 SER A N 1
ATOM 2980 C CA . SER A 1 399 ? 56.882 33.192 -4.676 1.00 74.45 399 SER A CA 1
ATOM 2981 C C . SER A 1 399 ? 55.497 33.298 -4.050 1.00 73.26 399 SER A C 1
ATOM 2982 O O . SER A 1 399 ? 55.348 33.326 -2.826 1.00 73.42 399 SER A O 1
ATOM 2985 N N . ARG A 1 400 ? 54.485 33.335 -4.907 1.00 71.52 400 ARG A N 1
ATOM 2986 C CA . ARG A 1 400 ? 53.109 33.459 -4.470 1.00 69.02 400 ARG A CA 1
ATOM 2987 C C . ARG A 1 400 ? 52.365 32.159 -4.174 1.00 66.08 400 ARG A C 1
ATOM 2988 O O . ARG A 1 400 ? 52.917 31.063 -4.250 1.00 65.51 400 ARG A O 1
ATOM 2996 N N . TRP A 1 401 ? 51.095 32.322 -3.814 1.00 61.54 401 TRP A N 1
ATOM 2997 C CA . TRP A 1 401 ? 50.198 31.215 -3.522 1.00 56.14 401 TRP A CA 1
ATOM 2998 C C . TRP A 1 401 ? 48.990 31.385 -4.419 1.00 55.19 401 TRP A C 1
ATOM 2999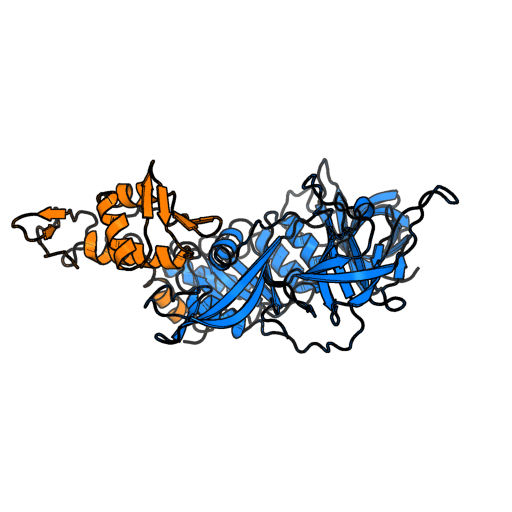 O O . TRP A 1 401 ? 48.256 32.366 -4.307 1.00 55.18 401 TRP A O 1
ATOM 3010 N N . ARG A 1 402 ? 48.776 30.426 -5.305 1.00 53.75 402 ARG A N 1
ATOM 3011 C CA . ARG A 1 402 ? 47.658 30.498 -6.225 1.00 52.33 402 ARG A CA 1
ATOM 3012 C C . ARG A 1 402 ? 46.594 29.458 -5.890 1.00 52.47 402 ARG A C 1
ATOM 3013 O O . ARG A 1 402 ? 46.911 28.324 -5.527 1.00 53.69 402 ARG A O 1
ATOM 3021 N N . LEU A 1 403 ? 45.330 29.860 -5.997 1.00 50.67 403 LEU A N 1
ATOM 3022 C CA . LEU A 1 403 ? 44.211 28.962 -5.741 1.00 48.88 403 LEU A CA 1
ATOM 3023 C C . LEU A 1 403 ? 44.093 28.064 -6.971 1.00 48.39 403 LEU A C 1
ATOM 3024 O O . LEU A 1 403 ? 43.908 28.558 -8.079 1.00 48.61 403 LEU A O 1
ATOM 3029 N N . ILE A 1 404 ? 44.222 26.754 -6.789 1.00 48.07 404 ILE A N 1
ATOM 3030 C CA . ILE A 1 404 ? 44.122 25.833 -7.922 1.00 48.85 404 ILE A CA 1
ATOM 3031 C C . ILE A 1 404 ? 42.823 25.030 -7.933 1.00 49.39 404 ILE A C 1
ATOM 3032 O O . ILE A 1 404 ? 42.410 24.511 -8.969 1.00 49.36 404 ILE A O 1
ATOM 3037 N N . GLY A 1 405 ? 42.181 24.926 -6.775 1.00 50.10 405 GLY A N 1
ATOM 3038 C CA . GLY A 1 405 ? 40.934 24.192 -6.669 1.00 49.27 405 GLY A CA 1
ATOM 3039 C C . GLY A 1 405 ? 40.425 24.182 -5.242 1.00 49.38 405 GLY A C 1
ATOM 3040 O O . GLY A 1 405 ? 40.748 25.062 -4.448 1.00 47.17 405 GLY A O 1
ATOM 3041 N N . TYR A 1 406 ? 39.616 23.181 -4.921 1.00 50.16 406 TYR A N 1
ATOM 3042 C CA . TYR A 1 406 ? 39.070 23.047 -3.584 1.00 50.54 406 TYR A CA 1
ATOM 3043 C C . TYR A 1 406 ? 38.783 21.580 -3.320 1.00 53.46 406 TYR A C 1
ATOM 3044 O O . TYR A 1 406 ? 38.629 20.790 -4.254 1.00 52.35 406 TYR A O 1
ATOM 3053 N N . GLY A 1 407 ? 38.715 21.221 -2.045 1.00 57.36 407 GLY A N 1
ATOM 3054 C CA . GLY A 1 407 ? 38.445 19.845 -1.681 1.00 61.33 407 GLY A CA 1
ATOM 3055 C C . GLY A 1 407 ? 37.209 19.720 -0.818 1.00 63.80 407 GLY A C 1
ATOM 3056 O O . GLY A 1 407 ? 36.680 20.713 -0.330 1.00 64.88 407 GLY A O 1
ATOM 3057 N N . ILE A 1 408 ? 36.747 18.491 -0.636 1.00 66.66 408 ILE A N 1
ATOM 3058 C CA . ILE A 1 408 ? 35.567 18.229 0.173 1.00 69.80 408 ILE A CA 1
ATOM 3059 C C . ILE A 1 408 ? 35.955 17.314 1.329 1.00 70.79 408 ILE A C 1
ATOM 3060 O O . ILE A 1 408 ? 36.374 16.177 1.113 1.00 70.45 408 ILE A O 1
ATOM 3065 N N . ILE A 1 409 ? 35.827 17.814 2.555 1.00 72.25 409 ILE A N 1
ATOM 3066 C CA . ILE A 1 409 ? 36.183 17.024 3.725 1.00 73.24 409 ILE A CA 1
ATOM 3067 C C . ILE A 1 409 ? 35.473 15.685 3.743 1.00 75.00 409 ILE A C 1
ATOM 3068 O O . ILE A 1 409 ? 34.246 15.614 3.689 1.00 74.78 409 ILE A O 1
ATOM 3073 N N . LYS A 1 410 ? 36.266 14.626 3.822 1.00 77.80 410 LYS A N 1
ATOM 3074 C CA . LYS A 1 410 ? 35.753 13.270 3.886 1.00 79.61 410 LYS A CA 1
ATOM 3075 C C . LYS A 1 410 ? 36.297 12.731 5.192 1.00 81.66 410 LYS A C 1
ATOM 3076 O O . LYS A 1 410 ? 37.077 13.402 5.873 1.00 82.25 410 LYS A O 1
ATOM 3082 N N . GLU A 1 411 ? 35.883 11.527 5.556 1.00 84.79 411 GLU A N 1
ATOM 3083 C CA . GLU A 1 411 ? 36.382 10.943 6.787 1.00 87.30 411 GLU A CA 1
ATOM 3084 C C . GLU A 1 411 ? 37.538 10.042 6.419 1.00 88.87 411 GLU A C 1
ATOM 3085 O O . GLU A 1 411 ? 37.544 9.430 5.348 1.00 89.53 411 GLU A O 1
ATOM 3091 N N . LEU A 1 412 ? 38.523 9.963 7.302 1.00 89.73 412 LEU A N 1
ATOM 3092 C CA . LEU A 1 412 ? 39.670 9.116 7.040 1.00 91.08 412 LEU A CA 1
ATOM 3093 C C . LEU A 1 412 ? 39.374 7.726 7.580 1.00 91.89 412 LEU A C 1
ATOM 3094 O O . LEU A 1 412 ? 38.234 7.543 8.051 1.00 92.55 412 LEU A O 1
ATOM 3099 N N . ILE B 2 3 ? 8.993 51.300 -10.738 1.00 63.13 3 ILE B N 1
ATOM 3100 C CA . ILE B 2 3 ? 9.760 50.764 -11.899 1.00 62.86 3 ILE B CA 1
ATOM 3101 C C . ILE B 2 3 ? 10.526 49.497 -11.510 1.00 63.02 3 ILE B C 1
ATOM 3102 O O . ILE B 2 3 ? 11.478 49.544 -10.730 1.00 63.77 3 ILE B O 1
ATOM 3107 N N . ASP B 2 4 ? 10.085 48.362 -12.050 1.00 62.64 4 ASP B N 1
ATOM 3108 C CA . ASP B 2 4 ? 10.704 47.073 -11.757 1.00 62.61 4 ASP B CA 1
ATOM 3109 C C . ASP B 2 4 ? 12.152 46.990 -12.231 1.00 60.95 4 ASP B C 1
ATOM 3110 O O . ASP B 2 4 ? 12.526 47.571 -13.248 1.00 60.90 4 ASP B O 1
ATOM 3115 N N . TYR B 2 5 ? 12.955 46.253 -11.472 1.00 58.10 5 TYR B N 1
ATOM 3116 C CA . TYR B 2 5 ? 14.371 46.085 -11.756 1.00 54.03 5 TYR B CA 1
ATOM 3117 C C . TYR B 2 5 ? 14.642 45.283 -13.016 1.00 51.92 5 TYR B C 1
ATOM 3118 O O . TYR B 2 5 ? 15.785 45.169 -13.450 1.00 51.24 5 TYR B O 1
ATOM 3127 N N . TYR B 2 6 ? 13.599 44.719 -13.605 1.00 50.93 6 TYR B N 1
ATOM 3128 C CA . TYR B 2 6 ? 13.795 43.921 -14.800 1.00 49.84 6 TYR B CA 1
ATOM 3129 C C . TYR B 2 6 ? 13.637 44.687 -16.110 1.00 50.75 6 TYR B C 1
ATOM 3130 O O . TYR B 2 6 ? 13.883 44.143 -17.187 1.00 50.67 6 TYR B O 1
ATOM 3139 N N . ASP B 2 7 ? 13.262 45.961 -16.012 1.00 51.63 7 ASP B N 1
ATOM 3140 C CA . ASP B 2 7 ? 13.122 46.803 -17.193 1.00 52.83 7 ASP B CA 1
ATOM 3141 C C . ASP B 2 7 ? 14.356 47.697 -17.273 1.00 53.49 7 ASP B C 1
ATOM 3142 O O . ASP B 2 7 ? 14.329 48.862 -16.879 1.00 52.94 7 ASP B O 1
ATOM 3147 N N . TYR B 2 8 ? 15.441 47.117 -17.772 1.00 55.25 8 TYR B N 1
ATOM 3148 C CA . TYR B 2 8 ? 16.713 47.803 -17.917 1.00 56.04 8 TYR B CA 1
ATOM 3149 C C . TYR B 2 8 ? 16.599 49.139 -18.633 1.00 57.22 8 TYR B C 1
ATOM 3150 O O . TYR B 2 8 ? 17.230 50.119 -18.232 1.00 56.49 8 TYR B O 1
ATOM 3159 N N . GLU B 2 9 ? 15.804 49.177 -19.698 1.00 58.67 9 GLU B N 1
ATOM 3160 C CA . GLU B 2 9 ? 15.648 50.406 -20.454 1.00 59.87 9 GLU B CA 1
ATOM 3161 C C . GLU B 2 9 ? 15.244 51.592 -19.595 1.00 59.75 9 GLU B C 1
ATOM 3162 O O . GLU B 2 9 ? 15.969 52.582 -19.533 1.00 59.55 9 GLU B O 1
ATOM 3168 N N . LYS B 2 10 ? 14.095 51.509 -18.932 1.00 59.86 10 LYS B N 1
ATOM 3169 C CA . LYS B 2 10 ? 13.671 52.617 -18.083 1.00 59.16 10 LYS B CA 1
ATOM 3170 C C . LYS B 2 10 ? 14.748 52.896 -17.045 1.00 58.27 10 LYS B C 1
ATOM 3171 O O . LYS B 2 10 ? 15.012 54.049 -16.706 1.00 58.63 10 LYS B O 1
ATOM 3177 N N . LEU B 2 11 ? 15.372 51.834 -16.546 1.00 56.33 11 LEU B N 1
ATOM 3178 C CA . LEU B 2 11 ? 16.426 51.968 -15.550 1.00 54.13 11 LEU B CA 1
ATOM 3179 C C . LEU B 2 11 ? 17.621 52.717 -16.111 1.00 53.91 11 LEU B C 1
ATOM 3180 O O . LEU B 2 11 ? 18.377 53.343 -15.373 1.00 53.37 11 LEU B O 1
ATOM 3185 N N . LEU B 2 12 ? 17.786 52.647 -17.425 1.00 54.37 12 LEU B N 1
ATOM 3186 C CA . LEU B 2 12 ? 18.903 53.307 -18.073 1.00 54.87 12 LEU B CA 1
ATOM 3187 C C . LEU B 2 12 ? 18.690 54.811 -18.222 1.00 56.18 12 LEU B C 1
ATOM 3188 O O . LEU B 2 12 ? 19.615 55.587 -17.979 1.00 56.35 12 LEU B O 1
ATOM 3193 N N . GLU B 2 13 ? 17.491 55.233 -18.624 1.00 58.59 13 GLU B N 1
ATOM 3194 C CA . GLU B 2 13 ? 17.255 56.666 -18.763 1.00 61.60 13 GLU B CA 1
ATOM 3195 C C . GLU B 2 13 ? 17.261 57.277 -17.379 1.00 61.07 13 GLU B C 1
ATOM 3196 O O . GLU B 2 13 ? 17.741 58.395 -17.192 1.00 62.43 13 GLU B O 1
ATOM 3202 N N . LYS B 2 14 ? 16.711 56.552 -16.411 1.00 59.82 14 LYS B N 1
ATOM 3203 C CA . LYS B 2 14 ? 16.694 57.051 -15.046 1.00 59.45 14 LYS B CA 1
ATOM 3204 C C . LYS B 2 14 ? 18.132 57.025 -14.548 1.00 60.86 14 LYS B C 1
ATOM 3205 O O . LYS B 2 14 ? 18.471 57.668 -13.557 1.00 62.05 14 LYS B O 1
ATOM 3211 N N . ALA B 2 15 ? 18.975 56.280 -15.257 1.00 61.53 15 ALA B N 1
ATOM 3212 C CA . ALA B 2 15 ? 20.378 56.151 -14.899 1.00 63.25 15 ALA B CA 1
ATOM 3213 C C . ALA B 2 15 ? 21.251 57.201 -15.572 1.00 65.35 15 ALA B C 1
ATOM 3214 O O . ALA B 2 15 ? 22.465 57.202 -15.393 1.00 68.58 15 ALA B O 1
ATOM 3216 N N . TYR B 2 16 ? 20.638 58.084 -16.352 1.00 65.55 16 TYR B N 1
ATOM 3217 C CA . TYR B 2 16 ? 21.375 59.143 -17.036 1.00 65.51 16 TYR B CA 1
ATOM 3218 C C . TYR B 2 16 ? 20.927 60.512 -16.570 1.00 68.90 16 TYR B C 1
ATOM 3219 O O . TYR B 2 16 ? 21.675 61.483 -16.645 1.00 70.60 16 TYR B O 1
ATOM 3228 N N . GLN B 2 17 ? 19.696 60.591 -16.091 1.00 72.16 17 GLN B N 1
ATOM 3229 C CA . GLN B 2 17 ? 19.168 61.864 -15.655 1.00 75.69 17 GLN B CA 1
ATOM 3230 C C . GLN B 2 17 ? 19.800 62.344 -14.360 1.00 76.51 17 GLN B C 1
ATOM 3231 O O . GLN B 2 17 ? 19.738 63.532 -14.043 1.00 77.37 17 GLN B O 1
ATOM 3237 N N . GLU B 2 18 ? 20.395 61.425 -13.606 1.00 76.68 18 GLU B N 1
ATOM 3238 C CA . GLU B 2 18 ? 21.062 61.784 -12.362 1.00 76.18 18 GLU B CA 1
ATOM 3239 C C . GLU B 2 18 ? 22.496 62.101 -12.740 1.00 75.59 18 GLU B C 1
ATOM 3240 O O . GLU B 2 18 ? 23.245 62.721 -11.984 1.00 75.59 18 GLU B O 1
ATOM 3246 N N . LEU B 2 19 ? 22.869 61.651 -13.930 1.00 75.45 19 LEU B N 1
ATOM 3247 C CA . LEU B 2 19 ? 24.198 61.904 -14.452 1.00 76.21 19 LEU B CA 1
ATOM 3248 C C . LEU B 2 19 ? 24.310 63.406 -14.645 1.00 77.43 19 LEU B C 1
ATOM 3249 O O . LEU B 2 19 ? 23.478 64.014 -15.321 1.00 78.42 19 LEU B O 1
ATOM 3254 N N . PRO B 2 20 ? 25.336 64.020 -14.039 1.00 77.73 20 PRO B N 1
ATOM 3255 C CA . PRO B 2 20 ? 25.634 65.453 -14.087 1.00 78.44 20 PRO B CA 1
ATOM 3256 C C . PRO B 2 20 ? 25.457 66.069 -15.465 1.00 78.90 20 PRO B C 1
ATOM 3257 O O . PRO B 2 20 ? 25.334 65.359 -16.456 1.00 78.07 20 PRO B O 1
ATOM 3261 N N . GLU B 2 21 ? 25.435 67.396 -15.515 1.00 80.01 21 GLU B N 1
ATOM 3262 C CA . GLU B 2 21 ? 25.281 68.115 -16.775 1.00 81.99 21 GLU B CA 1
ATOM 3263 C C . GLU B 2 21 ? 26.497 67.906 -17.660 1.00 82.55 21 GLU B C 1
ATOM 3264 O O . GLU B 2 21 ? 26.425 67.240 -18.692 1.00 82.47 21 GLU B O 1
ATOM 3270 N N . ASN B 2 22 ? 27.613 68.485 -17.231 1.00 83.11 22 ASN B N 1
ATOM 3271 C CA . ASN B 2 22 ? 28.882 68.404 -17.940 1.00 82.94 22 ASN B CA 1
ATOM 3272 C C . ASN B 2 22 ? 29.128 67.066 -18.631 1.00 83.32 22 ASN B C 1
ATOM 3273 O O . ASN B 2 22 ? 29.841 66.992 -19.627 1.00 83.94 22 ASN B O 1
ATOM 3278 N N . VAL B 2 23 ? 28.554 66.001 -18.091 1.00 83.73 23 VAL B N 1
ATOM 3279 C CA . VAL B 2 23 ? 28.739 64.690 -18.687 1.00 85.30 23 VAL B CA 1
ATOM 3280 C C . VAL B 2 23 ? 27.465 64.190 -19.354 1.00 86.55 23 VAL B C 1
ATOM 3281 O O . VAL B 2 23 ? 27.518 63.537 -20.397 1.00 86.88 23 VAL B O 1
ATOM 3285 N N . LYS B 2 24 ? 26.321 64.515 -18.762 1.00 88.07 24 LYS B N 1
ATOM 3286 C CA . LYS B 2 24 ? 25.035 64.070 -19.286 1.00 89.82 24 LYS B CA 1
ATOM 3287 C C . LYS B 2 24 ? 24.747 64.433 -20.739 1.00 91.49 24 LYS B C 1
ATOM 3288 O O . LYS B 2 24 ? 24.587 63.549 -21.579 1.00 91.93 24 LYS B O 1
ATOM 3294 N N . HIS B 2 25 ? 24.680 65.729 -21.037 1.00 93.41 25 HIS B N 1
ATOM 3295 C CA . HIS B 2 25 ? 24.338 66.158 -22.390 1.00 95.58 25 HIS B CA 1
ATOM 3296 C C . HIS B 2 25 ? 25.328 66.907 -23.271 1.00 96.24 25 HIS B C 1
ATOM 3297 O O . HIS B 2 25 ? 26.421 67.284 -22.850 1.00 96.13 25 HIS B O 1
ATOM 3304 N N . HIS B 2 26 ? 24.877 67.114 -24.507 1.00 97.21 26 HIS B N 1
ATOM 3305 C CA . HIS B 2 26 ? 25.589 67.788 -25.591 1.00 97.93 26 HIS B CA 1
ATOM 3306 C C . HIS B 2 26 ? 26.759 68.674 -25.176 1.00 97.88 26 HIS B C 1
ATOM 3307 O O . HIS B 2 26 ? 27.923 68.354 -25.453 1.00 97.40 26 HIS B O 1
ATOM 3314 N N . LYS B 2 27 ? 26.452 69.806 -24.547 1.00 96.99 27 LYS B N 1
ATOM 3315 C CA . LYS B 2 27 ? 27.509 70.698 -24.093 1.00 95.88 27 LYS B CA 1
ATOM 3316 C C . LYS B 2 27 ? 28.084 70.060 -22.862 1.00 94.84 27 LYS B C 1
ATOM 3317 O O . LYS B 2 27 ? 27.458 70.031 -21.806 1.00 94.39 27 LYS B O 1
ATOM 3323 N N . SER B 2 28 ? 29.291 69.546 -22.996 1.00 93.14 28 SER B N 1
ATOM 3324 C CA . SER B 2 28 ? 29.902 68.883 -21.876 1.00 91.60 28 SER B CA 1
ATOM 3325 C C . SER B 2 28 ? 31.123 69.565 -21.307 1.00 91.20 28 SER B C 1
ATOM 3326 O O . SER B 2 28 ? 32.183 69.498 -21.906 1.00 90.71 28 SER B O 1
ATOM 3329 N N . ARG B 2 29 ? 30.992 70.280 -20.195 1.00 91.31 29 ARG B N 1
ATOM 3330 C CA . ARG B 2 29 ? 32.218 70.780 -19.601 1.00 91.81 29 ARG B CA 1
ATOM 3331 C C . ARG B 2 29 ? 32.465 69.344 -19.231 1.00 91.95 29 ARG B C 1
ATOM 3332 O O . ARG B 2 29 ? 31.519 68.654 -18.902 1.00 92.92 29 ARG B O 1
ATOM 3340 N N . PHE B 2 30 ? 33.675 68.838 -19.320 1.00 92.35 30 PHE B N 1
ATOM 3341 C CA . PHE B 2 30 ? 33.814 67.424 -18.994 1.00 93.29 30 PHE B CA 1
ATOM 3342 C C . PHE B 2 30 ? 34.842 67.132 -17.925 1.00 92.39 30 PHE B C 1
ATOM 3343 O O . PHE B 2 30 ? 34.911 66.029 -17.368 1.00 92.55 30 PHE B O 1
ATOM 3351 N N . GLU B 2 31 ? 35.603 68.161 -17.602 1.00 90.99 31 GLU B N 1
ATOM 3352 C CA . GLU B 2 31 ? 36.666 68.052 -16.636 1.00 88.94 31 GLU B CA 1
ATOM 3353 C C . GLU B 2 31 ? 36.277 68.028 -15.166 1.00 86.70 31 GLU B C 1
ATOM 3354 O O . GLU B 2 31 ? 37.144 68.190 -14.315 1.00 87.94 31 GLU B O 1
ATOM 3360 N N . VAL B 2 32 ? 35.000 67.843 -14.853 1.00 83.06 32 VAL B N 1
ATOM 3361 C CA . VAL B 2 32 ? 34.620 67.802 -13.455 1.00 80.65 32 VAL B CA 1
ATOM 3362 C C . VAL B 2 32 ? 34.900 66.418 -12.885 1.00 78.36 32 VAL B C 1
ATOM 3363 O O . VAL B 2 32 ? 34.274 65.427 -13.259 1.00 77.95 32 VAL B O 1
ATOM 3367 N N . PRO B 2 33 ? 35.889 66.322 -11.994 1.00 76.29 33 PRO B N 1
ATOM 3368 C CA . PRO B 2 33 ? 36.204 65.024 -11.407 1.00 75.56 33 PRO B CA 1
ATOM 3369 C C . PRO B 2 33 ? 35.298 64.876 -10.207 1.00 74.75 33 PRO B C 1
ATOM 3370 O O . PRO B 2 33 ? 35.103 65.827 -9.455 1.00 74.42 33 PRO B O 1
ATOM 3374 N N . GLY B 2 34 ? 34.771 63.673 -10.023 1.00 73.79 34 GLY B N 1
ATOM 3375 C CA . GLY B 2 34 ? 33.850 63.408 -8.932 1.00 72.09 34 GLY B CA 1
ATOM 3376 C C . GLY B 2 34 ? 34.289 63.592 -7.484 1.00 70.76 34 GLY B C 1
ATOM 3377 O O . GLY B 2 34 ? 35.479 63.718 -7.167 1.00 69.17 34 GLY B O 1
ATOM 3378 N N . ALA B 2 35 ? 33.292 63.574 -6.603 1.00 70.82 35 ALA B N 1
ATOM 3379 C CA . ALA B 2 35 ? 33.481 63.717 -5.171 1.00 70.37 35 ALA B CA 1
ATOM 3380 C C . ALA B 2 35 ? 34.368 62.647 -4.566 1.00 69.72 35 ALA B C 1
ATOM 3381 O O . ALA B 2 35 ? 34.263 61.465 -4.897 1.00 69.03 35 ALA B O 1
ATOM 3383 N N . LEU B 2 36 ? 35.239 63.102 -3.677 1.00 68.11 36 LEU B N 1
ATOM 3384 C CA . LEU B 2 36 ? 36.148 62.255 -2.942 1.00 66.71 36 LEU B CA 1
ATOM 3385 C C . LEU B 2 36 ? 35.734 62.645 -1.546 1.00 65.90 36 LEU B C 1
ATOM 3386 O O . LEU B 2 36 ? 35.964 63.781 -1.126 1.00 68.03 36 LEU B O 1
ATOM 3391 N N . VAL B 2 37 ? 35.101 61.729 -0.832 1.00 64.08 37 VAL B N 1
ATOM 3392 C CA . VAL B 2 37 ? 34.660 62.050 0.508 1.00 62.76 37 VAL B CA 1
ATOM 3393 C C . VAL B 2 37 ? 35.308 61.164 1.551 1.00 62.14 37 VAL B C 1
ATOM 3394 O O . VAL B 2 37 ? 35.505 59.971 1.345 1.00 61.38 37 VAL B O 1
ATOM 3398 N N . THR B 2 38 ? 35.655 61.773 2.671 1.00 62.69 38 THR B N 1
ATOM 3399 C CA . THR B 2 38 ? 36.269 61.053 3.773 1.00 63.41 38 THR B CA 1
ATOM 3400 C C . THR B 2 38 ? 35.530 61.444 5.037 1.00 63.87 38 THR B C 1
ATOM 3401 O O . THR B 2 38 ? 35.602 62.587 5.479 1.00 63.81 38 THR B O 1
ATOM 3405 N N . ILE B 2 39 ? 34.785 60.504 5.599 1.00 64.60 39 ILE B N 1
ATOM 3406 C CA . ILE B 2 39 ? 34.065 60.785 6.827 1.00 66.21 39 ILE B CA 1
ATOM 3407 C C . ILE B 2 39 ? 34.927 60.270 7.978 1.00 67.07 39 ILE B C 1
ATOM 3408 O O . ILE B 2 39 ? 34.952 59.077 8.281 1.00 66.22 39 ILE B O 1
ATOM 3413 N N . GLU B 2 40 ? 35.654 61.194 8.599 1.00 69.08 40 GLU B N 1
ATOM 3414 C CA . GLU B 2 40 ? 36.555 60.873 9.697 1.00 70.50 40 GLU B CA 1
ATOM 3415 C C . GLU B 2 40 ? 35.920 61.200 11.042 1.00 70.27 40 GLU B C 1
ATOM 3416 O O . GLU B 2 40 ? 35.425 62.308 11.240 1.00 70.65 40 GLU B O 1
ATOM 3422 N N . GLY B 2 41 ? 35.955 60.248 11.972 1.00 69.06 41 GLY B N 1
ATOM 3423 C CA . GLY B 2 41 ? 35.345 60.477 13.265 1.00 67.73 41 GLY B CA 1
ATOM 3424 C C . GLY B 2 41 ? 33.932 60.892 12.938 1.00 67.31 41 GLY B C 1
ATOM 3425 O O . GLY B 2 41 ? 33.209 60.157 12.266 1.00 67.86 41 GLY B O 1
ATOM 3426 N N . ASN B 2 42 ? 33.545 62.081 13.377 1.00 66.88 42 ASN B N 1
ATOM 3427 C CA . ASN B 2 42 ? 32.209 62.566 13.089 1.00 67.27 42 ASN B CA 1
ATOM 3428 C C . ASN B 2 42 ? 32.217 63.777 12.175 1.00 66.70 42 ASN B C 1
ATOM 3429 O O . ASN B 2 42 ? 31.403 64.691 12.313 1.00 66.29 42 ASN B O 1
ATOM 3434 N N . LYS B 2 43 ? 33.134 63.759 11.214 1.00 65.78 43 LYS B N 1
ATOM 3435 C CA . LYS B 2 43 ? 33.229 64.840 10.257 1.00 64.48 43 LYS B CA 1
ATOM 3436 C C . LYS B 2 43 ? 33.440 64.316 8.852 1.00 63.73 43 LYS B C 1
ATOM 3437 O O . LYS B 2 43 ? 34.142 63.329 8.625 1.00 63.61 43 LYS B O 1
ATOM 3443 N N . THR B 2 44 ? 32.808 65.000 7.913 1.00 62.89 44 THR B N 1
ATOM 3444 C CA . THR B 2 44 ? 32.910 64.655 6.512 1.00 61.02 44 THR B CA 1
ATOM 3445 C C . THR B 2 44 ? 33.917 65.624 5.922 1.00 61.06 44 THR B C 1
ATOM 3446 O O . THR B 2 44 ? 33.957 66.799 6.299 1.00 60.15 44 THR B O 1
ATOM 3450 N N . ILE B 2 45 ? 34.744 65.136 5.013 1.00 60.29 45 ILE B N 1
ATOM 3451 C CA . ILE B 2 45 ? 35.720 65.996 4.383 1.00 60.28 45 ILE B CA 1
ATOM 3452 C C . ILE B 2 45 ? 35.828 65.630 2.925 1.00 59.80 45 ILE B C 1
ATOM 3453 O O . ILE B 2 45 ? 36.064 64.480 2.565 1.00 58.73 45 ILE B O 1
ATOM 3458 N N . ILE B 2 46 ? 35.608 66.618 2.078 1.00 61.30 46 ILE B N 1
ATOM 3459 C CA . ILE B 2 46 ? 35.722 66.411 0.653 1.00 63.01 46 ILE B CA 1
ATOM 3460 C C . ILE B 2 46 ? 37.040 67.126 0.413 1.00 63.97 46 ILE B C 1
ATOM 3461 O O . ILE B 2 46 ? 37.140 68.344 0.551 1.00 63.92 46 ILE B O 1
ATOM 3466 N N . GLU B 2 47 ? 38.067 66.345 0.114 1.00 66.32 47 GLU B N 1
ATOM 3467 C CA . GLU B 2 47 ? 39.399 66.887 -0.103 1.00 68.64 47 GLU B CA 1
ATOM 3468 C C . GLU B 2 47 ? 39.732 67.052 -1.580 1.00 67.90 47 GLU B C 1
ATOM 3469 O O . GLU B 2 47 ? 40.890 67.264 -1.938 1.00 68.66 47 GLU B O 1
ATOM 3475 N N . ASN B 2 48 ? 38.726 66.938 -2.437 1.00 66.47 48 ASN B N 1
ATOM 3476 C CA . ASN B 2 48 ? 38.943 67.113 -3.858 1.00 65.14 48 ASN B CA 1
ATOM 3477 C C . ASN B 2 48 ? 38.316 68.446 -4.247 1.00 64.41 48 ASN B C 1
ATOM 3478 O O . ASN B 2 48 ? 38.375 68.856 -5.405 1.00 63.97 48 ASN B O 1
ATOM 3483 N N . PHE B 2 49 ? 37.743 69.120 -3.250 1.00 62.75 49 PHE B N 1
ATOM 3484 C CA . PHE B 2 49 ? 37.074 70.403 -3.421 1.00 62.04 49 PHE B CA 1
ATOM 3485 C C . PHE B 2 49 ? 37.686 71.344 -4.459 1.00 62.79 49 PHE B C 1
ATOM 3486 O O . PHE B 2 49 ? 37.032 71.670 -5.453 1.00 61.32 49 PHE B O 1
ATOM 3494 N N . LYS B 2 50 ? 38.919 71.797 -4.222 1.00 63.14 50 LYS B N 1
ATOM 3495 C CA . LYS B 2 50 ? 39.577 72.723 -5.149 1.00 62.35 50 LYS B CA 1
ATOM 3496 C C . LYS B 2 50 ? 39.445 72.256 -6.588 1.00 60.81 50 LYS B C 1
ATOM 3497 O O . LYS B 2 50 ? 39.247 73.060 -7.492 1.00 60.55 50 LYS B O 1
ATOM 3503 N N . ASP B 2 51 ? 39.584 70.952 -6.795 1.00 59.60 51 ASP B N 1
ATOM 3504 C CA . ASP B 2 51 ? 39.481 70.387 -8.127 1.00 59.77 51 ASP B CA 1
ATOM 3505 C C . ASP B 2 51 ? 38.103 70.692 -8.697 1.00 59.95 51 ASP B C 1
ATOM 3506 O O . ASP B 2 51 ? 37.985 71.163 -9.831 1.00 60.79 51 ASP B O 1
ATOM 3511 N N . ILE B 2 52 ? 37.064 70.447 -7.901 1.00 58.55 52 ILE B N 1
ATOM 3512 C CA . ILE B 2 52 ? 35.701 70.713 -8.340 1.00 56.37 52 ILE B CA 1
ATOM 3513 C C . ILE B 2 52 ? 35.548 72.194 -8.712 1.00 56.85 52 ILE B C 1
ATOM 3514 O O . ILE B 2 52 ? 35.232 72.524 -9.854 1.00 56.33 52 ILE B O 1
ATOM 3519 N N . ALA B 2 53 ? 35.793 73.081 -7.754 1.00 57.60 53 ALA B N 1
ATOM 3520 C CA . ALA B 2 53 ? 35.672 74.519 -7.989 1.00 57.98 53 ALA B CA 1
ATOM 3521 C C . ALA B 2 53 ? 36.540 75.004 -9.151 1.00 58.66 53 ALA B C 1
ATOM 3522 O O . ALA B 2 53 ? 36.069 75.744 -10.018 1.00 59.94 53 ALA B O 1
ATOM 3524 N N . ASP B 2 54 ? 37.802 74.586 -9.168 1.00 58.37 54 ASP B N 1
ATOM 3525 C CA . ASP B 2 54 ? 38.728 74.991 -10.221 1.00 57.96 54 ASP B CA 1
ATOM 3526 C C . ASP B 2 54 ? 38.426 74.344 -11.564 1.00 58.12 54 ASP B C 1
ATOM 3527 O O . ASP B 2 54 ? 38.984 74.735 -12.586 1.00 58.52 54 ASP B O 1
ATOM 3532 N N . ALA B 2 55 ? 37.551 73.347 -11.561 1.00 57.14 55 ALA B N 1
ATOM 3533 C CA . ALA B 2 55 ? 37.172 72.680 -12.797 1.00 56.39 55 ALA B CA 1
ATOM 3534 C C . ALA B 2 55 ? 35.927 73.389 -13.305 1.00 56.40 55 ALA B C 1
ATOM 3535 O O . ALA B 2 55 ? 35.666 73.448 -14.508 1.00 57.45 55 ALA B O 1
ATOM 3537 N N . LEU B 2 56 ? 35.169 73.937 -12.363 1.00 55.93 56 LEU B N 1
ATOM 3538 C CA . LEU B 2 56 ? 33.936 74.650 -12.662 1.00 56.58 56 LEU B CA 1
ATOM 3539 C C . LEU B 2 56 ? 34.222 76.121 -12.913 1.00 56.92 56 LEU B C 1
ATOM 3540 O O . LEU B 2 56 ? 33.352 76.870 -13.342 1.00 56.57 56 LEU B O 1
ATOM 3545 N N . ASN B 2 57 ? 35.458 76.519 -12.646 1.00 57.65 57 ASN B N 1
ATOM 3546 C CA . ASN B 2 57 ? 35.879 77.898 -12.811 1.00 57.87 57 ASN B CA 1
ATOM 3547 C C . ASN B 2 57 ? 34.975 78.833 -12.020 1.00 57.86 57 ASN B C 1
ATOM 3548 O O . ASN B 2 57 ? 34.635 79.928 -12.472 1.00 57.52 57 ASN B O 1
ATOM 3553 N N . ARG B 2 58 ? 34.561 78.365 -10.849 1.00 58.24 58 ARG B N 1
ATOM 3554 C CA . ARG B 2 58 ? 33.745 79.155 -9.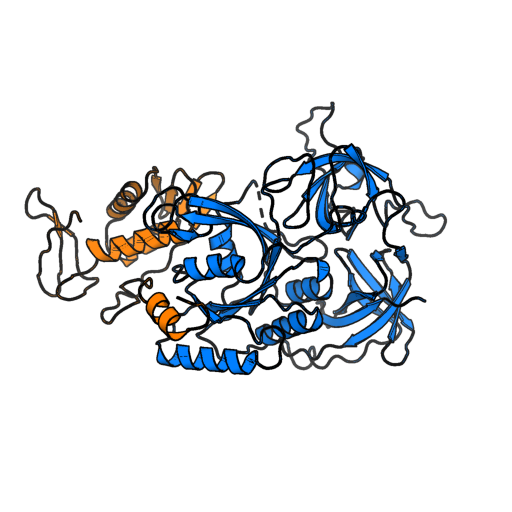951 1.00 59.45 58 ARG B CA 1
ATOM 3555 C C . ARG B 2 58 ? 34.651 79.366 -8.771 1.00 60.15 58 ARG B C 1
ATOM 3556 O O . ARG B 2 58 ? 35.738 78.796 -8.715 1.00 59.60 58 ARG B O 1
ATOM 3564 N N . ASP B 2 59 ? 34.221 80.196 -7.838 1.00 62.25 59 ASP B N 1
ATOM 3565 C CA . ASP B 2 59 ? 35.030 80.501 -6.674 1.00 63.65 59 ASP B CA 1
ATOM 3566 C C . ASP B 2 59 ? 35.115 79.324 -5.707 1.00 63.73 59 ASP B C 1
ATOM 3567 O O . ASP B 2 59 ? 34.364 78.354 -5.823 1.00 65.67 59 ASP B O 1
ATOM 3572 N N . PRO B 2 60 ? 36.040 79.388 -4.739 1.00 63.87 60 PRO B N 1
ATOM 3573 C CA . PRO B 2 60 ? 36.155 78.283 -3.786 1.00 62.90 60 PRO B CA 1
ATOM 3574 C C . PRO B 2 60 ? 35.044 78.401 -2.749 1.00 62.20 60 PRO B C 1
ATOM 3575 O O . PRO B 2 60 ? 34.341 77.441 -2.456 1.00 62.36 60 PRO B O 1
ATOM 3579 N N . GLN B 2 61 ? 34.896 79.602 -2.202 1.00 61.55 61 GLN B N 1
ATOM 3580 C CA . GLN B 2 61 ? 33.899 79.864 -1.171 1.00 60.78 61 GLN B CA 1
ATOM 3581 C C . GLN B 2 61 ? 32.486 80.081 -1.671 1.00 58.72 61 GLN B C 1
ATOM 3582 O O . GLN B 2 61 ? 31.545 80.182 -0.878 1.00 57.83 61 GLN B O 1
ATOM 3588 N N . HIS B 2 62 ? 32.330 80.146 -2.984 1.00 57.03 62 HIS B N 1
ATOM 3589 C CA . HIS B 2 62 ? 31.005 80.338 -3.537 1.00 55.70 62 HIS B CA 1
ATOM 3590 C C . HIS B 2 62 ? 30.334 78.978 -3.512 1.00 55.99 62 HIS B C 1
ATOM 3591 O O . HIS B 2 62 ? 29.119 78.869 -3.629 1.00 56.18 62 HIS B O 1
ATOM 3598 N N . LEU B 2 63 ? 31.141 77.936 -3.345 1.00 55.42 63 LEU B N 1
ATOM 3599 C CA . LEU B 2 63 ? 30.614 76.582 -3.307 1.00 55.69 63 LEU B CA 1
ATOM 3600 C C . LEU B 2 63 ? 30.417 76.088 -1.882 1.00 56.02 63 LEU B C 1
ATOM 3601 O O . LEU B 2 63 ? 29.411 75.459 -1.581 1.00 55.15 63 LEU B O 1
ATOM 3606 N N . LEU B 2 64 ? 31.385 76.364 -1.013 1.00 56.97 64 LEU B N 1
ATOM 3607 C CA . LEU B 2 64 ? 31.302 75.977 0.396 1.00 58.39 64 LEU B CA 1
ATOM 3608 C C . LEU B 2 64 ? 29.937 76.456 0.889 1.00 58.27 64 LEU B C 1
ATOM 3609 O O . LEU B 2 64 ? 29.276 75.780 1.672 1.00 56.40 64 LEU B O 1
ATOM 3614 N N . LYS B 2 65 ? 29.523 77.625 0.404 1.00 60.30 65 LYS B N 1
ATOM 3615 C CA . LYS B 2 65 ? 28.247 78.239 0.773 1.00 62.49 65 LYS B CA 1
ATOM 3616 C C . LYS B 2 65 ? 27.021 77.551 0.184 1.00 62.45 65 LYS B C 1
ATOM 3617 O O . LYS B 2 65 ? 26.127 77.149 0.924 1.00 62.34 65 LYS B O 1
ATOM 3623 N N . PHE B 2 66 ? 26.983 77.401 -1.138 1.00 62.61 66 PHE B N 1
ATOM 3624 C CA . PHE B 2 66 ? 25.851 76.739 -1.785 1.00 63.28 66 PHE B CA 1
ATOM 3625 C C . PHE B 2 66 ? 25.578 75.431 -1.070 1.00 64.30 66 PHE B C 1
ATOM 3626 O O . PHE B 2 66 ? 24.454 74.938 -1.044 1.00 63.80 66 PHE B O 1
ATOM 3634 N N . LEU B 2 67 ? 26.637 74.879 -0.494 1.00 66.56 67 LEU B N 1
ATOM 3635 C CA . LEU B 2 67 ? 26.561 73.626 0.235 1.00 67.43 67 LEU B CA 1
ATOM 3636 C C . LEU B 2 67 ? 25.935 73.767 1.609 1.00 67.80 67 LEU B C 1
ATOM 3637 O O . LEU B 2 67 ? 24.845 73.271 1.841 1.00 69.00 67 LEU B O 1
ATOM 3642 N N . LEU B 2 68 ? 26.620 74.449 2.519 1.00 68.01 68 LEU B N 1
ATOM 3643 C CA . LEU B 2 68 ? 26.106 74.639 3.876 1.00 68.77 68 LEU B CA 1
ATOM 3644 C C . LEU B 2 68 ? 24.682 75.183 3.848 1.00 69.13 68 LEU B C 1
ATOM 3645 O O . LEU B 2 68 ? 24.028 75.281 4.886 1.00 69.47 68 LEU B O 1
ATOM 3650 N N . ARG B 2 69 ? 24.214 75.558 2.663 1.00 69.28 69 ARG B N 1
ATOM 3651 C CA . ARG B 2 69 ? 22.862 76.069 2.508 1.00 69.68 69 ARG B CA 1
ATOM 3652 C C . ARG B 2 69 ? 21.926 74.898 2.256 1.00 71.11 69 ARG B C 1
ATOM 3653 O O . ARG B 2 69 ? 20.949 74.702 2.981 1.00 71.69 69 ARG B O 1
ATOM 3661 N N . GLU B 2 70 ? 22.233 74.130 1.214 1.00 71.96 70 GLU B N 1
ATOM 3662 C CA . GLU B 2 70 ? 21.446 72.962 0.838 1.00 72.72 70 GLU B CA 1
ATOM 3663 C C . GLU B 2 70 ? 21.595 71.903 1.915 1.00 72.60 70 GLU B C 1
ATOM 3664 O O . GLU B 2 70 ? 20.778 70.988 2.046 1.00 72.41 70 GLU B O 1
ATOM 3670 N N . ILE B 2 71 ? 22.671 72.043 2.673 1.00 72.66 71 ILE B N 1
ATOM 3671 C CA . ILE B 2 71 ? 22.995 71.153 3.770 1.00 73.52 71 ILE B CA 1
ATOM 3672 C C . ILE B 2 71 ? 23.010 72.054 4.995 1.00 74.75 71 ILE B C 1
ATOM 3673 O O . ILE B 2 71 ? 23.060 73.273 4.866 1.00 75.70 71 ILE B O 1
ATOM 3678 N N . ALA B 2 72 ? 22.930 71.465 6.178 1.00 75.65 72 ALA B N 1
ATOM 3679 C CA . ALA B 2 72 ? 22.971 72.254 7.397 1.00 77.04 72 ALA B CA 1
ATOM 3680 C C . ALA B 2 72 ? 24.071 71.713 8.296 1.00 78.32 72 ALA B C 1
ATOM 3681 O O . ALA B 2 72 ? 23.827 70.901 9.195 1.00 79.75 72 ALA B O 1
ATOM 3683 N N . THR B 2 73 ? 25.288 72.151 8.002 1.00 77.95 73 THR B N 1
ATOM 3684 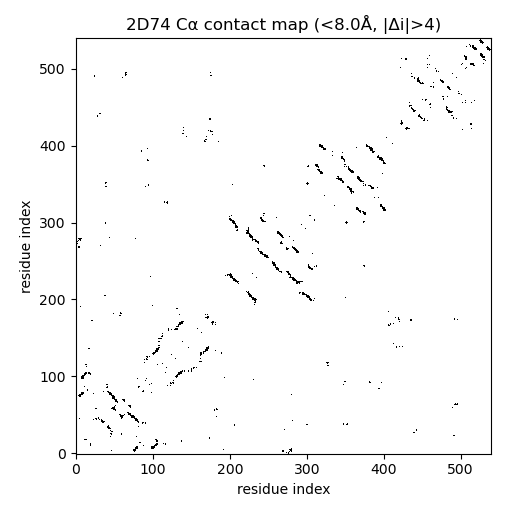C CA . THR B 2 73 ? 26.474 71.786 8.754 1.00 77.69 73 THR B CA 1
ATOM 3685 C C . THR B 2 73 ? 27.337 73.010 8.572 1.00 79.72 73 THR B C 1
ATOM 3686 O O . THR B 2 73 ? 26.929 73.977 7.922 1.00 80.46 73 THR B O 1
ATOM 3690 N N . ALA B 2 74 ? 28.530 72.973 9.138 1.00 80.66 74 ALA B N 1
ATOM 3691 C CA . ALA B 2 74 ? 29.435 74.091 8.989 1.00 80.84 74 ALA B CA 1
ATOM 3692 C C . ALA B 2 74 ? 30.786 73.552 8.579 1.00 81.51 74 ALA B C 1
ATOM 3693 O O . ALA B 2 74 ? 31.265 72.557 9.129 1.00 81.80 74 ALA B O 1
ATOM 3695 N N . GLY B 2 75 ? 31.389 74.204 7.597 1.00 81.82 75 GLY B N 1
ATOM 3696 C CA . GLY B 2 75 ? 32.688 73.780 7.138 1.00 81.79 75 GLY B CA 1
ATOM 3697 C C . GLY B 2 75 ? 33.571 74.965 6.849 1.00 81.88 75 GLY B C 1
ATOM 3698 O O . GLY B 2 75 ? 33.094 76.085 6.678 1.00 81.68 75 GLY B O 1
ATOM 3699 N N . THR B 2 76 ? 34.867 74.712 6.799 1.00 82.17 76 THR B N 1
ATOM 3700 C CA . THR B 2 76 ? 35.838 75.745 6.507 1.00 82.70 76 THR B CA 1
ATOM 3701 C C . THR B 2 76 ? 36.646 75.214 5.333 1.00 82.72 76 THR B C 1
ATOM 3702 O O . THR B 2 76 ? 36.699 74.003 5.122 1.00 82.87 76 THR B O 1
ATOM 3706 N N . LEU B 2 77 ? 37.252 76.099 4.551 1.00 82.24 77 LEU B N 1
ATOM 3707 C CA . LEU B 2 77 ? 38.057 75.627 3.440 1.00 82.11 77 LEU B CA 1
ATOM 3708 C C . LEU B 2 77 ? 39.518 75.717 3.838 1.00 82.73 77 LEU B C 1
ATOM 3709 O O . LEU B 2 77 ? 39.883 76.486 4.723 1.00 83.00 77 LEU B O 1
ATOM 3714 N N . GLU B 2 78 ? 40.350 74.913 3.197 1.00 84.26 78 GLU B N 1
ATOM 3715 C CA . GLU B 2 78 ? 41.768 74.920 3.497 1.00 85.45 78 GLU B CA 1
ATOM 3716 C C . GLU B 2 78 ? 42.515 74.164 2.422 1.00 83.88 78 GLU B C 1
ATOM 3717 O O . GLU B 2 78 ? 41.969 73.257 1.801 1.00 84.05 78 GLU B O 1
ATOM 3723 N N . GLY B 2 79 ? 43.765 74.548 2.212 1.00 82.39 79 GLY B N 1
ATOM 3724 C CA . GLY B 2 79 ? 44.583 73.886 1.218 1.00 81.20 79 GLY B CA 1
ATOM 3725 C C . GLY B 2 79 ? 43.865 72.880 0.344 1.00 80.27 79 GLY B C 1
ATOM 3726 O O . GLY B 2 79 ? 44.191 71.692 0.363 1.00 80.24 79 GLY B O 1
ATOM 3727 N N . ARG B 2 80 ? 42.862 73.359 -0.393 1.00 79.58 80 ARG B N 1
ATOM 3728 C CA . ARG B 2 80 ? 42.100 72.539 -1.339 1.00 78.84 80 ARG B CA 1
ATOM 3729 C C . ARG B 2 80 ? 41.238 71.405 -0.797 1.00 76.49 80 ARG B C 1
ATOM 3730 O O . ARG B 2 80 ? 40.995 70.427 -1.497 1.00 76.18 80 ARG B O 1
ATOM 3738 N N . ARG B 2 81 ? 40.789 71.528 0.446 1.00 74.40 81 ARG B N 1
ATOM 3739 C CA . ARG B 2 81 ? 39.932 70.511 1.052 1.00 71.82 81 ARG B CA 1
ATOM 3740 C C . ARG B 2 81 ? 38.813 71.223 1.808 1.00 70.03 81 ARG B C 1
ATOM 3741 O O . ARG B 2 81 ? 38.784 72.450 1.862 1.00 70.10 81 ARG B O 1
ATOM 3749 N N . VAL B 2 82 ? 37.907 70.461 2.412 1.00 68.11 82 VAL B N 1
ATOM 3750 C CA . VAL B 2 82 ? 36.807 71.066 3.166 1.00 65.76 82 VAL B CA 1
ATOM 3751 C C . VAL B 2 82 ? 36.321 70.198 4.322 1.00 63.97 82 VAL B C 1
ATOM 3752 O O . VAL B 2 82 ? 36.105 69.000 4.159 1.00 63.95 82 VAL B O 1
ATOM 3756 N N . VAL B 2 83 ? 36.152 70.810 5.490 1.00 61.86 83 VAL B N 1
ATOM 3757 C CA . VAL B 2 83 ? 35.680 70.097 6.671 1.00 61.54 83 VAL B CA 1
ATOM 3758 C C . VAL B 2 83 ? 34.196 70.349 6.916 1.00 61.84 83 VAL B C 1
ATOM 3759 O O . VAL B 2 83 ? 33.775 71.489 7.091 1.00 61.48 83 VAL B O 1
ATOM 3763 N N . LEU B 2 84 ? 33.407 69.278 6.898 1.00 61.67 84 LEU B N 1
ATOM 3764 C CA . LEU B 2 84 ? 31.977 69.372 7.157 1.00 61.82 84 LEU B CA 1
ATOM 3765 C C . LEU B 2 84 ? 31.777 68.831 8.575 1.00 62.74 84 LEU B C 1
ATOM 3766 O O . LEU B 2 84 ? 32.435 67.873 8.974 1.00 62.22 84 LEU B O 1
ATOM 3771 N N . GLN B 2 85 ? 30.872 69.452 9.328 1.00 65.04 85 GLN B N 1
ATOM 3772 C CA . GLN B 2 85 ? 30.615 69.081 10.727 1.00 66.13 85 GLN B CA 1
ATOM 3773 C C . GLN B 2 85 ? 29.824 67.829 11.103 1.00 64.42 85 GLN B C 1
ATOM 3774 O O . GLN B 2 85 ? 29.762 67.484 12.281 1.00 65.63 85 GLN B O 1
ATOM 3780 N N . GLY B 2 86 ? 29.211 67.158 10.139 1.00 61.63 86 GLY B N 1
ATOM 3781 C CA . GLY B 2 86 ? 28.459 65.963 10.460 1.00 56.63 86 GLY B CA 1
ATOM 3782 C C . GLY B 2 86 ? 28.914 64.818 9.590 1.00 54.11 86 GLY B C 1
ATOM 3783 O O . GLY B 2 86 ? 30.054 64.778 9.128 1.00 54.52 86 GLY B O 1
ATOM 3784 N N . ARG B 2 87 ? 28.009 63.879 9.367 1.00 52.40 87 ARG B N 1
ATOM 3785 C CA . ARG B 2 87 ? 28.301 62.726 8.538 1.00 50.01 87 ARG B CA 1
ATOM 3786 C C . ARG B 2 87 ? 27.499 62.868 7.262 1.00 47.29 87 ARG B C 1
ATOM 3787 O O . ARG B 2 87 ? 26.293 63.114 7.308 1.00 45.53 87 ARG B O 1
ATOM 3795 N N . PHE B 2 88 ? 28.166 62.718 6.125 1.00 44.80 88 PHE B N 1
ATOM 3796 C CA . PHE B 2 88 ? 27.488 62.843 4.849 1.00 44.02 88 PHE B CA 1
ATOM 3797 C C . PHE B 2 88 ? 28.040 61.879 3.831 1.00 43.10 88 PHE B C 1
ATOM 3798 O O . PHE B 2 88 ? 29.226 61.920 3.498 1.00 43.30 88 PHE B O 1
ATOM 3806 N N . THR B 2 89 ? 27.171 61.010 3.331 1.00 42.32 89 THR B N 1
ATOM 3807 C CA . THR B 2 89 ? 27.588 60.036 2.345 1.00 42.88 89 THR B CA 1
ATOM 3808 C C . THR B 2 89 ? 28.055 60.780 1.100 1.00 44.09 89 THR B C 1
ATOM 3809 O O . THR B 2 89 ? 27.605 61.896 0.820 1.00 45.19 89 THR B O 1
ATOM 3813 N N . PRO B 2 90 ? 28.985 60.178 0.346 1.00 43.79 90 PRO B N 1
ATOM 3814 C CA . PRO B 2 90 ? 29.525 60.773 -0.878 1.00 42.55 90 PRO B CA 1
ATOM 3815 C C . PRO B 2 90 ? 28.425 61.147 -1.863 1.00 40.56 90 PRO B C 1
ATOM 3816 O O . PRO B 2 90 ? 28.559 62.105 -2.622 1.00 40.08 90 PRO B O 1
ATOM 3820 N N . TYR B 2 91 ? 27.331 60.391 -1.829 1.00 39.05 91 TYR B N 1
ATOM 3821 C CA . TYR B 2 91 ? 26.217 60.626 -2.732 1.00 37.42 91 TYR B CA 1
ATOM 3822 C C . TYR B 2 91 ? 25.336 61.791 -2.309 1.00 38.25 91 TYR B C 1
ATOM 3823 O O . TYR B 2 91 ? 24.696 62.418 -3.150 1.00 38.63 91 TYR B O 1
ATOM 3832 N N . LEU B 2 92 ? 25.296 62.082 -1.014 1.00 38.46 92 LEU B N 1
ATOM 3833 C CA . LEU B 2 92 ? 24.498 63.202 -0.538 1.00 38.14 92 LEU B CA 1
ATOM 3834 C C . LEU B 2 92 ? 25.188 64.445 -1.108 1.00 39.44 92 LEU B C 1
ATOM 3835 O O . LEU B 2 92 ? 24.543 65.310 -1.703 1.00 40.07 92 LEU B O 1
ATOM 3840 N N . ILE B 2 93 ? 26.507 64.510 -0.944 1.00 39.66 93 ILE B N 1
ATOM 3841 C CA . ILE B 2 93 ? 27.304 65.623 -1.459 1.00 39.25 93 ILE B CA 1
ATOM 3842 C C . ILE B 2 93 ? 27.332 65.567 -2.984 1.00 40.20 93 ILE B C 1
ATOM 3843 O O . ILE B 2 93 ? 27.212 66.588 -3.657 1.00 40.31 93 ILE B O 1
ATOM 3848 N N . ALA B 2 94 ? 27.485 64.366 -3.527 1.00 41.82 94 ALA B N 1
ATOM 3849 C CA . ALA B 2 94 ? 27.515 64.187 -4.971 1.00 44.27 94 ALA B CA 1
ATOM 3850 C C . ALA B 2 94 ? 26.238 64.754 -5.575 1.00 46.10 94 ALA B C 1
ATOM 3851 O O . ALA B 2 94 ? 26.235 65.229 -6.710 1.00 47.75 94 ALA B O 1
ATOM 3853 N N . ASN B 2 95 ? 25.156 64.710 -4.805 1.00 47.48 95 ASN B N 1
ATOM 3854 C CA . ASN B 2 95 ? 23.867 65.209 -5.270 1.00 49.39 95 ASN B CA 1
ATOM 3855 C C . ASN B 2 95 ? 23.707 66.726 -5.254 1.00 50.54 95 ASN B C 1
ATOM 3856 O O . ASN B 2 95 ? 22.926 67.280 -6.030 1.00 50.55 95 ASN B O 1
ATOM 3861 N N . LYS B 2 96 ? 24.425 67.394 -4.360 1.00 51.27 96 LYS B N 1
ATOM 3862 C CA . LYS B 2 96 ? 24.327 68.841 -4.250 1.00 52.50 96 LYS B CA 1
ATOM 3863 C C . LYS B 2 96 ? 25.212 69.527 -5.285 1.00 53.18 96 LYS B C 1
ATOM 3864 O O . LYS B 2 96 ? 24.816 70.534 -5.880 1.00 53.72 96 LYS B O 1
ATOM 3870 N N . LEU B 2 97 ? 26.407 68.985 -5.502 1.00 52.68 97 LEU B N 1
ATOM 3871 C CA . LEU B 2 97 ? 27.322 69.550 -6.485 1.00 53.31 97 LEU B CA 1
ATOM 3872 C C . LEU B 2 97 ? 26.626 69.502 -7.846 1.00 54.51 97 LEU B C 1
ATOM 3873 O O . LEU B 2 97 ? 26.807 70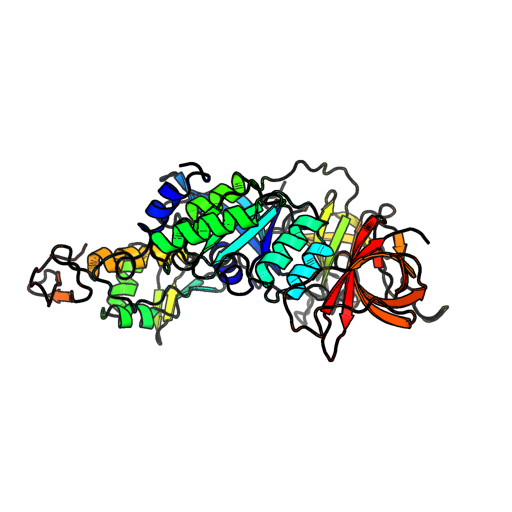.381 -8.688 1.00 54.53 97 LEU B O 1
ATOM 3878 N N . LYS B 2 98 ? 25.819 68.464 -8.039 1.00 56.14 98 LYS B N 1
ATOM 3879 C CA . LYS B 2 98 ? 25.066 68.275 -9.275 1.00 57.47 98 LYS B CA 1
ATOM 3880 C C . LYS B 2 98 ? 24.111 69.440 -9.495 1.00 56.53 98 LYS B C 1
ATOM 3881 O O . LYS B 2 98 ? 23.918 69.893 -10.620 1.00 56.55 98 LYS B O 1
ATOM 3887 N N . LYS B 2 99 ? 23.518 69.922 -8.410 1.00 56.82 99 LYS B N 1
ATOM 3888 C CA . LYS B 2 99 ? 22.574 71.031 -8.472 1.00 57.20 99 LYS B CA 1
ATOM 3889 C C . LYS B 2 99 ? 23.277 72.351 -8.745 1.00 57.43 99 LYS B C 1
ATOM 3890 O O . LYS B 2 99 ? 22.804 73.170 -9.537 1.00 57.67 99 LYS B O 1
ATOM 3896 N N . TYR B 2 100 ? 24.409 72.545 -8.081 1.00 57.29 100 TYR B N 1
ATOM 3897 C CA . TYR B 2 100 ? 25.204 73.758 -8.235 1.00 57.25 100 TYR B CA 1
ATOM 3898 C C . TYR B 2 100 ? 25.527 73.993 -9.702 1.00 56.15 100 TYR B C 1
ATOM 3899 O O . TYR B 2 100 ? 25.310 75.078 -10.237 1.00 54.98 100 TYR B O 1
ATOM 3908 N N . ILE B 2 101 ? 26.065 72.961 -10.338 1.00 55.78 101 ILE B N 1
ATOM 3909 C CA . ILE B 2 101 ? 26.431 73.031 -11.742 1.00 55.78 101 ILE B CA 1
ATOM 3910 C C . ILE B 2 101 ? 25.226 73.423 -12.572 1.00 56.56 101 ILE B C 1
ATOM 3911 O O . ILE B 2 101 ? 25.348 74.115 -13.582 1.00 55.69 101 ILE B O 1
ATOM 3916 N N . LYS B 2 102 ? 24.057 72.982 -12.127 1.00 58.52 102 LYS B N 1
ATOM 3917 C CA . LYS B 2 102 ? 22.815 73.262 -12.827 1.00 59.81 102 LYS B CA 1
ATOM 3918 C C . LYS B 2 102 ? 22.311 74.695 -12.678 1.00 60.72 102 LYS B C 1
ATOM 3919 O O . LYS B 2 102 ? 21.854 75.295 -13.653 1.00 61.42 102 LYS B O 1
ATOM 3925 N N . GLU B 2 103 ? 22.395 75.259 -11.476 1.00 61.11 103 GLU B N 1
ATOM 3926 C CA . GLU B 2 103 ? 21.914 76.621 -11.287 1.00 61.46 103 GLU B CA 1
ATOM 3927 C C . GLU B 2 103 ? 22.969 77.708 -11.112 1.00 61.16 103 GLU B C 1
ATOM 3928 O O . GLU B 2 103 ? 22.629 78.885 -10.986 1.00 62.59 103 GLU B O 1
ATOM 3934 N N . TYR B 2 104 ? 24.244 77.336 -11.136 1.00 60.71 104 TYR B N 1
ATOM 3935 C CA . TYR B 2 104 ? 25.308 78.321 -10.958 1.00 59.61 104 TYR B CA 1
ATOM 3936 C C . TYR B 2 104 ? 26.462 78.188 -11.947 1.00 58.65 104 TYR B C 1
ATOM 3937 O O . TYR B 2 104 ? 27.383 79.011 -11.936 1.00 58.84 104 TYR B O 1
ATOM 3946 N N . VAL B 2 105 ? 26.430 77.167 -12.798 1.00 58.10 105 VAL B N 1
ATOM 3947 C CA . VAL B 2 105 ? 27.519 76.980 -13.753 1.00 58.12 105 VAL B CA 1
ATOM 3948 C C . VAL B 2 105 ? 27.091 76.742 -15.205 1.00 59.03 105 VAL B C 1
ATOM 3949 O O . VAL B 2 105 ? 27.939 76.702 -16.098 1.00 59.91 105 VAL B O 1
ATOM 3953 N N . ILE B 2 106 ? 25.792 76.611 -15.465 1.00 59.52 106 ILE B N 1
ATOM 3954 C CA . ILE B 2 106 ? 25.342 76.403 -16.842 1.00 60.10 106 ILE B CA 1
ATOM 3955 C C . ILE B 2 106 ? 24.296 77.409 -17.313 1.00 61.92 106 ILE B C 1
ATOM 3956 O O . ILE B 2 106 ? 23.472 77.888 -16.536 1.00 62.85 106 ILE B O 1
ATOM 3961 N N . CYS B 2 107 ? 24.346 77.712 -18.604 1.00 63.31 107 CYS B N 1
ATOM 3962 C CA . CYS B 2 107 ? 23.418 78.630 -19.223 1.00 65.13 107 CYS B CA 1
ATOM 3963 C C . CYS B 2 107 ? 22.181 77.852 -19.684 1.00 66.14 107 CYS B C 1
ATOM 3964 O O . CYS B 2 107 ? 22.267 76.990 -20.554 1.00 65.86 107 CYS B O 1
ATOM 3967 N N . PRO B 2 108 ? 21.006 78.157 -19.108 1.00 67.23 108 PRO B N 1
ATOM 3968 C CA . PRO B 2 108 ? 19.725 77.511 -19.417 1.00 68.54 108 PRO B CA 1
ATOM 3969 C C . PRO B 2 108 ? 19.113 77.835 -20.775 1.00 70.33 108 PRO B C 1
ATOM 3970 O O . PRO B 2 108 ? 18.102 77.249 -21.164 1.00 70.88 108 PRO B O 1
ATOM 3974 N N . VAL B 2 109 ? 19.730 78.763 -21.494 1.00 72.00 109 VAL B N 1
ATOM 3975 C CA . VAL B 2 109 ? 19.263 79.130 -22.825 1.00 73.39 109 VAL B CA 1
ATOM 3976 C C . VAL B 2 109 ? 20.124 78.358 -23.835 1.00 74.62 109 VAL B C 1
ATOM 3977 O O . VAL B 2 109 ? 19.609 77.615 -24.689 1.00 75.40 109 VAL B O 1
ATOM 3981 N N . CYS B 2 110 ? 21.438 78.540 -23.716 1.00 75.23 110 CYS B N 1
ATOM 3982 C CA . CYS B 2 110 ? 22.413 77.842 -24.542 1.00 75.40 110 CYS B CA 1
ATOM 3983 C C . CYS B 2 110 ? 23.320 77.186 -23.483 1.00 77.38 110 CYS B C 1
ATOM 3984 O O . CYS B 2 110 ? 24.106 77.863 -22.800 1.00 79.76 110 CYS B O 1
ATOM 3987 N N . GLY B 2 111 ? 23.192 75.873 -23.315 1.00 77.23 111 GLY B N 1
ATOM 3988 C CA . GLY B 2 111 ? 23.997 75.196 -22.304 1.00 77.11 111 GLY B CA 1
ATOM 3989 C C . GLY B 2 111 ? 25.486 75.507 -22.390 1.00 78.11 111 GLY B C 1
ATOM 3990 O O . GLY B 2 111 ? 26.089 75.236 -23.417 1.00 79.61 111 GLY B O 1
ATOM 3991 N N . SER B 2 112 ? 26.091 76.077 -21.346 1.00 77.74 112 SER B N 1
ATOM 3992 C CA . SER B 2 112 ? 27.517 76.402 -21.424 1.00 77.22 112 SER B CA 1
ATOM 3993 C C . SER B 2 112 ? 28.237 76.575 -20.091 1.00 77.09 112 SER B C 1
ATOM 3994 O O . SER B 2 112 ? 27.889 77.430 -19.282 1.00 78.04 112 SER B O 1
ATOM 3997 N N . PRO B 2 113 ? 29.283 75.769 -19.866 1.00 76.11 113 PRO B N 1
ATOM 3998 C CA . PRO B 2 113 ? 30.118 75.770 -18.659 1.00 75.68 113 PRO B CA 1
ATOM 3999 C C . PRO B 2 113 ? 30.742 77.145 -18.570 1.00 76.04 113 PRO B C 1
ATOM 4000 O O . PRO B 2 113 ? 31.306 77.533 -17.551 1.00 76.14 113 PRO B O 1
ATOM 4004 N N . ASP B 2 114 ? 30.579 77.891 -19.657 1.00 76.77 114 ASP B N 1
ATOM 4005 C CA . ASP B 2 114 ? 31.120 79.228 -19.780 1.00 78.43 114 ASP B CA 1
ATOM 4006 C C . ASP B 2 114 ? 30.329 80.329 -19.114 1.00 78.78 114 ASP B C 1
ATOM 4007 O O . ASP B 2 114 ? 30.598 81.509 -19.345 1.00 79.02 114 ASP B O 1
ATOM 4012 N N . THR B 2 115 ? 29.346 79.967 -18.300 1.00 79.07 115 THR B N 1
ATOM 4013 C CA . THR B 2 115 ? 28.616 81.003 -17.613 1.00 79.57 115 THR B CA 1
ATOM 4014 C C . THR B 2 115 ? 29.664 81.442 -16.608 1.00 78.70 115 THR B C 1
ATOM 4015 O O . THR B 2 115 ? 30.627 80.722 -16.342 1.00 78.45 115 THR B O 1
ATOM 4019 N N . LYS B 2 116 ? 29.497 82.637 -16.079 1.00 78.36 116 LYS B N 1
ATOM 4020 C CA . LYS B 2 116 ? 30.435 83.163 -15.117 1.00 78.46 116 LYS B CA 1
ATOM 4021 C C . LYS B 2 116 ? 29.610 84.068 -14.252 1.00 78.33 116 LYS B C 1
ATOM 4022 O O . LYS B 2 116 ? 28.591 84.592 -14.687 1.00 77.94 116 LYS B O 1
ATOM 4028 N N . ILE B 2 117 ? 30.045 84.254 -13.023 1.00 78.58 117 ILE B N 1
ATOM 4029 C CA . ILE B 2 117 ? 29.296 85.094 -12.128 1.00 79.50 117 ILE B CA 1
ATOM 4030 C C . ILE B 2 117 ? 29.558 86.587 -12.322 1.00 79.50 117 ILE B C 1
ATOM 4031 O O . ILE B 2 117 ? 30.693 87.049 -12.236 1.00 79.73 117 ILE B O 1
ATOM 4036 N N . ILE B 2 118 ? 28.492 87.334 -12.597 1.00 80.60 118 ILE B N 1
ATOM 4037 C CA . ILE B 2 118 ? 28.596 88.772 -12.798 1.00 82.06 118 ILE B CA 1
ATOM 4038 C C . ILE B 2 118 ? 27.820 89.464 -11.677 1.00 83.26 118 ILE B C 1
ATOM 4039 O O . ILE B 2 118 ? 27.035 88.831 -10.972 1.00 83.79 118 ILE B O 1
ATOM 4044 N N . LYS B 2 119 ? 28.072 90.752 -11.493 1.00 85.22 119 LYS B N 1
ATOM 4045 C CA . LYS B 2 119 ? 27.416 91.542 -10.452 1.00 86.93 119 LYS B CA 1
ATOM 4046 C C . LYS B 2 119 ? 27.163 92.894 -11.099 1.00 87.45 119 LYS B C 1
ATOM 4047 O O . LYS B 2 119 ? 28.096 93.677 -11.258 1.00 87.50 119 LYS B O 1
ATOM 4053 N N . ARG B 2 120 ? 25.923 93.177 -11.485 1.00 88.34 120 ARG B N 1
ATOM 4054 C CA . ARG B 2 120 ? 25.647 94.456 -12.138 1.00 89.81 120 ARG B CA 1
ATOM 4055 C C . ARG B 2 120 ? 24.858 95.475 -11.327 1.00 90.23 120 ARG B C 1
ATOM 4056 O O . ARG B 2 120 ? 24.689 96.614 -11.751 1.00 90.86 120 ARG B O 1
ATOM 4064 N N . ASP B 2 121 ? 24.365 95.051 -10.174 1.00 90.21 121 ASP B N 1
ATOM 4065 C CA . ASP B 2 121 ? 23.630 95.905 -9.255 1.00 89.94 121 ASP B CA 1
ATOM 4066 C C . ASP B 2 121 ? 23.901 95.119 -7.996 1.00 89.31 121 ASP B C 1
ATOM 4067 O O . ASP B 2 121 ? 24.598 94.105 -8.058 1.00 88.84 121 ASP B O 1
ATOM 4072 N N . ARG B 2 122 ? 23.379 95.548 -6.857 1.00 88.82 122 ARG B N 1
ATOM 4073 C CA . ARG B 2 122 ? 23.644 94.779 -5.657 1.00 88.39 122 ARG B CA 1
ATOM 4074 C C . ARG B 2 122 ? 23.118 93.400 -5.989 1.00 87.16 122 ARG B C 1
ATOM 4075 O O . ARG B 2 122 ? 23.384 92.424 -5.292 1.00 85.87 122 ARG B O 1
ATOM 4083 N N . PHE B 2 123 ? 22.390 93.348 -7.101 1.00 86.25 123 PHE B N 1
ATOM 4084 C CA . PHE B 2 123 ? 21.793 92.126 -7.600 1.00 84.65 123 PHE B CA 1
ATOM 4085 C C . PHE B 2 123 ? 22.785 91.239 -8.297 1.00 84.80 123 PHE B C 1
ATOM 4086 O O . PHE B 2 123 ? 23.472 91.659 -9.226 1.00 84.40 123 PHE B O 1
ATOM 4094 N N . HIS B 2 124 ? 22.848 89.994 -7.860 1.00 85.46 124 HIS B N 1
ATOM 4095 C CA . HIS B 2 124 ? 23.728 89.057 -8.501 1.00 85.78 124 HIS B CA 1
ATOM 4096 C C . HIS B 2 124 ? 22.931 88.541 -9.673 1.00 86.47 124 HIS B C 1
ATOM 4097 O O . HIS B 2 124 ? 21.789 88.104 -9.525 1.00 86.31 124 HIS B O 1
ATOM 4104 N N . PHE B 2 125 ? 23.549 88.649 -10.834 1.00 87.98 125 PHE B N 1
ATOM 4105 C CA . PHE B 2 125 ? 23.055 88.165 -12.101 1.00 88.68 125 PHE B CA 1
ATOM 4106 C C . PHE B 2 125 ? 24.414 87.683 -12.476 1.00 87.34 125 PHE B C 1
ATOM 4107 O O . PHE B 2 125 ? 25.391 88.386 -12.256 1.00 87.85 125 PHE B O 1
ATOM 4115 N N . LEU B 2 126 ? 24.509 86.465 -12.954 1.00 85.24 126 LEU B N 1
ATOM 4116 C CA . LEU B 2 126 ? 25.805 85.967 -13.327 1.00 83.83 126 LEU B CA 1
ATOM 4117 C C . LEU B 2 126 ? 25.490 85.467 -14.703 1.00 81.29 126 LEU B C 1
ATOM 4118 O O . LEU B 2 126 ? 24.312 85.371 -15.029 1.00 80.92 126 LEU B O 1
ATOM 4123 N N . LYS B 2 127 ? 26.496 85.222 -15.537 1.00 78.48 127 LYS B N 1
ATOM 4124 C CA . LYS B 2 127 ? 26.200 84.662 -16.844 1.00 75.23 127 LYS B CA 1
ATOM 4125 C C . LYS B 2 127 ? 27.160 84.471 -17.999 1.00 73.09 127 LYS B C 1
ATOM 4126 O O . LYS B 2 127 ? 28.309 84.896 -18.008 1.00 72.08 127 LYS B O 1
ATOM 4132 N N . CYS B 2 128 ? 26.583 83.772 -18.972 1.00 72.85 128 CYS B N 1
ATOM 4133 C CA . CYS B 2 128 ? 27.154 83.340 -20.243 1.00 72.26 128 CYS B CA 1
ATOM 4134 C C . CYS B 2 128 ? 28.033 84.301 -21.026 1.00 72.63 128 CYS B C 1
ATOM 4135 O O . CYS B 2 128 ? 27.618 85.407 -21.365 1.00 72.07 128 CYS B O 1
ATOM 4138 N N . GLU B 2 129 ? 29.240 83.833 -21.340 1.00 73.40 129 GLU B N 1
ATOM 4139 C CA . GLU B 2 129 ? 30.215 84.604 -22.104 1.00 74.44 129 GLU B CA 1
ATOM 4140 C C . GLU B 2 129 ? 30.094 84.195 -23.570 1.00 75.30 129 GLU B C 1
ATOM 4141 O O . GLU B 2 129 ? 30.699 84.810 -24.454 1.00 76.19 129 GLU B O 1
ATOM 4147 N N . ALA B 2 130 ? 29.303 83.151 -23.816 1.00 76.03 130 ALA B N 1
ATOM 4148 C CA . ALA B 2 130 ? 29.104 82.627 -25.168 1.00 75.96 130 ALA B CA 1
ATOM 4149 C C . ALA B 2 130 ? 27.823 83.099 -25.844 1.00 75.79 130 ALA B C 1
ATOM 4150 O O . ALA B 2 130 ? 27.827 83.432 -27.015 1.00 76.02 130 ALA B O 1
ATOM 4152 N N . CYS B 2 131 ? 26.721 83.114 -25.108 1.00 75.20 131 CYS B N 1
ATOM 4153 C CA . CYS B 2 131 ? 25.457 83.568 -25.679 1.00 74.51 131 CYS B CA 1
ATOM 4154 C C . CYS B 2 131 ? 25.177 85.003 -25.273 1.00 74.89 131 CYS B C 1
ATOM 4155 O O . CYS B 2 131 ? 24.795 85.816 -26.101 1.00 75.70 131 CYS B O 1
ATOM 4158 N N . GLY B 2 132 ? 25.379 85.313 -24.000 1.00 74.33 132 GLY B N 1
ATOM 4159 C CA . GLY B 2 132 ? 25.139 86.664 -23.536 1.00 73.35 132 GLY B CA 1
ATOM 4160 C C . GLY B 2 132 ? 23.925 86.772 -22.643 1.00 73.83 132 GLY B C 1
ATOM 4161 O O . GLY B 2 132 ? 23.596 87.855 -22.149 1.00 73.87 132 GLY B O 1
ATOM 4162 N N . ALA B 2 133 ? 23.232 85.657 -22.453 1.00 73.60 133 ALA B N 1
ATOM 4163 C CA . ALA B 2 133 ? 22.063 85.658 -21.597 1.00 74.49 133 ALA B CA 1
ATOM 4164 C C . ALA B 2 133 ? 22.594 85.980 -20.213 1.00 74.41 133 ALA B C 1
ATOM 4165 O O . ALA B 2 133 ? 23.643 85.485 -19.834 1.00 75.65 133 ALA B O 1
ATOM 4167 N N . GLU B 2 134 ? 21.883 86.813 -19.465 1.00 74.25 134 GLU B N 1
ATOM 4168 C CA . GLU B 2 134 ? 22.332 87.175 -18.130 1.00 75.23 134 GLU B CA 1
ATOM 4169 C C . GLU B 2 134 ? 21.285 86.812 -17.097 1.00 75.69 134 GLU B C 1
ATOM 4170 O O . GLU B 2 134 ? 20.609 87.668 -16.538 1.00 75.85 134 GLU B O 1
ATOM 4176 N N . THR B 2 135 ? 21.160 85.517 -16.856 1.00 76.22 135 THR B N 1
ATOM 4177 C CA . THR B 2 135 ? 20.204 85.017 -15.896 1.00 76.80 135 THR B CA 1
ATOM 4178 C C . THR B 2 135 ? 20.503 85.570 -14.515 1.00 78.12 135 THR B C 1
ATOM 4179 O O . THR B 2 135 ? 21.650 85.819 -14.154 1.00 77.85 135 THR B O 1
ATOM 4183 N N . PRO B 2 136 ? 19.454 85.788 -13.723 1.00 79.91 136 PRO B N 1
ATOM 4184 C CA . PRO B 2 136 ? 19.587 86.311 -12.361 1.00 81.71 136 PRO B CA 1
ATOM 4185 C C . PRO B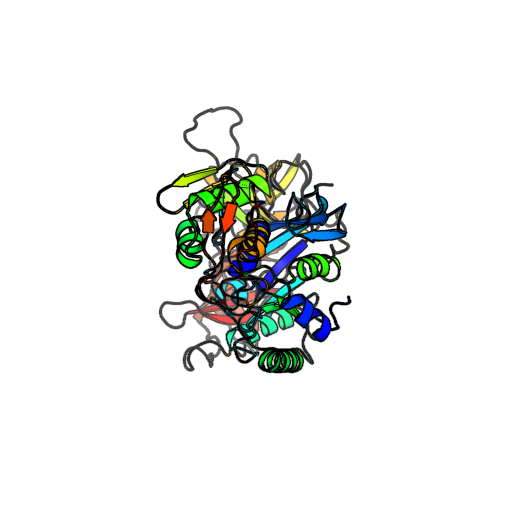 2 136 ? 19.846 85.113 -11.505 1.00 83.52 136 PRO B C 1
ATOM 4186 O O . PRO B 2 136 ? 18.919 84.368 -11.224 1.00 84.32 136 PRO B O 1
ATOM 4190 N N . ILE B 2 137 ? 21.084 84.888 -11.103 1.00 85.69 137 ILE B N 1
ATOM 4191 C CA . ILE B 2 137 ? 21.285 83.728 -10.287 1.00 88.01 137 ILE B CA 1
ATOM 4192 C C . ILE B 2 137 ? 21.674 83.978 -8.849 1.00 89.54 137 ILE B C 1
ATOM 4193 O O . ILE B 2 137 ? 22.741 84.503 -8.517 1.00 89.37 137 ILE B O 1
ATOM 4198 N N . GLN B 2 138 ? 20.717 83.605 -8.016 1.00 91.33 138 GLN B N 1
ATOM 4199 C CA . GLN B 2 138 ? 20.788 83.655 -6.578 1.00 92.67 138 GLN B CA 1
ATOM 4200 C C . GLN B 2 138 ? 19.830 82.502 -6.336 1.00 94.93 138 GLN B C 1
ATOM 4201 O O . GLN B 2 138 ? 19.169 82.398 -5.306 1.00 96.01 138 GLN B O 1
ATOM 4207 N N . HIS B 2 139 ? 19.774 81.656 -7.366 1.00 96.82 139 HIS B N 1
ATOM 4208 C CA . HIS B 2 139 ? 18.960 80.451 -7.435 1.00 97.83 139 HIS B CA 1
ATOM 4209 C C . HIS B 2 139 ? 19.101 79.865 -8.834 1.00 97.62 139 HIS B C 1
ATOM 4210 O O . HIS B 2 139 ? 19.710 78.786 -8.957 1.00 96.77 139 HIS B O 1
#

Organism: Pyrococcus furiosus (strain ATCC 43587 / DSM 3638 / JCM 8422 / Vc1) (NCBI:txid186497)

Foldseek 3Di:
DDLFAQFEAEEFEPLPLQSVLLLCLQQVVLDDPFACLPQQYKGKGKFFWWAFPPPGFIGSDQFPPPPGHGTGGDGMFIYIDDRDLFSSLQCCLFPVLAHQEYEYRAELVDQGDDLSRLSVLVSCQVSLHQLYAYEHEPLVPDDPVSNVVNVVRVQVSCCPGSPNPHYYHYAYSPVGRCVRVVSVVCCVGVPRDDADLPWWKKWQFSAKADPDDPVDDPPPDFAIKTKTFTSHHKDFAFAKKKKPQADWDPPPPHTGHDIHIWGWHWKDGSNDIDGMDHGGTMIMTTTPHHSVCRHPRNSHQMMMTHVPDFFDKDQKFKWQWDWDQRDPDDVVLGPDDDDDQQAWKWKHHRSDIWIWGWHADDDRMTMTGTPGIHGDHFQRKMFIWHQDPNRIGGGTITGTDDD/DDPVCVVVVVVVVLVLPADLPRDDNHLDQQDAFDWDCDDFKIKGQQQCSRCVSLVADSVVVLVLDCVVPVFHWDDDPRMIITRGDDDSVNVRNSSSVCCVQPQFDPVDGDSQWAWDCDDVFTFTGDPPPPDTHRGPD

Secondary structure (DSSP, 8-state):
--SS---EEEEEE-TTTTHHHHHHHHHGGG-------SSS--EEEEEEEEEETTT--EESSSB-SSS--BEEEEEEEEEEE-SSHHHHHHHHHHTTTS-SEEEEEEETTS-SS-HHHHHHHHHHHHTT---EEEEEE-GGGS-HHHHHHHHHHHHHHHTTSTTTT--EEEEBTTTTBTHHHHHHHHHHSSPPPP--TTSPPEEEEEEEE----TT---SS----EEEEEEEES-EETT-EEEESS-EE--SSSSS-EE--EEEEEEEEEBTEE-SEE-SSS-EEEEESS-HHHHGGGSSTT-EEEBTTBSPPEEEEEEE--EE----SS-HHHHSPPPP-TT-EEEEEETTEEEEEEEEEE-SS-EEEEEEEEEE--TT-EEEEEE--TTS-EEEEEEEB---/--TT-HHHHHHTTTSSS-HHHHSSS-----PPP-EEEETTEEEES-HHHHHHHHT--SHHHHHHHHHHS---EEEETTEEEESS---HHHHHHHHHHHHHHHSS-SSS--TT----BSSSSB----SSS--------

GO terms:
  GO:0005515 protein binding (F, IPI)